Protein AF-A0A8H7LY12-F1 (afdb_monomer_lite)

Foldseek 3Di:
DDDQDDDPVLVQLLVLVVVVVVVVVVVVFDDDDDDDVVVVPNAEAEDAPDDPVVVVVVVVVDPHHDHYDDNCSHPVNSSVCVVVVVPPPDDRDPRPDDDFDFQPDWDWAPCPVHDIFIFGHTPVLCVVCVVVVVVWPPADEPEPVCCPVVVDQLVVVVVVCVVVVGLEYEYELVSLVRQDLVNCVVCLVSLQSRPAAEYEDDAHDPVSQVSCVVSVRFYKYFYDDPQQGGAWIDRHPVRLFTDGDPPFAHFDWAFPADADPQRKGKIWTKAAVRRGVSVVCCVVRNTTPADWFQDCHDDPSGGPTIHTPQWMWIWDWDQDPVPRDIDITTGTQGGPVQFDDDDDPDPDRDRPVVCVVVDDPVDPPDDDDDDDDDDDD

InterPro domains:
  IPR020845 AMP-binding, conserved site [PS00455] (106-117)
  IPR042099 ANL, N-terminal domain [G3DSA:3.40.50.12780] (31-259)

Sequence (377 aa):
MGFVDATCAEVRSIVARLASTWKTKLSELSAVGIDQLNECECKVMVCSGFDEEWIIARESEFNGVIVSLPEEEQAHILVKNEKQGHVGHGAPPPWPVPQRPTPALILQSSGTTGKPKILRFSLYYYTIGLEYNCRATPVAFVHFANFHVLRFDPSVFVDWAKTLDVGAITCSSGLVRQIPAAMLETHAEFFRSLFSFAFTGSSLDCASSSVFERLGIFITNIYGSSEFGRILNSSNAPYTHLRPWGDTPAPLVRAISEYASDGTRYVELWISCKTSLRLSHHLSNGGVPVKLEPFPGDGPHKGEPAINLEDIFQERTIVNESNSKIETVYIHAGRHSDQLRLSGKGYGNIDAASYEPHSCPSLALGWVNQTVVILGQ

Secondary structure (DSSP, 8-state):
-------HHHHHHHHHHHHHHHHHHHTT------SSSTTTT--EEEESS--HHHHHHHHTT-SSEEEEPPGGGSHHHHHHHHHTT-S-SSPPPPPPP----SSSEEEE---TTSS--EEEE-HHHHHTTHHHHHTSSSEEE---TTHHHHT--HHHHHHHHHHTT-SEEEEEHHHHHHS-HHHHHHTHHHHHH-SEEEEESSPPPHHHHHHHHHTT---EEEEEETTTEEEEEE-SSSTT-BEE-TTSPPPEEEESSPPPTTS-EEEEEEEETTT-HHHHHHHHH--S----EE--SSSTTTT-EEEEEEEEEEEEEEEETTTTEEEEEEEEEEEGGGEEE-SSSS--EEEGGGGGGGS-TT------SS-------

pLDDT: mean 78.59, std 18.25, range [23.98, 98.5]

Radius of gyration: 23.67 Å; chains: 1; bounding box: 54×58×76 Å

Organism: NCBI:txid456999

Structure (mmCIF, N/CA/C/O backbone):
data_AF-A0A8H7LY12-F1
#
_entry.id   AF-A0A8H7LY12-F1
#
loop_
_atom_site.group_PDB
_atom_site.id
_atom_site.type_symbol
_atom_site.label_atom_id
_atom_site.label_alt_id
_atom_site.label_comp_id
_atom_site.label_asym_id
_atom_site.label_entity_id
_atom_site.label_seq_id
_atom_site.pdbx_PDB_ins_code
_atom_site.Cartn_x
_atom_site.Cartn_y
_atom_site.Cartn_z
_atom_site.occupancy
_atom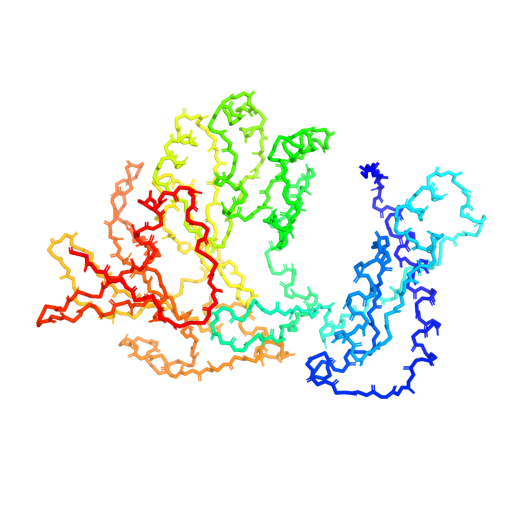_site.B_iso_or_equiv
_atom_site.auth_seq_id
_atom_site.auth_comp_id
_atom_site.auth_asym_id
_atom_site.auth_atom_id
_atom_site.pdbx_PDB_model_num
ATOM 1 N N . MET A 1 1 ? 23.590 1.065 -13.735 1.00 44.03 1 MET A N 1
ATOM 2 C CA . MET A 1 1 ? 22.734 0.234 -14.612 1.00 44.03 1 MET A CA 1
ATOM 3 C C . MET A 1 1 ? 22.071 1.148 -15.631 1.00 44.03 1 MET A C 1
ATOM 5 O O . MET A 1 1 ? 21.634 2.220 -15.238 1.00 44.03 1 MET A O 1
ATOM 9 N N . GLY A 1 2 ? 22.062 0.785 -16.915 1.00 52.62 2 GLY A N 1
ATOM 10 C CA . GLY A 1 2 ? 21.325 1.528 -17.946 1.00 52.62 2 GLY A CA 1
ATOM 11 C C . GLY A 1 2 ? 19.897 0.998 -18.081 1.00 52.62 2 GLY A C 1
ATOM 12 O O . GLY A 1 2 ? 19.680 -0.201 -17.914 1.00 52.62 2 GLY A O 1
ATOM 13 N N . PHE A 1 3 ? 18.932 1.871 -18.374 1.00 53.12 3 PHE A N 1
ATOM 14 C CA . PHE A 1 3 ? 17.571 1.453 -18.712 1.00 53.12 3 PHE A CA 1
ATOM 15 C C . PHE A 1 3 ? 17.523 0.928 -20.142 1.00 53.12 3 PHE A C 1
ATOM 17 O O . PHE A 1 3 ? 18.150 1.491 -21.041 1.00 53.12 3 PHE A O 1
ATOM 24 N N . VAL A 1 4 ? 16.751 -0.134 -20.355 1.00 59.16 4 VAL A N 1
ATOM 25 C CA . VAL A 1 4 ? 16.436 -0.616 -21.696 1.00 59.16 4 VAL A CA 1
ATOM 26 C C . VAL A 1 4 ? 14.934 -0.493 -21.880 1.00 59.16 4 VAL A C 1
ATOM 28 O O . VAL A 1 4 ? 14.169 -1.198 -21.231 1.00 59.16 4 VAL A O 1
ATOM 31 N N . ASP A 1 5 ? 14.517 0.440 -22.733 1.00 69.56 5 ASP A N 1
ATOM 32 C CA . ASP A 1 5 ? 13.115 0.558 -23.137 1.00 69.56 5 ASP A CA 1
ATOM 33 C C . ASP A 1 5 ? 12.683 -0.725 -23.879 1.00 69.56 5 ASP A C 1
ATOM 35 O O . ASP A 1 5 ? 13.510 -1.346 -24.548 1.00 69.56 5 ASP A O 1
ATOM 39 N N . ALA A 1 6 ? 11.433 -1.148 -23.741 1.00 67.50 6 ALA A N 1
ATOM 40 C CA . ALA A 1 6 ? 10.893 -2.326 -24.411 1.00 67.50 6 ALA A CA 1
ATOM 41 C C . ALA A 1 6 ? 9.387 -2.153 -24.623 1.00 67.50 6 ALA A C 1
ATOM 43 O O . ALA A 1 6 ? 8.620 -1.930 -23.686 1.00 67.50 6 ALA A O 1
ATOM 44 N N . THR A 1 7 ? 8.943 -2.315 -25.861 1.00 75.00 7 THR A N 1
ATOM 45 C CA . THR A 1 7 ? 7.529 -2.362 -26.225 1.00 75.00 7 THR A CA 1
ATOM 46 C C . THR A 1 7 ? 6.846 -3.578 -25.597 1.00 75.00 7 THR A C 1
ATOM 48 O O . THR A 1 7 ? 7.472 -4.600 -25.304 1.00 75.00 7 THR A O 1
ATOM 51 N N . CYS A 1 8 ? 5.516 -3.537 -25.468 1.00 70.25 8 CYS A N 1
ATOM 52 C CA . CYS A 1 8 ? 4.759 -4.705 -25.010 1.00 70.25 8 CYS A CA 1
ATOM 53 C C . CYS A 1 8 ? 4.992 -5.943 -25.894 1.00 70.25 8 CYS A C 1
ATOM 55 O O . CYS A 1 8 ? 4.941 -7.063 -25.394 1.00 70.25 8 CYS A O 1
ATOM 57 N N . ALA A 1 9 ? 5.243 -5.763 -27.196 1.00 70.88 9 ALA A N 1
ATOM 58 C CA . ALA A 1 9 ? 5.545 -6.864 -28.105 1.00 70.88 9 ALA A CA 1
ATOM 59 C C . ALA A 1 9 ? 6.914 -7.495 -27.801 1.00 70.88 9 ALA A C 1
ATOM 61 O O . ALA A 1 9 ? 6.998 -8.718 -27.706 1.00 70.88 9 ALA A O 1
ATOM 62 N N . GLU A 1 10 ? 7.947 -6.679 -27.572 1.00 72.81 10 GLU A N 1
ATOM 63 C CA . GLU A 1 10 ? 9.291 -7.143 -27.194 1.00 72.81 10 GLU A CA 1
ATOM 64 C C . GLU A 1 10 ? 9.271 -7.847 -25.833 1.00 72.81 10 GLU A C 1
ATOM 66 O O . GLU A 1 10 ? 9.746 -8.974 -25.720 1.00 72.81 10 GLU A O 1
ATOM 71 N N . VAL A 1 11 ? 8.626 -7.256 -24.817 1.00 73.56 11 VAL A N 1
ATOM 72 C CA . VAL A 1 11 ? 8.467 -7.900 -23.499 1.00 73.56 11 VAL A CA 1
ATOM 73 C C . VAL A 1 11 ? 7.754 -9.246 -23.638 1.00 73.56 11 VAL A C 1
ATOM 75 O O . VAL A 1 11 ? 8.163 -10.232 -23.025 1.00 73.56 11 VAL A O 1
ATOM 78 N N . ARG A 1 12 ? 6.717 -9.332 -24.482 1.00 73.88 12 ARG A N 1
ATOM 79 C CA . ARG A 1 12 ? 6.040 -10.608 -24.745 1.00 73.88 12 ARG A CA 1
ATOM 80 C C . ARG A 1 12 ? 6.943 -11.607 -25.481 1.00 73.88 12 ARG A C 1
ATOM 82 O O . ARG A 1 12 ? 6.961 -12.780 -25.122 1.00 73.88 12 ARG A O 1
ATOM 89 N N . SER A 1 13 ? 7.717 -11.182 -26.471 1.00 72.88 13 SER A N 1
ATOM 90 C CA . SER A 1 13 ? 8.684 -12.058 -27.151 1.00 72.88 13 SER A CA 1
ATOM 91 C C . SER A 1 13 ? 9.686 -12.654 -26.153 1.00 72.88 13 SER A C 1
ATOM 93 O O . SER A 1 13 ? 9.850 -13.875 -26.077 1.00 72.88 13 SER A O 1
ATOM 95 N N . ILE A 1 14 ? 10.261 -11.805 -25.297 1.00 72.94 14 ILE A N 1
ATOM 96 C CA . ILE A 1 14 ? 11.235 -12.184 -24.266 1.00 72.94 14 ILE A CA 1
ATOM 97 C C . ILE A 1 14 ? 10.628 -13.173 -23.269 1.00 72.94 14 ILE A C 1
ATOM 99 O O . ILE A 1 14 ? 11.197 -14.240 -23.033 1.00 72.94 14 ILE A O 1
ATOM 103 N N . VAL A 1 15 ? 9.445 -12.871 -22.725 1.00 75.31 15 VAL A N 1
ATOM 104 C CA . VAL A 1 15 ? 8.761 -13.753 -21.764 1.00 75.31 15 VAL A CA 1
ATOM 105 C C . VAL A 1 15 ? 8.409 -15.103 -22.395 1.00 75.31 15 VAL A C 1
ATOM 107 O O . VAL A 1 15 ? 8.567 -16.131 -21.739 1.00 75.31 15 VAL A O 1
ATOM 110 N N . ALA A 1 16 ? 7.973 -15.139 -23.658 1.00 74.56 16 ALA A N 1
ATOM 111 C CA . ALA A 1 16 ? 7.652 -16.393 -24.343 1.00 74.56 16 ALA A CA 1
ATOM 112 C C . ALA A 1 16 ? 8.898 -17.273 -24.557 1.00 74.56 16 ALA A C 1
ATOM 114 O O . ALA A 1 16 ? 8.841 -18.487 -24.346 1.00 74.56 16 ALA A O 1
ATOM 115 N N . ARG A 1 17 ? 10.032 -16.666 -24.931 1.00 74.75 17 ARG A N 1
ATOM 116 C CA . ARG A 1 17 ? 11.316 -17.369 -25.101 1.00 74.75 17 ARG A CA 1
ATOM 117 C C . ARG A 1 17 ? 11.834 -17.906 -23.773 1.00 74.75 17 ARG A C 1
ATOM 119 O O . ARG A 1 17 ? 12.147 -19.092 -23.695 1.00 74.75 17 ARG A O 1
ATOM 126 N N . LEU A 1 18 ? 11.820 -17.076 -22.727 1.00 74.19 18 LEU A N 1
ATOM 127 C CA . LEU A 1 18 ? 12.144 -17.509 -21.370 1.00 74.19 18 LEU A CA 1
ATOM 128 C C . LEU A 1 18 ? 11.249 -18.684 -20.963 1.00 74.19 18 LEU A C 1
ATOM 130 O O . LEU A 1 18 ? 11.762 -19.750 -20.645 1.00 74.19 18 LEU A O 1
ATOM 134 N N . ALA A 1 19 ? 9.925 -18.559 -21.062 1.00 72.88 19 ALA A N 1
ATOM 135 C CA . ALA A 1 19 ? 9.007 -19.634 -20.684 1.00 72.88 19 ALA A CA 1
ATOM 136 C C . ALA A 1 19 ? 9.308 -20.966 -21.400 1.00 72.88 19 ALA A C 1
ATOM 138 O O . ALA A 1 19 ? 9.236 -22.025 -20.775 1.00 72.88 19 ALA A O 1
ATOM 139 N N . SER A 1 20 ? 9.681 -20.925 -22.685 1.00 73.25 20 SER A N 1
ATOM 140 C CA . SER A 1 20 ? 10.080 -22.117 -23.443 1.00 73.25 20 SER A CA 1
ATOM 141 C C . SER A 1 20 ? 11.365 -22.750 -22.902 1.00 73.25 20 SER A C 1
ATOM 143 O O . SER A 1 20 ? 11.391 -23.958 -22.672 1.00 73.25 20 SER A O 1
ATOM 145 N N . THR A 1 21 ? 12.412 -21.954 -22.674 1.00 74.81 21 THR A N 1
ATOM 146 C CA . THR A 1 21 ? 13.690 -22.429 -22.113 1.00 74.81 21 THR A CA 1
ATOM 147 C C . THR A 1 21 ? 13.499 -23.005 -20.709 1.00 74.81 21 THR A C 1
ATOM 149 O O . THR A 1 21 ? 13.989 -24.090 -20.391 1.00 74.81 21 THR A O 1
ATOM 152 N N . TRP A 1 22 ? 12.727 -22.306 -19.879 1.00 70.62 22 TRP A N 1
ATOM 153 C CA . TRP A 1 22 ? 12.466 -22.664 -18.489 1.00 70.62 22 TRP A CA 1
ATOM 154 C C . TRP A 1 22 ? 11.638 -23.936 -18.344 1.00 70.62 22 TRP A C 1
ATOM 156 O O . TRP A 1 22 ? 11.916 -24.740 -17.458 1.00 70.62 22 TRP A O 1
ATOM 166 N N . LYS A 1 23 ? 10.663 -24.166 -19.229 1.00 72.25 23 LYS A N 1
ATOM 167 C CA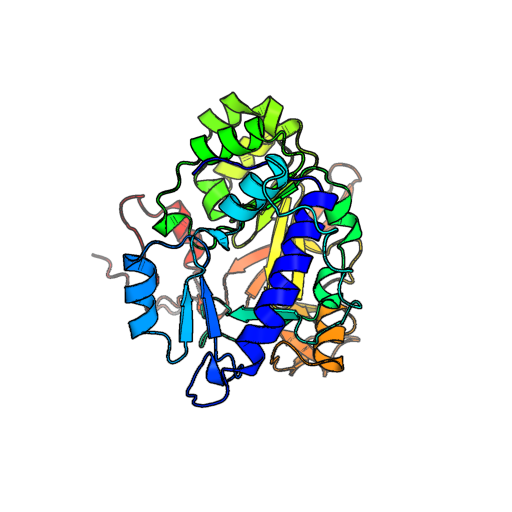 . LYS A 1 23 ? 9.883 -25.410 -19.235 1.00 72.25 23 LYS A CA 1
ATOM 168 C C . LYS A 1 23 ? 10.780 -26.643 -19.378 1.00 72.25 23 LYS A C 1
ATOM 170 O O . LYS A 1 23 ? 10.539 -27.639 -18.703 1.00 72.25 23 LYS A O 1
ATOM 175 N N . THR A 1 24 ? 11.806 -26.563 -20.224 1.00 69.81 24 THR A N 1
ATOM 176 C CA . THR A 1 24 ? 12.779 -27.646 -20.417 1.00 69.81 24 THR A CA 1
ATOM 177 C C . THR A 1 24 ? 13.643 -27.824 -19.168 1.00 69.81 24 THR A C 1
ATOM 179 O O . THR A 1 24 ? 13.645 -28.906 -18.589 1.00 69.81 24 THR A O 1
ATOM 182 N N . LYS A 1 25 ? 14.277 -26.751 -18.671 1.00 66.44 25 LYS A N 1
ATOM 183 C CA . LYS A 1 25 ? 15.182 -26.814 -17.504 1.00 66.44 25 LYS A CA 1
ATOM 184 C C . LYS A 1 25 ? 14.479 -27.264 -16.214 1.00 66.44 25 LYS A C 1
ATOM 186 O O . LYS A 1 25 ? 15.007 -28.078 -15.466 1.00 66.44 25 LYS A O 1
ATOM 191 N N . LEU A 1 26 ? 13.260 -26.784 -15.950 1.00 61.72 26 LEU A N 1
ATOM 192 C CA . LEU A 1 26 ? 12.504 -27.166 -14.747 1.00 61.72 26 LEU A CA 1
ATOM 193 C C . LEU A 1 26 ? 12.083 -28.639 -14.749 1.00 61.72 26 LEU A C 1
ATOM 195 O O . LEU A 1 26 ? 11.907 -29.215 -13.677 1.00 61.72 26 LEU A O 1
ATOM 199 N N . SER A 1 27 ? 11.943 -29.261 -15.923 1.00 58.69 27 SER A N 1
ATOM 200 C CA . SER A 1 27 ? 11.632 -30.691 -16.009 1.00 58.69 27 SER A CA 1
ATOM 201 C C . SER A 1 27 ? 12.788 -31.597 -15.560 1.00 58.69 27 SER A C 1
ATOM 203 O O . SER A 1 27 ? 12.557 -32.771 -15.283 1.00 58.69 27 SER A O 1
ATOM 205 N N . GLU A 1 28 ? 14.000 -31.050 -15.409 1.00 59.09 28 GLU A N 1
ATOM 206 C CA . GLU A 1 28 ? 15.221 -31.786 -15.054 1.00 59.09 28 GLU A CA 1
ATOM 207 C C . GLU A 1 28 ? 15.560 -31.733 -13.543 1.00 59.09 28 GLU A C 1
ATOM 209 O O . GLU A 1 28 ? 16.402 -32.497 -13.079 1.00 59.09 28 GLU A O 1
ATOM 214 N N . LEU A 1 29 ? 14.899 -30.882 -12.740 1.00 50.38 29 LEU A N 1
ATOM 215 C CA . LEU A 1 29 ? 15.332 -30.512 -11.373 1.00 50.38 29 LEU A CA 1
ATOM 216 C C . LEU A 1 29 ? 14.593 -31.218 -10.202 1.00 50.38 29 LEU A C 1
ATOM 218 O O . LEU A 1 29 ? 14.406 -30.640 -9.130 1.00 50.38 29 LEU A O 1
ATOM 222 N N . SER A 1 30 ? 14.156 -32.476 -10.337 1.00 42.25 30 SER A N 1
ATOM 223 C CA . SER A 1 30 ? 13.403 -33.164 -9.267 1.00 42.25 30 SER A CA 1
ATOM 224 C C . SER A 1 30 ? 14.282 -33.855 -8.200 1.00 42.25 30 SER A C 1
ATOM 226 O O . SER A 1 30 ? 14.695 -34.989 -8.425 1.00 42.25 30 SER A O 1
ATOM 228 N N . ALA A 1 31 ? 14.499 -33.233 -7.027 1.00 43.47 31 ALA A N 1
ATOM 229 C CA . ALA A 1 31 ? 14.508 -33.843 -5.669 1.00 43.47 31 ALA A CA 1
ATOM 230 C C . ALA A 1 31 ? 15.244 -32.970 -4.623 1.00 43.47 31 ALA A C 1
ATOM 232 O O . ALA A 1 31 ? 16.156 -32.237 -4.970 1.00 43.47 31 ALA A O 1
ATOM 233 N N . VAL A 1 32 ? 14.898 -33.177 -3.340 1.00 40.03 32 VAL A N 1
ATOM 234 C CA . VAL A 1 32 ? 15.513 -32.645 -2.093 1.00 40.03 32 VAL A CA 1
ATOM 235 C C . VAL A 1 32 ? 14.900 -31.337 -1.553 1.00 40.03 32 VAL A C 1
ATOM 237 O O . VAL A 1 32 ? 14.477 -30.481 -2.323 1.00 40.03 32 VAL A O 1
ATOM 240 N N . GLY A 1 33 ? 14.750 -31.251 -0.219 1.00 37.66 33 GLY A N 1
ATOM 241 C CA . GLY A 1 33 ? 14.029 -30.187 0.495 1.00 37.66 33 GLY A CA 1
ATOM 242 C C . GLY A 1 33 ? 14.602 -29.775 1.869 1.00 37.66 33 GLY A C 1
ATOM 243 O O . GLY A 1 33 ? 15.738 -30.137 2.166 1.00 37.66 33 GLY A O 1
ATOM 244 N N . ILE A 1 34 ? 13.747 -29.100 2.678 1.00 46.47 34 ILE A N 1
ATOM 245 C CA . ILE A 1 34 ? 13.841 -28.503 4.061 1.00 46.47 34 ILE A CA 1
ATOM 246 C C . ILE A 1 34 ? 14.325 -27.016 4.175 1.00 46.47 34 ILE A C 1
ATOM 248 O O . ILE A 1 34 ? 15.381 -26.685 3.653 1.00 46.47 34 ILE A O 1
ATOM 252 N N . ASP A 1 35 ? 13.662 -25.998 4.778 1.00 42.25 35 ASP A N 1
ATOM 253 C CA . ASP A 1 35 ? 12.419 -25.949 5.595 1.00 42.25 35 ASP A CA 1
ATOM 254 C C . ASP A 1 35 ? 11.510 -24.687 5.481 1.00 42.25 35 ASP A C 1
ATOM 256 O O . ASP A 1 35 ? 10.367 -24.780 5.892 1.00 42.25 35 ASP A O 1
ATOM 260 N N . GLN A 1 36 ? 11.880 -23.533 4.892 1.00 50.72 36 GLN A N 1
ATOM 261 C CA . GLN A 1 36 ? 10.938 -22.369 4.802 1.00 50.72 36 GLN A CA 1
ATOM 262 C C . GLN A 1 36 ? 10.547 -21.977 3.370 1.00 50.72 36 GLN A C 1
ATOM 264 O O . GLN A 1 36 ? 9.372 -21.766 3.070 1.00 50.72 36 GLN A O 1
ATOM 269 N N . LEU A 1 37 ? 11.495 -22.043 2.430 1.00 45.69 37 LEU A N 1
ATOM 270 C CA . LEU A 1 37 ? 11.175 -22.208 1.004 1.00 45.69 37 LEU A CA 1
ATOM 271 C C . LEU A 1 37 ? 10.623 -23.615 0.709 1.00 45.69 37 LEU A C 1
ATOM 273 O O . LEU A 1 37 ? 9.950 -23.823 -0.296 1.00 45.69 37 LEU A O 1
ATOM 277 N N . ASN A 1 38 ? 10.788 -24.547 1.649 1.00 44.06 38 ASN A N 1
ATOM 278 C CA . ASN A 1 38 ? 10.255 -25.903 1.587 1.00 44.06 38 ASN A CA 1
ATOM 279 C C . ASN A 1 38 ? 8.829 -26.052 2.108 1.00 44.06 38 ASN A C 1
ATOM 281 O O . ASN A 1 38 ? 8.105 -26.895 1.593 1.00 44.06 38 ASN A O 1
ATOM 285 N N . GLU A 1 39 ? 8.360 -25.159 2.983 1.00 46.91 39 GLU A N 1
ATOM 286 C CA . GLU A 1 39 ? 6.915 -24.991 3.197 1.00 46.91 39 GLU A CA 1
ATOM 287 C C . GLU A 1 39 ? 6.194 -24.582 1.898 1.00 46.91 39 GLU A C 1
ATOM 289 O O . GLU A 1 39 ? 4.996 -24.822 1.745 1.00 46.91 39 GLU A O 1
ATOM 294 N N . CYS A 1 40 ? 6.915 -23.971 0.948 1.00 46.94 40 CYS A N 1
ATOM 295 C CA . CYS A 1 40 ? 6.422 -23.616 -0.386 1.00 46.94 40 CYS A CA 1
ATOM 296 C C . CYS A 1 40 ? 6.726 -24.665 -1.464 1.00 46.94 40 CYS A C 1
ATOM 298 O O . CYS A 1 40 ? 6.304 -24.459 -2.599 1.00 46.94 40 CYS A O 1
ATOM 300 N N . GLU A 1 41 ? 7.499 -25.709 -1.143 1.00 53.41 41 GLU A N 1
ATOM 301 C CA . GLU A 1 41 ? 8.126 -26.634 -2.103 1.00 53.41 41 GLU A CA 1
ATOM 302 C C . GLU A 1 41 ? 8.961 -25.943 -3.209 1.00 53.41 41 GLU A C 1
ATOM 304 O O . GLU A 1 41 ? 9.163 -26.498 -4.291 1.00 53.41 41 GLU A O 1
ATOM 309 N N . CYS A 1 42 ? 9.466 -24.729 -2.965 1.00 57.09 42 CYS A N 1
ATOM 310 C CA . CYS A 1 42 ? 10.291 -24.004 -3.927 1.00 57.09 42 CYS A CA 1
ATOM 311 C C . CYS A 1 42 ? 11.717 -24.576 -3.937 1.00 57.09 42 CYS A C 1
ATOM 313 O O . CYS A 1 42 ? 12.441 -24.458 -2.950 1.00 57.09 42 CYS A O 1
ATOM 315 N N . LYS A 1 43 ? 12.113 -25.198 -5.055 1.00 64.31 43 LYS A N 1
ATOM 316 C CA . LYS A 1 43 ? 13.391 -25.929 -5.210 1.00 64.31 43 LYS A CA 1
ATOM 317 C C . LYS A 1 43 ? 14.441 -25.192 -6.040 1.00 64.31 43 LYS A C 1
ATOM 319 O O . LYS A 1 43 ? 15.593 -25.615 -6.094 1.00 64.31 43 LYS A O 1
ATOM 324 N N . VAL A 1 44 ? 14.033 -24.116 -6.710 1.00 66.06 44 VAL A N 1
ATOM 325 C CA . VAL A 1 44 ? 14.850 -23.400 -7.690 1.00 66.06 44 VAL A CA 1
ATOM 326 C C . VAL A 1 44 ? 14.647 -21.906 -7.492 1.00 66.06 44 VAL A C 1
ATOM 328 O O . VAL A 1 44 ? 13.529 -21.411 -7.632 1.00 66.06 44 VAL A O 1
ATOM 331 N N . MET A 1 45 ? 15.724 -21.193 -7.180 1.00 70.62 45 MET A N 1
ATOM 33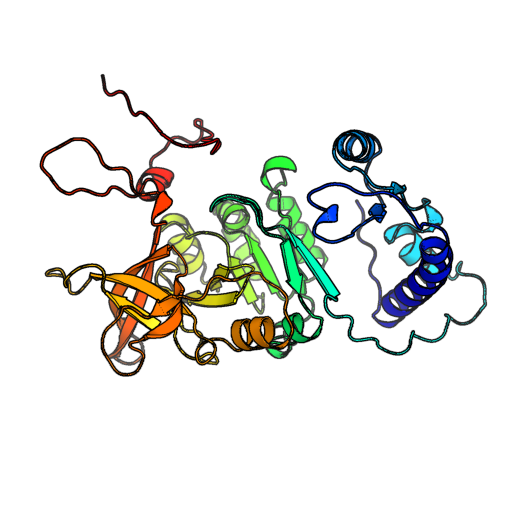2 C CA . MET A 1 45 ? 15.752 -19.735 -7.215 1.00 70.62 45 MET A CA 1
ATOM 333 C C . MET A 1 45 ? 16.445 -19.303 -8.497 1.00 70.62 45 MET A C 1
ATOM 335 O O . MET A 1 45 ? 17.536 -19.766 -8.806 1.00 70.62 45 MET A O 1
ATOM 339 N N . VAL A 1 46 ? 15.806 -18.419 -9.249 1.00 73.94 46 VAL A N 1
ATOM 340 C CA . VAL A 1 46 ? 16.338 -17.922 -10.515 1.00 73.94 46 VAL A CA 1
ATOM 341 C C . VAL A 1 46 ? 16.869 -16.519 -10.310 1.00 73.94 46 VAL A C 1
ATOM 343 O O . VAL A 1 46 ? 16.100 -15.614 -9.983 1.00 73.94 46 VAL A O 1
ATOM 346 N N . CYS A 1 47 ? 18.160 -16.324 -10.545 1.00 76.38 47 CYS A N 1
ATOM 347 C CA . CYS A 1 47 ? 18.815 -15.034 -10.371 1.00 76.38 47 CYS A CA 1
ATOM 348 C C . CYS A 1 47 ? 19.199 -14.453 -11.736 1.00 76.38 47 CYS A C 1
ATOM 350 O O . CYS A 1 47 ? 19.900 -15.090 -12.514 1.00 76.38 47 CYS A O 1
ATOM 352 N N . SER A 1 48 ? 18.747 -13.232 -12.035 1.00 74.62 48 SER A N 1
ATOM 353 C CA . SER A 1 48 ? 19.083 -12.507 -13.268 1.00 74.62 48 SER A CA 1
ATOM 354 C C . SER A 1 48 ? 19.887 -11.254 -12.936 1.00 74.62 48 SER A C 1
ATOM 356 O O . SER A 1 48 ? 19.306 -10.288 -12.448 1.00 74.62 48 SER A O 1
ATOM 358 N N . GLY A 1 49 ? 21.182 -11.234 -13.258 1.00 71.25 49 GLY A N 1
ATOM 359 C CA . GLY A 1 49 ? 22.017 -10.030 -13.134 1.00 71.25 49 GLY A CA 1
ATOM 360 C C . GLY A 1 49 ? 22.322 -9.599 -11.695 1.00 71.25 49 GLY A C 1
ATOM 361 O O . GLY A 1 49 ? 22.556 -8.416 -11.458 1.00 71.25 49 GLY A O 1
ATOM 362 N N . PHE A 1 50 ? 22.289 -10.538 -10.746 1.00 74.56 50 PHE A N 1
ATOM 363 C CA . PHE A 1 50 ? 22.829 -10.336 -9.400 1.00 74.56 50 PHE A CA 1
ATOM 364 C C . PHE A 1 50 ? 24.337 -10.585 -9.413 1.00 74.56 50 PHE A C 1
ATOM 366 O O . PHE A 1 50 ? 24.812 -11.422 -10.183 1.00 74.56 50 PHE A O 1
ATOM 373 N N . ASP A 1 51 ? 25.079 -9.849 -8.589 1.00 80.94 51 ASP A N 1
ATOM 374 C CA . ASP A 1 51 ? 26.510 -10.075 -8.426 1.00 80.94 51 ASP A CA 1
ATOM 375 C C . ASP A 1 51 ? 26.793 -11.404 -7.708 1.00 80.94 51 ASP A C 1
ATOM 377 O O . ASP A 1 51 ? 25.954 -11.962 -6.994 1.00 80.94 51 ASP A O 1
ATOM 381 N N . GLU A 1 52 ? 27.992 -11.930 -7.945 1.00 83.69 52 GLU A N 1
ATOM 382 C CA . GLU A 1 52 ? 28.420 -13.233 -7.441 1.00 83.69 52 GLU A CA 1
ATOM 383 C C . GLU A 1 52 ? 28.506 -13.254 -5.909 1.00 83.69 52 GLU A C 1
ATOM 385 O O . GLU A 1 52 ? 28.157 -14.258 -5.297 1.00 83.69 52 GLU A O 1
ATOM 390 N N . GLU A 1 53 ? 28.873 -12.136 -5.273 1.00 82.44 53 GLU A N 1
ATOM 391 C CA . GLU A 1 53 ? 28.927 -12.033 -3.810 1.00 82.44 53 GLU A CA 1
ATOM 392 C C . GLU A 1 53 ? 27.533 -12.199 -3.191 1.00 82.44 53 GLU A C 1
ATOM 394 O O . GLU A 1 53 ? 27.371 -12.940 -2.218 1.00 82.44 53 GLU A O 1
ATOM 399 N N . TRP A 1 54 ? 26.509 -11.570 -3.780 1.00 81.50 54 TRP A N 1
ATOM 400 C CA . TRP A 1 54 ? 25.119 -11.745 -3.365 1.00 81.50 54 TRP A CA 1
ATOM 401 C C . TRP A 1 54 ? 24.656 -13.192 -3.543 1.00 81.50 54 TRP A C 1
ATOM 403 O O . TRP A 1 54 ? 24.030 -13.749 -2.639 1.00 81.50 54 TRP A O 1
ATOM 413 N N . ILE A 1 55 ? 24.977 -13.814 -4.683 1.00 78.75 55 ILE A N 1
ATOM 414 C CA . ILE A 1 55 ? 24.619 -15.213 -4.958 1.00 78.75 55 ILE A CA 1
ATOM 415 C C . ILE A 1 55 ? 25.279 -16.134 -3.930 1.00 78.75 55 ILE A C 1
ATOM 417 O O . ILE A 1 55 ? 24.563 -16.871 -3.261 1.00 78.75 55 ILE A O 1
ATOM 421 N N . ILE A 1 56 ? 26.594 -16.023 -3.719 1.00 84.62 56 ILE A N 1
ATOM 422 C CA . ILE A 1 56 ? 27.352 -16.816 -2.736 1.00 84.62 56 ILE A CA 1
ATOM 423 C C . ILE A 1 56 ? 26.774 -16.642 -1.328 1.00 84.62 56 ILE A C 1
ATOM 425 O O . ILE A 1 56 ? 26.569 -17.620 -0.604 1.00 84.62 56 ILE A O 1
ATOM 429 N N . ALA A 1 57 ? 26.465 -15.402 -0.933 1.00 77.25 57 ALA A N 1
ATOM 430 C CA . ALA A 1 57 ? 25.852 -15.137 0.364 1.00 77.25 57 ALA A CA 1
ATOM 431 C C . ALA A 1 57 ? 24.518 -15.886 0.508 1.00 77.25 57 ALA A C 1
ATOM 433 O O . ALA A 1 57 ? 24.250 -16.486 1.549 1.00 77.25 57 ALA A O 1
ATOM 434 N N . ARG A 1 58 ? 23.695 -15.908 -0.547 1.00 78.94 58 ARG A N 1
ATOM 435 C CA . ARG A 1 58 ? 22.414 -16.624 -0.560 1.00 78.94 58 ARG A CA 1
ATOM 436 C C . ARG A 1 58 ? 22.550 -18.137 -0.699 1.00 78.94 58 ARG A C 1
ATOM 438 O O . ARG A 1 58 ? 21.708 -18.829 -0.140 1.00 78.94 58 ARG A O 1
ATOM 445 N N . GLU A 1 59 ? 23.572 -18.666 -1.369 1.00 83.44 59 GLU A N 1
ATOM 446 C CA . GLU A 1 59 ? 23.817 -20.116 -1.475 1.00 83.44 59 GLU A CA 1
ATOM 447 C C . GLU A 1 59 ? 24.017 -20.752 -0.096 1.00 83.44 59 GLU A C 1
ATOM 449 O O . GLU A 1 59 ? 23.549 -21.861 0.152 1.00 83.44 59 GLU A O 1
ATOM 454 N N . SER A 1 60 ? 24.640 -20.024 0.836 1.00 80.88 60 SER A N 1
ATOM 455 C CA . SER A 1 60 ? 24.801 -20.485 2.221 1.00 80.88 60 SER A CA 1
ATOM 456 C C . SER A 1 60 ? 23.489 -20.519 3.023 1.00 80.88 60 SER A C 1
ATOM 458 O O . SER A 1 60 ? 23.390 -21.225 4.027 1.00 80.88 60 SER A O 1
ATOM 460 N N . GLU A 1 61 ? 22.475 -19.774 2.576 1.00 75.81 61 GLU A N 1
ATOM 461 C CA . GLU A 1 61 ? 21.188 -19.597 3.259 1.00 75.81 61 GLU A CA 1
ATOM 462 C C . GLU A 1 61 ? 20.041 -20.373 2.578 1.00 75.81 61 GLU A C 1
ATOM 464 O O . GLU A 1 61 ? 19.043 -20.704 3.226 1.00 75.81 61 GLU A O 1
ATOM 469 N N . PHE A 1 62 ? 20.158 -20.671 1.279 1.00 67.31 62 PHE A N 1
ATOM 470 C CA . PHE A 1 62 ? 19.124 -21.309 0.466 1.00 67.31 62 PHE A CA 1
ATOM 471 C C . PHE A 1 62 ? 19.437 -22.780 0.189 1.00 67.31 62 PHE A C 1
ATOM 473 O O . PHE A 1 62 ? 20.298 -23.119 -0.614 1.00 67.31 62 PHE A O 1
ATOM 480 N N . ASN A 1 63 ? 18.656 -23.672 0.798 1.00 64.50 63 ASN A N 1
ATOM 481 C CA . ASN A 1 63 ? 18.741 -25.119 0.592 1.00 64.50 63 ASN A CA 1
ATOM 482 C C . ASN A 1 63 ? 17.986 -25.568 -0.681 1.00 64.50 63 ASN A C 1
ATOM 484 O O . ASN A 1 63 ? 17.036 -26.352 -0.624 1.00 64.50 63 ASN A O 1
ATOM 488 N N . GLY A 1 64 ? 18.363 -24.995 -1.821 1.00 68.19 64 GLY A N 1
ATOM 489 C CA . GLY A 1 64 ? 17.829 -25.284 -3.150 1.00 68.19 64 GLY A CA 1
ATOM 490 C C . GLY A 1 64 ? 18.822 -24.847 -4.224 1.00 68.19 64 GLY A C 1
ATOM 491 O O . GLY A 1 64 ? 19.899 -24.342 -3.919 1.00 68.19 64 GLY A O 1
ATOM 492 N N . VAL A 1 65 ? 18.485 -25.040 -5.497 1.00 76.00 65 VAL A N 1
ATOM 493 C CA . VAL A 1 65 ? 19.402 -24.657 -6.578 1.00 76.00 65 VAL A CA 1
ATOM 494 C C . VAL A 1 65 ? 19.210 -23.177 -6.889 1.00 76.00 65 VAL A C 1
ATOM 496 O O . VAL A 1 65 ? 18.147 -22.778 -7.371 1.00 76.00 65 VAL A O 1
ATOM 499 N N . ILE A 1 66 ? 20.229 -22.358 -6.623 1.00 79.00 66 ILE A N 1
ATOM 500 C CA . ILE A 1 66 ? 20.305 -21.021 -7.213 1.00 79.00 66 ILE A CA 1
ATOM 501 C C . ILE A 1 66 ? 20.803 -21.193 -8.641 1.00 79.00 66 ILE A C 1
ATOM 503 O O . ILE A 1 66 ? 21.943 -21.572 -8.885 1.00 79.00 66 ILE A O 1
ATOM 507 N N . VAL A 1 67 ? 19.920 -20.948 -9.598 1.00 80.25 67 VAL A N 1
ATOM 508 C CA . VAL A 1 67 ? 20.259 -20.932 -11.014 1.00 80.25 67 VAL A CA 1
ATOM 509 C C . VAL A 1 67 ? 20.489 -19.483 -11.402 1.00 80.25 67 VAL A C 1
ATOM 511 O O . VAL A 1 67 ? 19.546 -18.728 -11.664 1.00 80.25 67 VAL A O 1
ATOM 514 N N . SER A 1 68 ? 21.758 -19.098 -11.433 1.00 82.81 68 SER A N 1
ATOM 515 C CA . SER A 1 68 ? 22.177 -17.867 -12.090 1.00 82.81 68 SER A CA 1
ATOM 516 C C . SER A 1 68 ? 21.921 -17.997 -13.581 1.00 82.81 68 SER A C 1
ATOM 518 O O . SER A 1 68 ? 22.367 -18.948 -14.227 1.00 82.81 68 SER A O 1
ATOM 520 N N . LEU A 1 69 ? 21.168 -17.051 -14.130 1.00 78.44 69 LEU A N 1
ATOM 521 C CA . LEU A 1 69 ? 20.961 -16.984 -15.563 1.00 78.44 69 LEU A CA 1
ATOM 522 C C . LEU A 1 69 ? 22.295 -16.690 -16.259 1.00 78.44 69 LEU A C 1
ATOM 524 O O . LEU A 1 69 ? 22.965 -15.722 -15.870 1.00 78.44 69 LEU A O 1
ATOM 528 N N . PRO A 1 70 ? 22.652 -17.466 -17.302 1.00 83.62 70 PRO A N 1
ATOM 529 C CA . PRO A 1 70 ? 23.709 -17.083 -18.228 1.00 83.62 70 PRO A CA 1
ATOM 530 C C . PRO A 1 70 ? 23.500 -15.642 -18.693 1.00 83.62 70 PRO A C 1
ATOM 532 O O . PRO A 1 70 ? 22.354 -15.200 -18.808 1.00 83.62 70 PRO A O 1
ATOM 535 N N . GLU A 1 71 ? 24.581 -14.904 -18.945 1.00 84.00 71 GLU A N 1
ATOM 536 C CA . GLU A 1 71 ? 24.520 -13.485 -19.320 1.00 84.00 71 GLU A CA 1
ATOM 537 C C . GLU A 1 71 ? 23.540 -13.251 -20.483 1.00 84.00 71 GLU A C 1
ATOM 539 O O . GLU A 1 71 ? 22.694 -12.362 -20.417 1.00 84.00 71 GLU A O 1
ATOM 544 N N . GLU A 1 72 ? 23.553 -14.124 -21.488 1.00 82.50 72 GLU A N 1
ATOM 545 C CA . GLU A 1 72 ? 22.662 -14.093 -22.647 1.00 82.50 72 GLU A CA 1
ATOM 546 C C . GLU A 1 72 ? 21.170 -14.287 -22.324 1.00 82.50 72 GLU A C 1
ATOM 548 O O . GLU A 1 72 ? 20.319 -13.848 -23.100 1.00 82.50 72 GLU A O 1
ATOM 553 N N . GLU A 1 73 ? 20.841 -14.912 -21.190 1.00 75.12 73 GLU A N 1
ATOM 554 C CA . GLU A 1 73 ? 19.473 -15.104 -20.692 1.00 75.12 73 GLU A CA 1
ATOM 555 C C . GLU A 1 73 ? 19.053 -14.006 -19.698 1.00 75.12 73 GLU A C 1
ATOM 557 O O . GLU A 1 73 ? 17.884 -13.944 -19.304 1.00 75.12 73 GLU A O 1
ATOM 562 N N . GLN A 1 74 ? 19.963 -13.115 -19.291 1.00 79.75 74 GLN A N 1
ATOM 563 C CA . GLN A 1 74 ? 19.619 -12.018 -18.391 1.00 79.75 74 GLN A CA 1
ATOM 564 C C . GLN A 1 74 ? 18.685 -11.031 -19.090 1.00 79.75 74 GLN A C 1
ATOM 566 O O . GLN A 1 74 ? 18.881 -10.665 -20.251 1.00 79.75 74 GLN A O 1
ATOM 571 N N . ALA A 1 75 ? 17.672 -10.551 -18.363 1.00 71.50 75 ALA A N 1
ATOM 572 C CA . ALA A 1 75 ? 16.592 -9.752 -18.945 1.00 71.50 75 ALA A CA 1
ATOM 573 C C . ALA A 1 75 ? 17.100 -8.548 -19.761 1.00 71.50 75 ALA A C 1
ATOM 575 O O . ALA A 1 75 ? 16.618 -8.300 -20.861 1.00 71.50 75 ALA A O 1
ATOM 576 N N . HIS A 1 76 ? 18.113 -7.830 -19.266 1.00 74.69 76 HIS A N 1
ATOM 577 C CA . HIS A 1 76 ? 18.662 -6.663 -19.958 1.00 74.69 76 HIS A CA 1
ATOM 578 C C . HIS A 1 76 ? 19.404 -7.020 -21.262 1.00 74.69 76 HIS A C 1
ATOM 580 O O . HIS A 1 76 ? 19.347 -6.251 -22.224 1.00 74.69 76 HIS A O 1
ATOM 586 N N . ILE A 1 77 ? 20.052 -8.190 -21.325 1.00 80.75 77 ILE A N 1
ATOM 587 C CA . ILE A 1 77 ? 20.702 -8.702 -22.538 1.00 80.75 77 ILE A CA 1
ATOM 588 C C . ILE A 1 77 ? 19.658 -9.197 -23.536 1.00 80.75 77 ILE A C 1
ATOM 590 O O . ILE A 1 77 ? 19.751 -8.868 -24.717 1.00 80.75 77 ILE A O 1
ATOM 594 N N . LEU A 1 78 ? 18.612 -9.887 -23.073 1.00 77.81 78 LEU A N 1
ATOM 595 C CA . LEU A 1 78 ? 17.497 -10.308 -23.927 1.00 77.81 78 LEU A CA 1
ATOM 596 C C . LEU A 1 78 ? 16.802 -9.117 -24.594 1.00 77.81 78 LEU A C 1
ATOM 598 O O . LEU A 1 78 ? 16.574 -9.153 -25.802 1.00 77.81 78 LEU A O 1
ATOM 602 N N . VAL A 1 79 ? 16.535 -8.034 -23.852 1.00 76.56 79 VAL A N 1
ATOM 603 C CA . VAL A 1 79 ? 15.964 -6.808 -24.442 1.00 76.56 79 VAL A CA 1
ATOM 604 C C . VAL A 1 79 ? 16.922 -6.196 -25.465 1.00 76.56 79 VAL A C 1
ATOM 606 O O . VAL A 1 79 ? 16.499 -5.816 -26.557 1.00 76.56 79 VAL A O 1
ATOM 609 N N . LYS A 1 80 ? 18.221 -6.123 -25.150 1.00 81.50 80 LYS A N 1
ATOM 610 C CA . LYS A 1 80 ? 19.232 -5.604 -26.082 1.00 81.50 80 LYS A CA 1
ATOM 611 C C . LYS A 1 80 ? 19.287 -6.428 -27.374 1.00 81.50 80 LYS A C 1
ATOM 613 O O . LYS A 1 80 ? 19.337 -5.847 -28.455 1.00 81.50 80 LYS A O 1
ATOM 618 N N . ASN A 1 81 ? 19.235 -7.753 -27.269 1.00 81.56 81 ASN A N 1
ATOM 619 C CA . ASN A 1 81 ? 19.273 -8.659 -28.414 1.00 81.56 81 ASN A CA 1
ATOM 620 C C . ASN A 1 81 ? 18.011 -8.550 -29.279 1.00 81.56 81 ASN A C 1
ATOM 622 O O . ASN A 1 81 ? 18.133 -8.507 -30.504 1.00 81.56 81 ASN A O 1
ATOM 626 N N . GLU A 1 82 ? 16.824 -8.462 -28.665 1.00 79.06 82 GLU A N 1
ATOM 627 C CA . GLU A 1 82 ? 15.549 -8.261 -29.376 1.00 79.06 82 GLU A CA 1
ATOM 628 C C . GLU A 1 82 ? 15.588 -6.951 -30.176 1.00 79.06 82 GLU A C 1
ATOM 630 O O . GLU A 1 82 ? 15.339 -6.953 -31.382 1.00 79.06 82 GLU A O 1
ATOM 635 N N . LYS A 1 83 ? 16.040 -5.859 -29.547 1.00 79.00 83 LYS A N 1
ATOM 636 C CA . LYS A 1 83 ? 16.186 -4.545 -30.194 1.00 79.00 83 LYS A CA 1
ATOM 637 C C . LYS A 1 83 ? 17.173 -4.523 -31.351 1.00 79.00 83 LYS A C 1
ATOM 639 O O . LYS A 1 83 ? 16.983 -3.791 -32.317 1.00 79.00 83 LYS A O 1
ATOM 644 N N . GLN A 1 84 ? 18.252 -5.289 -31.244 1.00 85.00 84 GLN A N 1
ATOM 645 C CA . GLN A 1 84 ? 19.270 -5.372 -32.289 1.00 85.00 84 GLN A CA 1
ATOM 646 C C . GLN A 1 84 ? 18.900 -6.366 -33.400 1.00 85.00 84 GLN A C 1
ATOM 648 O O . GLN A 1 84 ? 19.660 -6.515 -34.353 1.00 85.00 84 GLN A O 1
ATOM 653 N N . GLY A 1 85 ? 17.760 -7.059 -33.291 1.00 80.19 85 GLY A N 1
ATOM 654 C CA . GLY A 1 85 ? 17.369 -8.107 -34.234 1.00 80.19 85 GLY A CA 1
ATOM 655 C C . GLY A 1 85 ? 18.299 -9.327 -34.213 1.00 80.19 85 GLY A C 1
ATOM 656 O O . GLY A 1 85 ? 18.278 -10.126 -35.145 1.00 80.19 85 GLY A O 1
ATOM 657 N N . HIS A 1 86 ? 19.120 -9.481 -33.167 1.00 78.75 86 HIS A N 1
ATOM 658 C CA . HIS A 1 86 ? 20.066 -10.594 -33.012 1.00 78.75 86 HIS A CA 1
ATOM 659 C C . HIS A 1 86 ? 19.404 -11.883 -32.529 1.00 78.75 86 HIS A C 1
ATOM 661 O O . HIS A 1 86 ? 20.034 -12.941 -32.487 1.00 78.75 86 HIS A O 1
ATOM 667 N N . VAL A 1 87 ? 18.129 -11.820 -32.159 1.00 70.75 87 VAL A N 1
ATOM 668 C CA . VAL A 1 87 ? 17.366 -13.008 -31.810 1.00 70.75 87 VAL A CA 1
ATOM 669 C C . VAL A 1 87 ? 17.094 -13.742 -33.114 1.00 70.75 87 VAL A C 1
ATOM 671 O O . VAL A 1 87 ? 16.369 -13.228 -33.962 1.00 70.75 87 VAL A O 1
ATOM 674 N N . GLY A 1 88 ? 17.764 -14.887 -33.305 1.00 66.25 88 GLY A N 1
ATOM 675 C CA . GLY A 1 88 ? 17.800 -15.613 -34.577 1.00 66.25 88 GLY A CA 1
ATOM 676 C C . GLY A 1 88 ? 16.433 -15.639 -35.259 1.00 66.25 88 GLY A C 1
ATOM 677 O O . GLY A 1 88 ? 15.432 -15.834 -34.574 1.00 66.25 88 GLY A O 1
ATOM 678 N N . HIS A 1 89 ? 16.419 -15.428 -36.581 1.00 58.09 89 HIS A N 1
ATOM 679 C CA . HIS A 1 89 ? 15.279 -15.102 -37.463 1.00 58.09 89 HIS A CA 1
ATOM 680 C C . HIS A 1 89 ? 13.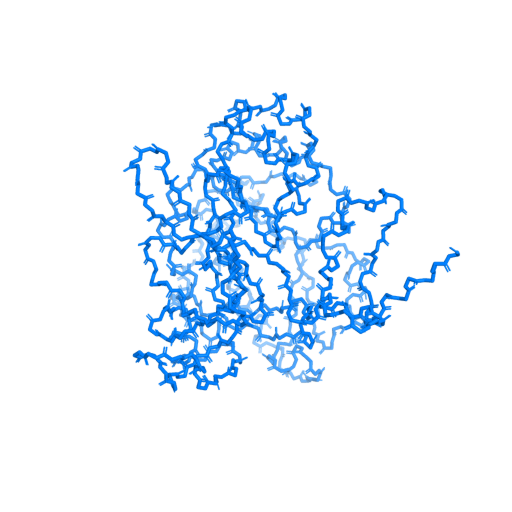997 -15.970 -37.370 1.00 58.09 89 HIS A C 1
ATOM 682 O O . HIS A 1 89 ? 13.084 -15.810 -38.178 1.00 58.09 89 HIS A O 1
ATOM 688 N N . GLY A 1 90 ? 13.890 -16.892 -36.418 1.00 71.06 90 GLY A N 1
ATOM 689 C CA . GLY A 1 90 ? 12.644 -17.552 -36.066 1.00 71.06 90 GLY A CA 1
ATOM 690 C C . GLY A 1 90 ? 11.662 -16.591 -35.395 1.00 71.06 90 GLY A C 1
ATOM 691 O O . GLY A 1 90 ? 12.006 -15.867 -34.452 1.00 71.06 90 GLY A O 1
ATOM 692 N N . ALA A 1 91 ? 10.412 -16.639 -35.862 1.00 74.94 91 ALA A N 1
ATOM 693 C CA . ALA A 1 91 ? 9.282 -16.025 -35.178 1.00 74.94 91 ALA A CA 1
ATOM 694 C C . ALA A 1 91 ? 9.302 -16.403 -33.683 1.00 74.94 91 ALA A C 1
ATOM 696 O O . ALA A 1 91 ? 9.664 -17.541 -33.353 1.00 74.94 91 ALA A O 1
ATOM 697 N N . PRO A 1 92 ? 8.946 -15.479 -32.772 1.00 72.00 92 PRO A N 1
ATOM 698 C CA . PRO A 1 92 ? 8.861 -15.806 -31.357 1.00 72.00 92 PRO A CA 1
ATOM 699 C C . PRO A 1 92 ? 7.953 -17.027 -31.166 1.00 72.00 92 PRO A C 1
ATOM 701 O O . PRO A 1 92 ? 6.962 -17.171 -31.894 1.00 72.00 92 PRO A O 1
ATOM 704 N N . PRO A 1 93 ? 8.278 -17.923 -30.215 1.00 74.81 93 PRO A N 1
ATOM 705 C CA . PRO A 1 93 ? 7.409 -19.050 -29.924 1.00 74.81 93 PRO A CA 1
ATOM 706 C C . PRO A 1 93 ? 6.001 -18.526 -29.601 1.00 74.81 93 PRO A C 1
ATOM 708 O O . PRO A 1 93 ? 5.867 -17.430 -29.042 1.00 74.81 93 PRO A O 1
ATOM 711 N N . PRO A 1 94 ? 4.940 -19.271 -29.960 1.00 77.88 94 PRO A N 1
ATOM 712 C CA . PRO A 1 94 ? 3.585 -18.851 -29.648 1.00 77.88 94 PRO A CA 1
ATOM 713 C C . PRO A 1 94 ? 3.470 -18.599 -28.146 1.00 77.88 94 PRO A C 1
ATOM 715 O O . PRO A 1 94 ? 4.032 -19.339 -27.334 1.00 77.88 94 PRO A O 1
ATOM 718 N N . TRP A 1 95 ? 2.739 -17.544 -27.781 1.00 69.62 95 TRP A N 1
ATOM 719 C CA . TRP A 1 95 ? 2.485 -17.241 -26.378 1.00 69.62 95 TRP A CA 1
ATOM 720 C C . TRP A 1 95 ? 1.903 -18.488 -25.699 1.00 69.62 95 TRP A C 1
ATOM 722 O O . TRP A 1 95 ? 0.980 -19.095 -26.259 1.00 69.62 95 TRP A O 1
ATOM 732 N N . PRO A 1 96 ? 2.423 -18.904 -24.531 1.00 68.25 96 PRO A N 1
ATOM 733 C CA . PRO A 1 96 ? 1.898 -20.080 -23.859 1.00 68.25 96 PRO A CA 1
ATOM 734 C C . PRO A 1 96 ? 0.405 -19.886 -23.588 1.00 68.25 96 PRO A C 1
ATOM 736 O O . PRO A 1 96 ? -0.043 -18.774 -23.290 1.00 68.25 96 PRO A O 1
ATOM 739 N N . VAL A 1 97 ? -0.373 -20.968 -23.687 1.00 72.56 97 VAL A N 1
ATOM 740 C CA . VAL A 1 97 ? -1.792 -20.947 -23.308 1.00 72.56 97 VAL A CA 1
ATOM 741 C C . VAL A 1 97 ? -1.880 -20.364 -21.896 1.00 72.56 97 VAL A C 1
ATOM 743 O O . VAL A 1 97 ? -1.224 -20.916 -21.008 1.00 72.56 97 VAL A O 1
ATOM 746 N N . PRO A 1 98 ? -2.621 -19.258 -21.671 1.00 66.25 98 PRO A N 1
ATOM 747 C CA . PRO A 1 98 ? -2.678 -18.622 -20.366 1.00 66.25 98 PRO A CA 1
ATOM 748 C C . PRO A 1 98 ? -3.116 -19.628 -19.307 1.00 66.25 98 PRO A C 1
ATOM 750 O O . PRO A 1 98 ? -4.272 -20.043 -19.260 1.00 66.25 98 PRO A O 1
ATOM 753 N N . GLN A 1 99 ? -2.180 -20.023 -18.455 1.00 64.44 99 GLN A N 1
ATOM 754 C CA . GLN A 1 99 ? -2.501 -20.745 -17.241 1.00 64.44 99 GLN A CA 1
ATOM 755 C C . GLN A 1 99 ? -2.766 -19.708 -16.153 1.00 64.44 99 GLN A C 1
ATOM 757 O O . GLN A 1 99 ? -2.133 -18.652 -16.116 1.00 64.44 99 GLN A O 1
ATOM 762 N N . ARG A 1 100 ? -3.725 -19.988 -15.273 1.00 66.12 100 ARG A N 1
ATOM 763 C CA . ARG A 1 100 ? -3.949 -19.206 -14.053 1.00 66.12 100 ARG A CA 1
ATOM 764 C C . ARG A 1 100 ? -3.407 -20.025 -12.887 1.00 66.12 100 ARG A C 1
ATOM 766 O O . ARG A 1 100 ? -4.213 -20.622 -12.174 1.00 66.12 100 ARG A O 1
ATOM 773 N N . PRO A 1 101 ? -2.072 -20.152 -12.749 1.00 65.31 101 PRO A N 1
ATOM 774 C CA . PRO A 1 101 ? -1.522 -20.901 -11.638 1.00 65.31 101 PRO A CA 1
ATOM 775 C C . PRO A 1 101 ? -1.981 -20.236 -10.338 1.00 65.31 101 PRO A C 1
ATOM 777 O O . PRO A 1 101 ? -2.010 -19.006 -10.214 1.00 65.31 101 PRO A O 1
ATOM 780 N N . THR A 1 102 ? -2.382 -21.067 -9.386 1.00 65.44 102 THR A N 1
ATOM 781 C CA . THR A 1 102 ? -2.678 -20.647 -8.022 1.00 65.44 102 THR A CA 1
ATOM 782 C C . THR A 1 102 ? -1.762 -21.466 -7.115 1.00 65.44 102 THR A C 1
ATOM 784 O O . THR A 1 102 ? -2.003 -22.664 -6.973 1.00 65.44 102 THR A O 1
ATOM 787 N N . PRO A 1 103 ? -0.708 -20.856 -6.535 1.00 72.25 103 PRO A N 1
ATOM 788 C CA . PRO A 1 103 ? -0.317 -19.443 -6.660 1.00 72.25 103 PRO A CA 1
ATOM 789 C C . PRO A 1 103 ? 0.364 -19.066 -7.986 1.00 72.25 103 PRO A C 1
ATOM 791 O O . PRO A 1 103 ? 1.009 -19.890 -8.622 1.00 72.25 103 PRO A O 1
ATOM 794 N N . ALA A 1 104 ? 0.267 -17.786 -8.351 1.00 74.69 104 ALA A N 1
ATOM 795 C CA . ALA A 1 104 ? 1.055 -17.130 -9.397 1.00 74.69 104 ALA A CA 1
ATOM 796 C C . ALA A 1 104 ? 2.267 -16.371 -8.830 1.00 74.69 104 ALA A C 1
ATOM 798 O O . ALA A 1 104 ? 3.258 -16.196 -9.531 1.00 74.69 104 ALA A O 1
ATOM 799 N N . LEU A 1 105 ? 2.193 -15.924 -7.572 1.00 75.75 105 LEU A N 1
ATOM 800 C CA . LEU A 1 105 ? 3.305 -15.304 -6.857 1.00 75.75 105 LEU A CA 1
ATOM 801 C C . LEU A 1 105 ? 3.371 -15.837 -5.428 1.00 75.75 105 LEU A C 1
ATOM 803 O O . LEU A 1 105 ? 2.339 -16.002 -4.774 1.00 75.75 105 LEU A O 1
ATOM 807 N N . ILE A 1 106 ? 4.586 -16.074 -4.944 1.00 73.00 106 ILE A N 1
ATOM 808 C CA . ILE A 1 106 ? 4.859 -16.401 -3.548 1.00 73.00 106 ILE A CA 1
ATOM 809 C C . ILE A 1 106 ? 5.742 -15.289 -2.993 1.00 73.00 106 ILE A C 1
ATOM 811 O O . ILE A 1 106 ? 6.838 -15.064 -3.498 1.00 73.00 106 ILE A O 1
ATOM 815 N N . LEU A 1 107 ? 5.248 -14.573 -1.988 1.00 75.12 107 LEU A N 1
ATOM 816 C CA . LEU A 1 107 ? 6.004 -13.562 -1.254 1.00 75.12 107 LEU A CA 1
ATOM 817 C C . LEU A 1 107 ? 6.212 -14.023 0.183 1.00 75.12 107 LEU A C 1
ATOM 819 O O . LEU A 1 107 ? 5.425 -14.799 0.717 1.00 75.12 107 LEU A O 1
ATOM 823 N N . GLN A 1 108 ? 7.242 -13.496 0.826 1.00 73.69 108 GLN A N 1
ATOM 824 C CA . GLN A 1 108 ? 7.447 -13.650 2.257 1.00 73.69 108 GLN A CA 1
ATOM 825 C C . GLN A 1 108 ? 7.108 -12.325 2.940 1.00 73.69 108 GLN A C 1
ATOM 827 O O . GLN A 1 108 ? 7.546 -11.264 2.491 1.00 73.69 108 GLN A O 1
ATOM 832 N N . SER A 1 109 ? 6.312 -12.365 4.009 1.00 76.06 109 SER A N 1
ATOM 833 C CA . SER A 1 109 ? 6.112 -11.180 4.844 1.00 76.06 109 SER A CA 1
ATOM 834 C C . SER A 1 109 ? 7.392 -10.848 5.617 1.00 76.06 109 SER A C 1
ATOM 836 O O . SER A 1 109 ? 8.234 -11.710 5.850 1.00 76.06 109 SER A O 1
ATOM 838 N N . SER A 1 110 ? 7.539 -9.603 6.066 1.00 73.69 110 SER A N 1
ATOM 839 C CA . SER A 1 110 ? 8.739 -9.140 6.778 1.00 73.69 110 SER A CA 1
ATOM 840 C C . SER A 1 110 ? 8.996 -9.830 8.126 1.00 73.69 110 SER A C 1
ATOM 842 O O . SER A 1 110 ? 10.062 -9.648 8.702 1.00 73.69 110 SER A O 1
ATOM 844 N N . GLY A 1 111 ? 8.024 -10.568 8.676 1.00 71.44 111 GLY A N 1
ATOM 845 C CA . GLY A 1 111 ? 8.117 -11.130 10.029 1.00 71.44 111 GLY A CA 1
ATOM 846 C C . GLY A 1 111 ? 8.054 -10.085 11.146 1.00 71.44 111 GLY A C 1
ATOM 847 O O . GLY A 1 111 ? 8.301 -10.397 12.302 1.00 71.44 111 GLY A O 1
ATOM 848 N N . THR A 1 112 ? 7.679 -8.835 10.865 1.00 68.94 112 THR A N 1
ATOM 849 C CA . THR A 1 112 ? 7.630 -7.810 11.927 1.00 68.94 112 THR A CA 1
ATOM 850 C C . THR A 1 112 ? 6.582 -8.096 13.009 1.00 68.94 112 THR A C 1
ATOM 852 O O . THR A 1 112 ? 6.627 -7.494 14.070 1.00 68.94 112 THR A O 1
ATOM 855 N N . THR A 1 113 ? 5.634 -9.003 12.751 1.00 64.44 113 THR A N 1
ATOM 856 C CA . THR A 1 113 ? 4.592 -9.443 13.696 1.00 64.44 113 THR A CA 1
ATOM 857 C C . THR A 1 113 ? 4.803 -10.884 14.181 1.00 64.44 113 THR A C 1
ATOM 859 O O . THR A 1 113 ? 3.868 -11.538 14.638 1.00 64.44 113 THR A O 1
ATOM 862 N N . GLY A 1 114 ? 6.027 -11.413 14.065 1.00 75.31 114 GLY A N 1
ATOM 863 C CA . GLY A 1 114 ? 6.387 -12.758 14.512 1.00 75.31 114 GLY A CA 1
ATOM 864 C C . GLY A 1 114 ? 7.174 -13.527 13.458 1.00 75.31 114 GLY A C 1
ATOM 865 O O . GLY A 1 114 ? 8.120 -13.024 12.867 1.00 75.31 114 GLY A O 1
ATOM 866 N N . LYS A 1 115 ? 6.814 -14.786 13.206 1.00 71.62 115 LYS A N 1
ATOM 867 C CA . LYS A 1 115 ? 7.472 -15.538 12.133 1.00 71.62 115 LYS A CA 1
ATOM 868 C C . LYS A 1 115 ? 7.044 -14.971 10.769 1.00 71.62 115 LYS A C 1
ATOM 870 O O . LYS A 1 115 ? 5.840 -14.774 10.571 1.00 71.62 115 LYS A O 1
ATOM 875 N N . PRO A 1 116 ? 7.984 -14.715 9.838 1.00 71.94 116 PRO A N 1
ATOM 876 C CA . PRO A 1 116 ? 7.654 -14.435 8.446 1.00 71.94 116 PRO A CA 1
ATOM 877 C C . PRO A 1 116 ? 6.641 -15.445 7.905 1.00 71.94 116 PRO A C 1
ATOM 879 O O . PRO A 1 116 ? 6.752 -16.643 8.161 1.00 71.94 116 PRO A O 1
ATOM 882 N N . LYS A 1 117 ? 5.644 -14.958 7.170 1.00 78.00 117 LYS A N 1
ATOM 883 C CA . LYS A 1 117 ? 4.581 -15.782 6.593 1.00 78.00 117 LYS A CA 1
ATOM 884 C C . LYS A 1 117 ? 4.801 -15.915 5.100 1.00 78.00 117 LYS A C 1
ATOM 886 O O . LYS A 1 117 ? 5.114 -14.934 4.428 1.00 78.00 117 LYS A O 1
ATOM 891 N N . ILE A 1 118 ? 4.559 -17.109 4.581 1.00 75.44 118 ILE A N 1
ATOM 892 C CA . ILE A 1 118 ? 4.479 -17.341 3.146 1.00 75.44 118 ILE A CA 1
ATOM 893 C C . ILE A 1 118 ? 3.110 -16.879 2.647 1.00 75.44 118 ILE A C 1
ATOM 895 O O . ILE A 1 118 ? 2.066 -17.380 3.067 1.00 75.44 118 ILE A O 1
ATOM 899 N N . LEU A 1 119 ? 3.127 -15.931 1.721 1.00 78.00 119 LEU A N 1
ATOM 900 C CA . LEU A 1 119 ? 1.960 -15.338 1.096 1.00 78.00 119 LEU A CA 1
ATOM 901 C C . LEU A 1 119 ? 1.858 -15.849 -0.337 1.00 78.00 119 LEU A C 1
ATOM 903 O O . LEU A 1 119 ? 2.679 -15.523 -1.191 1.00 78.00 119 LEU A O 1
ATOM 907 N N . ARG A 1 120 ? 0.843 -16.666 -0.604 1.00 80.44 120 ARG A N 1
ATOM 908 C CA . ARG A 1 120 ? 0.567 -17.218 -1.932 1.00 80.44 120 ARG A CA 1
ATOM 909 C C . ARG A 1 120 ? -0.550 -16.406 -2.587 1.00 80.44 120 ARG A C 1
ATOM 911 O O . ARG A 1 120 ? -1.678 -16.381 -2.095 1.00 80.44 120 ARG A O 1
ATOM 918 N N . PHE A 1 121 ? -0.254 -15.759 -3.706 1.00 78.25 121 PHE A N 1
ATOM 919 C CA . PHE A 1 121 ? -1.196 -14.917 -4.441 1.00 78.25 121 PHE A CA 1
ATOM 920 C C . PHE A 1 121 ? -1.536 -15.549 -5.784 1.00 78.25 121 PHE A C 1
ATOM 922 O O . PHE A 1 121 ? -0.643 -15.940 -6.532 1.00 78.25 121 PHE A O 1
ATOM 929 N N . SER A 1 122 ? -2.824 -15.644 -6.114 1.00 82.19 122 SER A N 1
ATOM 930 C CA . SER A 1 122 ? -3.251 -16.009 -7.468 1.00 82.19 122 SER A CA 1
ATOM 931 C C . SER A 1 122 ? -3.044 -14.831 -8.422 1.00 82.19 122 SER A C 1
ATOM 933 O O . SER A 1 122 ? -2.969 -13.676 -7.999 1.00 82.19 122 SER A O 1
ATOM 935 N N . LEU A 1 123 ? -3.035 -15.093 -9.729 1.00 79.81 123 LEU A N 1
ATOM 936 C CA . LEU A 1 123 ? -3.034 -14.005 -10.710 1.00 79.81 123 LEU A CA 1
ATOM 937 C C . LEU A 1 123 ? -4.283 -13.117 -10.564 1.00 79.81 123 LEU A C 1
ATOM 939 O O . LEU A 1 123 ? -4.198 -11.901 -10.709 1.00 79.81 123 LEU A O 1
ATOM 943 N N . TYR A 1 124 ? -5.429 -13.714 -10.213 1.00 81.56 124 TYR A N 1
ATOM 944 C CA . TYR A 1 124 ? -6.672 -12.978 -9.983 1.00 81.56 124 TYR A CA 1
ATOM 945 C C . TYR A 1 124 ? -6.539 -11.956 -8.848 1.00 81.56 124 TYR A C 1
ATOM 947 O O . TYR A 1 124 ? -7.034 -10.842 -8.997 1.00 81.56 124 TYR A O 1
ATOM 955 N N . TYR A 1 125 ? -5.809 -12.270 -7.771 1.00 81.69 125 TYR A N 1
ATOM 956 C CA . TYR A 1 125 ? -5.557 -11.322 -6.678 1.00 81.69 125 TYR A CA 1
ATOM 957 C C . TYR A 1 125 ? -4.996 -9.983 -7.188 1.00 81.69 125 TYR A C 1
ATOM 959 O O . TYR A 1 125 ? -5.466 -8.922 -6.781 1.00 81.69 125 TYR A O 1
ATOM 967 N N . TYR A 1 126 ? -4.059 -10.024 -8.141 1.00 77.31 126 TYR A N 1
ATOM 968 C CA . TYR A 1 126 ? -3.470 -8.823 -8.745 1.00 77.31 126 TYR A CA 1
ATOM 969 C C . TYR A 1 126 ? -4.391 -8.109 -9.731 1.00 77.31 126 TYR A C 1
ATOM 971 O O . TYR A 1 126 ? -4.192 -6.927 -9.998 1.00 77.31 126 TYR A O 1
ATOM 979 N N . THR A 1 127 ? -5.417 -8.791 -10.244 1.00 79.75 127 THR A N 1
ATOM 980 C CA . THR A 1 127 ? -6.446 -8.144 -11.069 1.00 79.75 127 THR A CA 1
ATOM 981 C C . THR A 1 127 ? -7.441 -7.330 -10.237 1.00 79.75 127 THR A C 1
ATOM 983 O O . THR A 1 127 ? -8.075 -6.420 -10.772 1.00 79.75 127 THR A O 1
ATOM 986 N N . ILE A 1 128 ? -7.554 -7.590 -8.925 1.00 77.94 128 ILE A N 1
ATOM 987 C CA . ILE A 1 128 ? -8.456 -6.851 -8.030 1.00 77.94 128 ILE A CA 1
ATOM 988 C C . ILE A 1 128 ? -7.951 -5.410 -7.869 1.00 77.94 128 ILE A C 1
ATOM 990 O O . ILE A 1 128 ? -6.990 -5.140 -7.138 1.00 77.94 128 ILE A O 1
ATOM 994 N N . GLY A 1 129 ? -8.636 -4.480 -8.539 1.00 71.25 129 GLY A N 1
ATOM 995 C CA . GLY A 1 129 ? -8.291 -3.057 -8.576 1.00 71.25 129 GLY A CA 1
ATOM 996 C C . GLY A 1 129 ? -7.252 -2.687 -9.640 1.00 71.25 129 GLY A C 1
ATOM 997 O O . GLY A 1 129 ? -6.750 -1.564 -9.620 1.00 71.25 129 GLY A O 1
ATOM 998 N N . LEU A 1 130 ? -6.928 -3.604 -10.564 1.00 73.81 130 LEU A N 1
ATOM 999 C CA . LEU A 1 130 ? -5.957 -3.365 -11.636 1.00 73.81 130 LEU A CA 1
ATOM 1000 C C . LEU A 1 130 ? -6.405 -2.258 -12.594 1.00 73.81 130 LEU A C 1
ATOM 1002 O O . LEU A 1 130 ? -5.561 -1.502 -13.057 1.00 73.81 130 LEU A O 1
ATOM 1006 N N . GLU A 1 131 ? -7.712 -2.107 -12.834 1.00 69.12 131 GLU A N 1
ATOM 1007 C CA . GLU A 1 131 ? -8.252 -1.029 -13.674 1.00 69.12 131 GLU A CA 1
ATOM 1008 C C . GLU A 1 131 ? -7.753 0.351 -13.220 1.00 69.12 131 GLU A C 1
ATOM 1010 O O . GLU A 1 131 ? -7.331 1.154 -14.045 1.00 69.12 131 GLU A O 1
ATOM 1015 N N . TYR A 1 132 ? -7.727 0.601 -11.907 1.00 67.56 132 TYR A N 1
ATOM 1016 C CA . TYR A 1 132 ? -7.208 1.849 -11.351 1.00 67.56 132 TYR A CA 1
ATOM 1017 C C . TYR A 1 132 ? -5.715 2.030 -11.658 1.00 67.56 132 TYR A C 1
ATOM 1019 O O . TYR A 1 132 ? -5.289 3.104 -12.071 1.00 67.56 132 TYR A O 1
ATOM 1027 N N . ASN A 1 133 ? -4.924 0.965 -11.504 1.00 62.09 133 ASN A N 1
ATOM 1028 C CA . ASN A 1 133 ? -3.475 1.013 -11.710 1.00 62.09 133 ASN A CA 1
ATOM 1029 C C . ASN A 1 133 ? -3.095 1.113 -13.199 1.00 62.09 133 ASN A C 1
ATOM 1031 O O . ASN A 1 133 ? -2.071 1.702 -13.522 1.00 62.09 133 ASN A O 1
ATOM 1035 N N . CYS A 1 134 ? -3.912 0.568 -14.104 1.00 64.88 134 CYS A N 1
ATOM 1036 C CA . CYS A 1 134 ? -3.673 0.601 -15.550 1.00 64.88 134 CYS A CA 1
ATOM 1037 C C . CYS A 1 134 ? -4.069 1.923 -16.223 1.00 64.88 134 CYS A C 1
ATOM 1039 O O . CYS A 1 134 ? -3.735 2.117 -17.388 1.00 64.88 134 CYS A O 1
ATOM 1041 N N . ARG A 1 135 ? -4.777 2.826 -15.529 1.00 64.50 135 ARG A N 1
ATOM 1042 C CA . ARG A 1 135 ? -5.095 4.170 -16.052 1.00 64.50 135 ARG A CA 1
ATOM 1043 C C . ARG A 1 135 ? -3.895 5.115 -16.036 1.00 64.50 135 ARG A C 1
ATOM 1045 O O . ARG A 1 135 ? -3.891 6.094 -16.771 1.00 64.50 135 ARG A O 1
ATOM 1052 N N . ALA A 1 136 ? -2.896 4.826 -15.210 1.00 58.19 136 ALA A N 1
ATOM 1053 C CA . ALA A 1 136 ? -1.651 5.565 -15.194 1.00 58.19 136 ALA A CA 1
ATOM 1054 C C . ALA A 1 136 ? -0.705 4.950 -16.233 1.00 58.19 136 ALA A C 1
ATOM 1056 O O . ALA A 1 136 ? -0.364 3.774 -16.147 1.00 58.19 136 ALA A O 1
ATOM 1057 N N . THR A 1 137 ? -0.284 5.721 -17.229 1.00 54.75 137 THR A N 1
ATOM 1058 C CA . THR A 1 137 ? 0.746 5.289 -18.181 1.00 54.75 137 THR A CA 1
ATOM 1059 C C . THR A 1 137 ? 1.707 6.439 -18.446 1.00 54.75 137 THR A C 1
ATOM 1061 O O . THR A 1 137 ? 1.221 7.497 -18.849 1.00 54.75 137 THR A O 1
ATOM 1064 N N . PRO A 1 138 ? 3.028 6.240 -18.279 1.00 57.25 138 PRO A N 1
ATOM 1065 C CA . PRO A 1 138 ? 3.709 5.067 -17.700 1.00 57.25 138 PRO A CA 1
ATOM 1066 C C . PRO A 1 138 ? 3.723 5.083 -16.152 1.00 57.25 138 PRO A C 1
ATOM 1068 O O . PRO A 1 138 ? 3.795 6.141 -15.537 1.00 57.25 138 PRO A O 1
ATOM 1071 N N . VAL A 1 139 ? 3.661 3.917 -15.491 1.00 54.22 139 VAL A N 1
ATOM 1072 C CA . VAL A 1 139 ? 3.839 3.809 -14.023 1.00 54.22 139 VAL A CA 1
ATOM 1073 C C . VAL A 1 139 ? 5.255 3.354 -13.717 1.00 54.22 139 VAL A C 1
ATOM 1075 O O . VAL A 1 139 ? 5.646 2.266 -14.139 1.00 54.22 139 VAL A O 1
ATOM 1078 N N . ALA A 1 140 ? 5.998 4.123 -12.924 1.00 53.88 140 ALA A N 1
ATOM 1079 C CA . ALA A 1 140 ? 7.192 3.595 -12.279 1.00 53.88 140 ALA A CA 1
ATOM 1080 C C . ALA A 1 140 ? 6.811 2.955 -10.944 1.00 53.88 140 ALA A C 1
ATOM 1082 O O . ALA A 1 140 ? 6.433 3.624 -9.980 1.00 53.88 140 ALA A O 1
ATOM 1083 N N . PHE A 1 141 ? 6.943 1.631 -10.882 1.00 52.00 141 PHE A N 1
ATOM 1084 C CA . PHE A 1 141 ? 6.921 0.907 -9.621 1.00 52.00 141 PHE A CA 1
ATOM 1085 C C . PHE A 1 141 ? 8.329 0.884 -9.052 1.00 52.00 141 PHE A C 1
ATOM 1087 O O . PHE A 1 141 ? 9.199 0.173 -9.549 1.00 52.00 141 PHE A O 1
ATOM 1094 N N . VAL A 1 142 ? 8.541 1.636 -7.980 1.00 49.91 142 VAL A N 1
ATOM 1095 C CA . VAL A 1 142 ? 9.787 1.580 -7.224 1.00 49.91 142 VAL A CA 1
ATOM 1096 C C . VAL A 1 142 ? 9.489 0.939 -5.879 1.00 49.91 142 VAL A C 1
ATOM 1098 O O . VAL A 1 142 ? 9.448 1.579 -4.833 1.00 49.91 142 VAL A O 1
ATOM 1101 N N . HIS A 1 143 ? 9.240 -0.370 -5.921 1.00 48.09 143 HIS A N 1
ATOM 1102 C CA . HIS A 1 143 ? 9.081 -1.182 -4.720 1.00 48.09 143 HIS A CA 1
ATOM 1103 C C . HIS A 1 143 ? 10.427 -1.817 -4.338 1.00 48.09 143 HIS A C 1
ATOM 1105 O O . HIS A 1 143 ? 10.547 -3.037 -4.245 1.00 48.09 143 HIS A O 1
ATOM 1111 N N . PHE A 1 144 ? 11.473 -1.007 -4.128 1.00 51.59 144 PHE A N 1
ATOM 1112 C CA . PHE A 1 144 ? 12.708 -1.532 -3.541 1.00 51.59 144 PHE A CA 1
ATOM 1113 C C . PHE A 1 144 ? 12.457 -1.787 -2.055 1.00 51.59 144 PHE A C 1
ATOM 1115 O O . PHE A 1 144 ? 12.359 -0.859 -1.255 1.00 51.59 144 PHE A O 1
ATOM 1122 N N . ALA A 1 145 ? 12.349 -3.061 -1.678 1.00 46.34 145 ALA A N 1
ATOM 1123 C CA . ALA A 1 145 ? 12.135 -3.470 -0.290 1.00 46.34 145 ALA A CA 1
ATOM 1124 C C . ALA A 1 145 ? 13.277 -3.043 0.660 1.00 46.34 145 ALA A C 1
ATOM 1126 O O . ALA A 1 145 ? 13.112 -3.124 1.869 1.00 46.34 145 ALA A O 1
ATOM 1127 N N . ASN A 1 146 ? 14.414 -2.564 0.133 1.00 50.62 146 ASN A N 1
ATOM 1128 C CA . ASN A 1 146 ? 15.633 -2.296 0.898 1.00 50.62 146 ASN A CA 1
ATOM 1129 C C . ASN A 1 146 ? 16.369 -1.008 0.467 1.00 50.62 146 ASN A C 1
ATOM 1131 O O . ASN A 1 146 ? 17.564 -1.024 0.176 1.00 50.62 146 ASN A O 1
ATOM 1135 N N . PHE A 1 147 ? 15.682 0.139 0.475 1.00 54.31 147 PHE A N 1
ATOM 1136 C CA . PHE A 1 147 ? 16.317 1.454 0.257 1.00 54.31 147 PHE A CA 1
ATOM 1137 C C . PHE A 1 147 ? 17.474 1.740 1.230 1.00 54.31 147 PHE A C 1
ATOM 1139 O O . PHE A 1 147 ? 18.502 2.285 0.829 1.00 54.31 147 PHE A O 1
ATOM 1146 N N . HIS A 1 148 ? 17.342 1.317 2.492 1.00 51.91 148 HIS A N 1
ATOM 1147 C CA . HIS A 1 148 ? 18.388 1.505 3.502 1.00 51.91 148 HIS A CA 1
ATOM 1148 C C . HIS A 1 148 ? 19.653 0.680 3.231 1.00 51.91 148 HIS A C 1
ATOM 1150 O O . HIS A 1 148 ? 20.748 1.152 3.525 1.00 51.91 148 HIS A O 1
ATOM 1156 N N . VAL A 1 149 ? 19.526 -0.515 2.642 1.00 53.34 149 VAL A N 1
ATOM 1157 C CA . VAL A 1 149 ? 20.688 -1.353 2.291 1.00 53.34 149 VAL A CA 1
ATOM 1158 C C . VAL A 1 149 ? 21.391 -0.799 1.055 1.00 53.34 149 VAL A C 1
ATOM 1160 O O . VAL A 1 149 ? 22.615 -0.773 1.000 1.00 53.34 149 VAL A O 1
ATOM 1163 N N . LEU A 1 150 ? 20.622 -0.295 0.086 1.00 56.47 150 LEU A N 1
ATOM 1164 C CA . LEU A 1 150 ? 21.165 0.190 -1.182 1.00 56.47 150 LEU A CA 1
ATOM 1165 C C . LEU A 1 150 ? 21.727 1.619 -1.120 1.00 56.47 150 LEU A C 1
ATOM 1167 O O . LEU A 1 150 ? 22.262 2.076 -2.126 1.00 56.47 150 LEU A O 1
ATOM 1171 N N . ARG A 1 151 ? 21.619 2.326 0.024 1.00 68.62 151 ARG A N 1
ATOM 1172 C CA . ARG A 1 151 ? 22.007 3.750 0.178 1.00 68.62 151 ARG A CA 1
ATOM 1173 C C . ARG A 1 151 ? 21.557 4.594 -1.016 1.00 68.62 151 ARG A C 1
ATOM 1175 O O . ARG A 1 151 ? 22.325 5.355 -1.598 1.00 68.62 151 ARG A O 1
ATOM 1182 N N . PHE A 1 152 ? 20.320 4.372 -1.427 1.00 73.00 152 PHE A N 1
ATOM 1183 C CA . PHE A 1 152 ? 19.839 4.895 -2.686 1.00 73.00 152 PHE A CA 1
ATOM 1184 C C . PHE A 1 152 ? 19.574 6.400 -2.546 1.00 73.00 152 PHE A C 1
ATOM 1186 O O . PHE A 1 152 ? 18.760 6.812 -1.723 1.00 73.00 152 PHE A O 1
ATOM 1193 N N . ASP A 1 153 ? 20.266 7.213 -3.341 1.00 85.75 153 ASP A N 1
ATOM 1194 C CA . ASP A 1 153 ? 20.120 8.667 -3.332 1.00 85.75 153 ASP A CA 1
ATOM 1195 C C . ASP A 1 153 ? 18.751 9.074 -3.922 1.00 85.75 153 ASP A C 1
ATOM 1197 O O . ASP A 1 153 ? 18.459 8.737 -5.076 1.00 85.75 153 ASP A O 1
ATOM 1201 N N . PRO A 1 154 ? 17.898 9.805 -3.177 1.00 88.75 154 PRO A N 1
ATOM 1202 C CA . PRO A 1 154 ? 16.614 10.287 -3.680 1.00 88.75 154 PRO A CA 1
ATOM 1203 C C . PRO A 1 154 ? 16.715 11.092 -4.984 1.00 88.75 154 PRO A C 1
ATOM 1205 O O . PRO A 1 154 ? 15.786 11.038 -5.789 1.00 88.75 154 PRO A O 1
ATOM 1208 N N . SER A 1 155 ? 17.832 11.788 -5.232 1.00 90.06 155 SER A N 1
ATOM 1209 C CA . SER A 1 155 ? 18.041 12.546 -6.476 1.00 90.06 155 SER A CA 1
ATOM 1210 C C . SER A 1 155 ? 18.043 11.635 -7.697 1.00 90.06 155 SER A C 1
ATOM 1212 O O . SER A 1 155 ? 17.345 11.907 -8.669 1.00 90.06 155 SER A O 1
ATOM 1214 N N . VAL A 1 156 ? 18.721 10.489 -7.603 1.00 88.12 156 VAL A N 1
ATOM 1215 C CA . VAL A 1 156 ? 18.780 9.481 -8.665 1.00 88.12 156 VAL A CA 1
ATOM 1216 C C . VAL A 1 156 ? 17.382 8.946 -8.970 1.00 88.12 156 VAL A C 1
ATOM 1218 O O . VAL A 1 156 ? 17.035 8.756 -10.133 1.00 88.12 156 VAL A O 1
ATOM 1221 N N . PHE A 1 157 ? 16.547 8.751 -7.945 1.00 87.75 157 PHE A N 1
ATOM 1222 C CA . PHE A 1 157 ? 15.161 8.314 -8.131 1.00 87.75 157 PHE A CA 1
ATOM 1223 C C . PHE A 1 157 ? 14.346 9.362 -8.892 1.00 87.75 157 PHE A C 1
ATOM 1225 O O . PHE A 1 157 ? 13.647 9.011 -9.842 1.00 87.75 157 PHE A O 1
ATOM 1232 N N . VAL A 1 158 ? 14.446 10.636 -8.504 1.00 90.88 158 VAL A N 1
ATOM 1233 C CA . VAL A 1 158 ? 13.715 11.724 -9.168 1.00 90.88 158 VAL A CA 1
ATOM 1234 C C . VAL A 1 158 ? 14.200 11.920 -10.603 1.00 90.88 158 VAL A C 1
ATOM 1236 O O . VAL A 1 158 ? 13.378 12.055 -11.510 1.00 90.88 158 VAL A O 1
ATOM 1239 N N . ASP A 1 159 ? 15.509 11.866 -10.837 1.00 90.12 159 ASP A N 1
ATOM 1240 C CA . ASP A 1 159 ? 16.086 11.965 -12.176 1.00 90.12 159 ASP A CA 1
ATOM 1241 C C . ASP A 1 159 ? 15.635 10.811 -13.070 1.00 90.12 159 ASP A C 1
ATOM 1243 O O . ASP A 1 159 ? 15.266 11.036 -14.224 1.00 90.12 159 ASP A O 1
ATOM 1247 N N . TRP A 1 160 ? 15.591 9.584 -12.546 1.00 86.62 160 TRP A N 1
ATOM 1248 C CA . TRP A 1 160 ? 15.051 8.436 -13.275 1.00 86.62 160 TRP A CA 1
ATOM 1249 C C . TRP A 1 160 ? 13.569 8.603 -13.577 1.00 86.62 160 TRP A C 1
ATOM 1251 O O . TRP A 1 160 ? 13.159 8.407 -14.717 1.00 86.62 160 TRP A O 1
ATOM 1261 N N . ALA A 1 161 ? 12.777 9.001 -12.582 1.00 88.12 161 ALA A N 1
ATOM 1262 C CA . ALA A 1 161 ? 11.345 9.218 -12.734 1.00 88.12 161 ALA A CA 1
ATOM 1263 C C . ALA A 1 161 ? 11.052 10.259 -13.830 1.00 88.12 161 ALA A C 1
ATOM 1265 O O . ALA A 1 161 ? 10.209 10.034 -14.694 1.00 88.12 161 ALA A O 1
ATOM 1266 N N . LYS A 1 162 ? 11.813 11.355 -13.864 1.00 89.69 162 LYS A N 1
ATOM 1267 C CA . LYS A 1 162 ? 11.713 12.376 -14.916 1.00 89.69 162 LYS A CA 1
ATOM 1268 C C . LYS A 1 162 ? 12.191 11.876 -16.274 1.00 89.69 162 LYS A C 1
ATOM 1270 O O . LYS A 1 162 ? 11.527 12.104 -17.276 1.00 89.69 162 LYS A O 1
ATOM 1275 N N . THR A 1 163 ? 13.341 11.204 -16.317 1.00 85.44 163 THR A N 1
ATOM 1276 C CA . THR A 1 163 ? 13.938 10.706 -17.570 1.00 85.44 163 THR A CA 1
ATOM 1277 C C . THR A 1 163 ? 13.040 9.674 -18.250 1.00 85.44 163 THR A C 1
ATOM 1279 O O . THR A 1 163 ? 12.990 9.612 -19.474 1.00 85.44 163 THR A O 1
ATOM 1282 N N . LEU A 1 164 ? 12.323 8.877 -17.457 1.00 80.56 164 LEU A N 1
ATOM 1283 C CA . LEU A 1 164 ? 11.368 7.875 -17.927 1.00 80.56 164 LEU A CA 1
ATOM 1284 C C . LEU A 1 164 ? 9.951 8.437 -18.133 1.00 80.56 164 LEU A C 1
ATOM 1286 O O . LEU A 1 164 ? 9.048 7.654 -18.420 1.00 80.56 164 LEU A O 1
ATOM 1290 N N . ASP A 1 165 ? 9.758 9.751 -17.963 1.00 84.00 165 ASP A N 1
ATOM 1291 C CA . ASP A 1 165 ? 8.470 10.449 -18.077 1.00 84.00 165 ASP A CA 1
ATOM 1292 C C . ASP A 1 165 ? 7.343 9.742 -17.309 1.00 84.00 165 ASP A C 1
ATOM 1294 O O . ASP A 1 165 ? 6.265 9.454 -17.831 1.00 84.00 165 ASP A O 1
ATOM 1298 N N . VAL A 1 166 ? 7.625 9.358 -16.059 1.00 84.06 166 VAL A N 1
ATOM 1299 C CA . VAL A 1 166 ? 6.683 8.547 -15.284 1.00 84.06 166 VAL A CA 1
ATOM 1300 C C . VAL A 1 166 ? 5.436 9.370 -14.979 1.00 84.06 166 VAL A C 1
ATOM 1302 O O . VAL A 1 166 ? 5.510 10.460 -14.423 1.00 84.06 166 VAL A O 1
ATOM 1305 N N . GLY A 1 167 ? 4.270 8.822 -15.302 1.00 83.06 167 GLY A N 1
ATOM 1306 C CA . GLY A 1 167 ? 2.976 9.403 -14.965 1.00 83.06 167 GLY A CA 1
ATOM 1307 C C . GLY A 1 167 ? 2.535 9.071 -13.541 1.00 83.06 167 GLY A C 1
ATOM 1308 O O . GLY A 1 167 ? 1.675 9.753 -12.996 1.00 83.06 167 GLY A O 1
ATOM 1309 N N . ALA A 1 168 ? 3.097 8.040 -12.904 1.00 88.69 168 ALA A N 1
ATOM 1310 C CA . ALA A 1 168 ? 2.778 7.712 -11.519 1.00 88.69 168 ALA A CA 1
ATOM 1311 C C . ALA A 1 168 ? 3.955 7.113 -10.742 1.00 88.69 168 ALA A C 1
ATOM 1313 O O . ALA A 1 168 ? 4.767 6.364 -11.290 1.00 88.69 168 ALA A O 1
ATOM 1314 N N . ILE A 1 169 ? 3.978 7.407 -9.441 1.00 90.06 169 ILE A N 1
ATOM 1315 C CA . ILE A 1 169 ? 4.935 6.916 -8.451 1.00 90.06 169 ILE A CA 1
ATOM 1316 C C . ILE A 1 169 ? 4.177 6.185 -7.340 1.00 90.06 169 ILE A C 1
ATOM 1318 O O . ILE A 1 169 ? 3.206 6.699 -6.783 1.00 90.06 169 ILE A O 1
ATOM 1322 N N . THR A 1 170 ? 4.646 4.991 -6.978 1.00 88.50 170 THR A N 1
ATOM 1323 C CA . THR A 1 170 ? 4.287 4.321 -5.719 1.00 88.50 170 THR A CA 1
ATOM 1324 C C . THR A 1 170 ? 5.557 3.859 -5.016 1.00 88.50 170 THR A C 1
ATOM 1326 O O . THR A 1 170 ? 6.358 3.142 -5.619 1.00 88.50 170 THR A O 1
ATOM 1329 N N . CYS A 1 171 ? 5.750 4.261 -3.760 1.00 89.00 171 CYS A N 1
ATOM 1330 C CA . CYS A 1 171 ? 6.957 3.948 -2.990 1.00 89.00 171 CYS A CA 1
ATOM 1331 C C . CYS A 1 171 ? 6.674 3.707 -1.495 1.00 89.00 171 CYS A C 1
ATOM 1333 O O . CYS A 1 171 ? 5.531 3.757 -1.037 1.00 89.00 171 CYS A O 1
ATOM 1335 N N . SER A 1 172 ? 7.716 3.407 -0.718 1.00 88.12 172 SER A N 1
ATOM 1336 C CA . SER A 1 172 ? 7.604 3.340 0.740 1.00 88.12 172 SER A CA 1
ATOM 1337 C C . SER A 1 172 ? 7.602 4.741 1.356 1.00 88.12 172 SER A C 1
ATOM 1339 O O . SER A 1 172 ? 8.237 5.666 0.847 1.00 88.12 172 SER A O 1
ATOM 1341 N N . SER A 1 173 ? 6.947 4.888 2.505 1.00 89.56 173 SER A N 1
ATOM 1342 C CA . SER A 1 173 ? 7.044 6.088 3.349 1.00 89.56 173 SER A CA 1
ATOM 1343 C C . SER A 1 173 ? 8.496 6.460 3.674 1.00 89.56 173 SER A C 1
ATOM 1345 O O . SER A 1 173 ? 8.834 7.640 3.705 1.00 89.56 173 SER A O 1
ATOM 1347 N N . GLY A 1 174 ? 9.371 5.465 3.859 1.00 87.38 174 GLY A N 1
ATOM 1348 C CA . GLY A 1 174 ? 10.803 5.668 4.081 1.00 87.38 174 GLY A CA 1
ATOM 1349 C C . GLY A 1 174 ? 11.483 6.425 2.940 1.00 87.38 174 GLY A C 1
ATOM 1350 O O . GLY A 1 174 ? 12.246 7.346 3.212 1.00 87.38 174 GLY A O 1
ATOM 1351 N N . LEU A 1 175 ? 11.162 6.106 1.678 1.00 87.94 175 LEU A N 1
ATOM 1352 C CA . LEU A 1 175 ? 11.677 6.865 0.535 1.00 87.94 175 LEU A CA 1
ATOM 1353 C C . LEU A 1 175 ? 11.153 8.301 0.548 1.00 87.94 175 LEU A C 1
ATOM 1355 O O . LEU A 1 175 ? 11.938 9.227 0.392 1.00 87.94 175 LEU A O 1
ATOM 1359 N N . VAL A 1 176 ? 9.849 8.496 0.777 1.00 91.50 176 VAL A N 1
ATOM 1360 C CA . VAL A 1 176 ? 9.241 9.839 0.816 1.00 91.50 176 VAL A CA 1
ATOM 1361 C C . VAL A 1 176 ? 9.912 10.723 1.866 1.00 91.50 176 VAL A C 1
ATOM 1363 O O . VAL A 1 176 ? 10.276 11.853 1.557 1.00 91.50 176 VAL A O 1
ATOM 1366 N N . ARG A 1 177 ? 10.137 10.195 3.076 1.00 90.06 177 ARG A N 1
ATOM 1367 C CA . ARG A 1 177 ? 10.819 10.906 4.174 1.00 90.06 177 ARG A CA 1
ATOM 1368 C C . ARG A 1 177 ? 12.277 11.254 3.848 1.00 90.06 177 ARG A C 1
ATOM 1370 O O . ARG A 1 177 ? 12.823 12.181 4.436 1.00 90.06 177 ARG A O 1
ATOM 1377 N N . GLN A 1 178 ? 12.920 10.509 2.948 1.00 90.31 178 GLN A N 1
ATOM 1378 C CA . GLN A 1 178 ? 14.300 10.770 2.535 1.00 90.31 178 GLN A CA 1
ATOM 1379 C C . GLN A 1 178 ? 14.408 11.858 1.462 1.00 90.31 178 GLN A C 1
ATOM 1381 O O . GLN A 1 178 ? 15.493 12.413 1.313 1.00 90.31 178 GLN A O 1
ATOM 1386 N N . ILE A 1 179 ? 13.333 12.194 0.735 1.00 93.06 179 ILE A N 1
ATOM 1387 C CA . ILE A 1 179 ? 13.363 13.266 -0.272 1.00 93.06 179 ILE A CA 1
ATOM 1388 C C . ILE A 1 179 ? 13.466 14.619 0.454 1.00 93.06 179 ILE A C 1
ATOM 1390 O O . ILE A 1 179 ? 12.515 15.021 1.128 1.00 93.06 179 ILE A O 1
ATOM 1394 N N . PRO A 1 180 ? 14.576 15.369 0.315 1.00 94.94 180 PRO A N 1
ATOM 1395 C CA . PRO A 1 180 ? 14.713 16.651 0.995 1.00 94.94 180 PRO A CA 1
ATOM 1396 C C . PRO A 1 180 ? 13.668 17.660 0.505 1.00 94.94 180 PRO A C 1
ATOM 1398 O O . PRO A 1 180 ? 13.358 17.711 -0.687 1.00 94.94 180 PRO A O 1
ATOM 1401 N N . ALA A 1 181 ? 13.195 18.544 1.388 1.00 96.06 181 ALA A N 1
ATOM 1402 C CA . ALA A 1 181 ? 12.228 19.583 1.018 1.00 96.06 181 ALA A CA 1
ATOM 1403 C C . ALA A 1 181 ? 12.710 20.449 -0.164 1.00 96.06 181 ALA A C 1
ATOM 1405 O O . ALA A 1 181 ? 11.935 20.719 -1.075 1.00 96.06 181 ALA A O 1
ATOM 1406 N N . ALA A 1 182 ? 14.003 20.794 -0.204 1.00 96.94 182 ALA A N 1
ATOM 1407 C CA . ALA A 1 182 ? 14.607 21.542 -1.309 1.00 96.94 182 ALA A CA 1
ATOM 1408 C C . ALA A 1 182 ? 14.539 20.794 -2.656 1.00 96.94 182 ALA A C 1
ATOM 1410 O O . ALA A 1 182 ? 14.425 21.415 -3.710 1.00 96.94 182 ALA A O 1
ATOM 1411 N N . MET A 1 183 ? 14.580 19.459 -2.641 1.00 96.62 183 MET A N 1
ATOM 1412 C CA . MET A 1 183 ? 14.432 18.639 -3.847 1.00 96.62 183 MET A CA 1
ATOM 1413 C C . MET A 1 183 ? 12.977 18.614 -4.323 1.00 96.62 183 MET A C 1
ATOM 1415 O O . MET A 1 183 ? 12.727 18.765 -5.518 1.00 96.62 183 MET A O 1
ATOM 1419 N N . LEU A 1 184 ? 12.018 18.490 -3.396 1.00 97.00 184 LEU A N 1
ATOM 1420 C CA . LEU A 1 184 ? 10.590 18.625 -3.710 1.00 97.00 184 LEU A CA 1
ATOM 1421 C C . LEU A 1 184 ? 10.278 20.011 -4.284 1.00 97.00 184 LEU A C 1
ATOM 1423 O O . LEU A 1 184 ? 9.542 20.104 -5.257 1.00 97.00 184 LEU A O 1
ATOM 1427 N N . GLU A 1 185 ? 10.867 21.073 -3.729 1.00 97.38 185 GLU A N 1
ATOM 1428 C CA . GLU A 1 185 ? 10.756 22.444 -4.245 1.00 97.38 185 GLU A CA 1
ATOM 1429 C C . GLU A 1 185 ? 11.331 22.562 -5.663 1.00 97.38 185 GLU A C 1
ATOM 1431 O O . GLU A 1 185 ? 10.648 23.036 -6.571 1.00 97.38 185 GLU A O 1
ATOM 1436 N N . THR A 1 186 ? 12.555 22.065 -5.870 1.00 97.75 186 THR A N 1
ATOM 1437 C CA . THR A 1 186 ? 13.260 22.106 -7.165 1.00 97.75 186 THR A CA 1
ATOM 1438 C C . THR A 1 186 ? 12.513 21.337 -8.261 1.00 97.75 186 THR A C 1
ATOM 1440 O O . THR A 1 186 ? 12.599 21.681 -9.440 1.00 97.75 186 THR A O 1
ATOM 1443 N N . HIS A 1 187 ? 11.769 20.293 -7.895 1.00 97.25 187 HIS A N 1
ATOM 1444 C CA . HIS A 1 187 ? 11.050 19.429 -8.834 1.00 97.25 187 HIS A CA 1
ATOM 1445 C C . HIS A 1 187 ? 9.527 19.470 -8.656 1.00 97.25 187 HIS A C 1
ATOM 1447 O O . HIS A 1 187 ? 8.835 18.551 -9.092 1.00 97.25 187 HIS A O 1
ATOM 1453 N N . ALA A 1 188 ? 8.985 20.535 -8.055 1.00 97.75 188 ALA A N 1
ATOM 1454 C CA . ALA A 1 188 ? 7.565 20.615 -7.712 1.00 97.75 188 ALA A CA 1
ATOM 1455 C C . ALA A 1 188 ? 6.651 20.475 -8.938 1.00 97.75 188 ALA A C 1
ATOM 1457 O O . ALA A 1 188 ? 5.630 19.800 -8.860 1.00 97.75 188 ALA A O 1
ATOM 1458 N N . GLU A 1 189 ? 7.021 21.070 -10.077 1.00 97.56 189 GLU A N 1
ATOM 1459 C CA . GLU A 1 189 ? 6.247 20.956 -11.322 1.00 97.56 189 GLU A CA 1
ATOM 1460 C C . GLU A 1 189 ? 6.124 19.508 -11.797 1.00 97.56 189 GLU A C 1
ATOM 1462 O O . GLU A 1 189 ? 5.025 19.073 -12.128 1.00 97.56 189 GLU A O 1
ATOM 1467 N N . PHE A 1 190 ? 7.220 18.746 -11.746 1.00 96.00 190 PHE A N 1
ATOM 1468 C CA . PHE A 1 190 ? 7.213 17.327 -12.091 1.00 96.00 190 PHE A CA 1
ATOM 1469 C C . PHE A 1 190 ? 6.321 16.523 -11.138 1.00 96.00 190 PHE A C 1
ATOM 1471 O O . PHE A 1 190 ? 5.479 15.749 -11.576 1.00 96.00 190 PHE A O 1
ATOM 1478 N N . PHE A 1 191 ? 6.443 16.730 -9.825 1.00 96.56 191 PHE A N 1
ATOM 1479 C CA . PHE A 1 191 ? 5.596 16.008 -8.873 1.00 96.56 191 PHE A CA 1
ATOM 1480 C C . PHE A 1 191 ? 4.109 16.358 -9.017 1.00 96.56 191 PHE A C 1
ATOM 1482 O O . PHE A 1 191 ? 3.263 15.486 -8.839 1.00 96.56 191 PHE A O 1
ATOM 1489 N N . ARG A 1 192 ? 3.776 17.606 -9.370 1.00 96.81 192 ARG A N 1
ATOM 1490 C CA . ARG A 1 192 ? 2.396 18.022 -9.673 1.00 96.81 192 ARG A CA 1
ATOM 1491 C C . ARG A 1 192 ? 1.878 17.469 -10.998 1.00 96.81 192 ARG A C 1
ATOM 1493 O O . ARG A 1 192 ? 0.668 17.324 -11.135 1.00 96.81 192 ARG A O 1
ATOM 1500 N N . SER A 1 193 ? 2.754 17.198 -11.969 1.00 94.75 193 SER A N 1
ATOM 1501 C CA . SER A 1 193 ? 2.347 16.619 -13.253 1.00 94.75 193 SER A CA 1
ATOM 1502 C C . SER A 1 193 ? 2.053 15.122 -13.169 1.00 94.75 193 SER A C 1
ATOM 1504 O O . SER A 1 193 ? 1.471 14.571 -14.100 1.00 94.75 193 SER A O 1
ATOM 1506 N N . LEU A 1 194 ? 2.433 14.456 -12.073 1.00 92.62 194 LEU A N 1
ATOM 1507 C CA . LEU A 1 194 ? 2.096 13.054 -11.847 1.00 92.62 194 LEU A CA 1
ATOM 1508 C C . LEU A 1 194 ? 0.576 12.877 -11.766 1.00 92.62 194 LEU A C 1
ATOM 1510 O O . LEU A 1 194 ? -0.108 13.541 -10.992 1.00 92.62 194 LEU A O 1
ATOM 1514 N N . PHE A 1 195 ? 0.061 11.891 -12.494 1.00 89.19 195 PHE A N 1
ATOM 1515 C CA . PHE A 1 195 ? -1.299 11.387 -12.319 1.00 89.19 195 PHE A CA 1
ATOM 1516 C C . PHE A 1 195 ? -1.513 10.832 -10.903 1.00 89.19 195 PHE A C 1
ATOM 1518 O O . PHE A 1 195 ? -2.598 10.951 -10.340 1.00 89.19 195 PHE A O 1
ATOM 1525 N N . SER A 1 196 ? -0.486 10.201 -10.324 1.00 90.19 196 SER A N 1
ATOM 1526 C CA . SER A 1 196 ? -0.550 9.659 -8.966 1.00 90.19 196 SER A CA 1
ATOM 1527 C C . SER A 1 196 ? 0.823 9.638 -8.306 1.00 90.19 196 SER A C 1
ATOM 1529 O O . SER A 1 196 ? 1.755 9.039 -8.835 1.00 90.19 196 SER A O 1
ATOM 1531 N N . PHE A 1 197 ? 0.922 10.177 -7.094 1.00 94.25 197 PHE A N 1
ATOM 1532 C CA . PHE A 1 197 ? 2.045 9.948 -6.189 1.00 94.25 197 PHE A CA 1
ATOM 1533 C C . PHE A 1 197 ? 1.501 9.306 -4.913 1.00 94.25 197 PHE A C 1
ATOM 1535 O O . PHE A 1 197 ? 0.735 9.920 -4.178 1.00 94.25 197 PHE A O 1
ATOM 1542 N N . ALA A 1 198 ? 1.838 8.044 -4.665 1.00 94.06 198 ALA A N 1
ATOM 1543 C CA . ALA A 1 198 ? 1.356 7.304 -3.507 1.00 94.06 198 ALA A CA 1
ATOM 1544 C C . ALA A 1 198 ? 2.503 6.724 -2.680 1.00 94.06 198 ALA A C 1
ATOM 1546 O O . ALA A 1 198 ? 3.550 6.352 -3.214 1.00 94.06 198 ALA A O 1
ATOM 1547 N N . PHE A 1 199 ? 2.277 6.589 -1.377 1.00 94.06 199 PHE A N 1
ATOM 1548 C CA . PHE A 1 199 ? 3.199 5.899 -0.486 1.00 94.06 199 PHE A CA 1
ATOM 1549 C C . PHE A 1 199 ? 2.473 4.965 0.473 1.00 94.06 199 PHE A C 1
ATOM 1551 O O . PHE A 1 199 ? 1.278 5.105 0.720 1.00 94.06 199 PHE A O 1
ATOM 1558 N N . THR A 1 200 ? 3.200 3.986 1.001 1.00 93.00 200 THR A N 1
ATOM 1559 C CA . THR A 1 200 ? 2.669 2.987 1.933 1.00 93.00 200 THR A CA 1
ATOM 1560 C C . THR A 1 200 ? 3.737 2.540 2.937 1.00 93.00 200 THR A C 1
ATOM 1562 O O . THR A 1 200 ? 4.922 2.838 2.770 1.00 93.00 200 THR A O 1
ATOM 1565 N N . GLY A 1 201 ? 3.333 1.820 3.984 1.00 88.31 201 GLY A N 1
ATOM 1566 C CA . GLY A 1 201 ? 4.225 1.176 4.954 1.00 88.31 201 GLY A CA 1
ATOM 1567 C C . GLY A 1 201 ? 4.287 1.853 6.324 1.00 88.31 201 GLY A C 1
ATOM 1568 O O . GLY A 1 201 ? 4.307 1.150 7.328 1.00 88.31 201 GLY A O 1
ATOM 1569 N N . SER A 1 202 ? 4.268 3.185 6.399 1.00 87.81 202 SER A N 1
ATOM 1570 C CA . SER A 1 202 ? 4.150 3.919 7.670 1.00 87.81 202 SER A CA 1
ATOM 1571 C C . SER A 1 202 ? 3.571 5.325 7.473 1.00 87.81 202 SER A C 1
ATOM 1573 O O . SER A 1 202 ? 3.366 5.768 6.342 1.00 87.81 202 SER A O 1
ATOM 1575 N N . SER A 1 203 ? 3.273 6.022 8.573 1.00 85.06 203 SER A N 1
ATOM 1576 C CA . SER A 1 203 ? 2.737 7.387 8.556 1.00 85.06 203 SER A CA 1
ATOM 1577 C C . SER A 1 203 ? 3.745 8.403 8.005 1.00 85.06 203 SER A C 1
ATOM 1579 O O . SER A 1 203 ? 4.958 8.213 8.072 1.00 85.06 203 SER A O 1
ATOM 1581 N N . LEU A 1 204 ? 3.251 9.513 7.467 1.00 88.38 204 LEU A N 1
ATOM 1582 C CA . LEU A 1 204 ? 4.080 10.674 7.155 1.00 88.38 204 LEU A CA 1
ATOM 1583 C C . LEU A 1 204 ? 4.058 11.634 8.347 1.00 88.38 204 LEU A C 1
ATOM 1585 O O . LEU A 1 204 ? 3.002 11.827 8.953 1.00 88.38 204 LEU A O 1
ATOM 1589 N N . ASP A 1 205 ? 5.201 12.220 8.690 1.00 87.38 205 ASP A N 1
ATOM 1590 C CA . ASP A 1 205 ? 5.262 13.230 9.743 1.00 87.38 205 ASP A CA 1
ATOM 1591 C C . ASP A 1 205 ? 4.613 14.556 9.292 1.00 87.38 205 ASP A C 1
ATOM 1593 O O . ASP A 1 205 ? 4.432 14.826 8.098 1.00 87.38 205 ASP A O 1
ATOM 1597 N N . CYS A 1 206 ? 4.251 15.399 10.263 1.00 88.00 206 CYS A N 1
ATOM 1598 C CA . CYS A 1 206 ? 3.583 16.671 9.991 1.00 88.00 206 CYS A CA 1
ATOM 1599 C C . CYS A 1 206 ? 4.449 17.636 9.168 1.00 88.00 206 CYS A C 1
ATOM 1601 O O . CYS A 1 206 ? 3.901 18.384 8.363 1.00 88.00 206 CYS A O 1
ATOM 1603 N N . ALA A 1 207 ? 5.776 17.631 9.338 1.00 88.88 207 ALA A N 1
ATOM 1604 C CA . ALA A 1 207 ? 6.653 18.549 8.615 1.00 88.88 207 ALA A CA 1
ATOM 1605 C C . ALA A 1 207 ? 6.687 18.201 7.121 1.00 88.88 207 ALA A C 1
ATOM 1607 O O . ALA A 1 207 ? 6.465 19.074 6.281 1.00 88.88 207 ALA A O 1
ATOM 1608 N N . SER A 1 208 ? 6.858 16.919 6.795 1.00 91.00 208 SER A N 1
ATOM 1609 C CA . SER A 1 208 ? 6.773 16.407 5.427 1.00 91.00 208 SER A CA 1
ATOM 1610 C C . SER A 1 208 ? 5.393 16.677 4.814 1.00 91.00 208 SER A C 1
ATOM 1612 O O . SER A 1 208 ? 5.308 17.172 3.691 1.00 91.00 208 SER A O 1
ATOM 1614 N N . SER A 1 209 ? 4.305 16.440 5.562 1.00 92.50 209 SER A N 1
ATOM 1615 C CA . SER A 1 209 ? 2.933 16.744 5.118 1.00 92.50 209 SER A CA 1
ATOM 1616 C C . SER A 1 209 ? 2.763 18.215 4.718 1.00 92.50 209 SER A C 1
ATOM 1618 O O . SER A 1 209 ? 2.233 18.498 3.642 1.00 92.50 209 SER A O 1
ATOM 1620 N N . SER A 1 210 ? 3.257 19.143 5.543 1.00 93.44 210 SER A N 1
ATOM 1621 C CA . SER A 1 210 ? 3.194 20.586 5.277 1.00 93.44 210 SER A CA 1
ATOM 1622 C C . SER A 1 210 ? 3.986 20.995 4.035 1.00 93.44 210 SER A C 1
ATOM 1624 O O . SER A 1 210 ? 3.603 21.937 3.344 1.00 93.44 210 SER A O 1
ATOM 1626 N N . VAL A 1 211 ? 5.086 20.300 3.713 1.00 95.56 211 VAL A N 1
ATOM 1627 C CA . VAL A 1 211 ? 5.841 20.557 2.476 1.00 95.56 211 VAL A CA 1
ATOM 1628 C C . VAL A 1 211 ? 4.999 20.205 1.251 1.00 95.56 211 VAL A C 1
ATOM 1630 O O . VAL A 1 211 ? 4.902 21.032 0.347 1.00 95.56 211 VAL A O 1
ATOM 1633 N N . PHE A 1 212 ? 4.348 19.038 1.228 1.00 96.31 212 PHE A N 1
ATOM 1634 C CA . PHE A 1 212 ? 3.476 18.648 0.113 1.00 96.31 212 PHE A CA 1
ATOM 1635 C C . PHE A 1 212 ? 2.299 19.610 -0.065 1.00 96.31 212 PHE A C 1
ATOM 1637 O O . PHE A 1 212 ? 2.028 20.032 -1.188 1.00 96.31 212 PHE A O 1
ATOM 1644 N N . GLU A 1 213 ? 1.649 20.006 1.032 1.00 95.62 213 GLU A N 1
ATOM 1645 C CA . GLU A 1 213 ? 0.535 20.960 1.013 1.00 95.62 213 GLU A CA 1
ATOM 1646 C C . GLU A 1 213 ? 0.971 22.342 0.508 1.00 95.62 213 GLU A C 1
ATOM 1648 O O . GLU A 1 213 ? 0.397 22.859 -0.450 1.00 95.62 213 GLU A O 1
ATOM 1653 N N . ARG A 1 214 ? 2.048 22.907 1.072 1.00 97.06 214 ARG A N 1
ATOM 1654 C CA . ARG A 1 214 ? 2.612 24.199 0.643 1.00 97.06 214 ARG A CA 1
ATOM 1655 C C . ARG A 1 214 ? 3.000 24.191 -0.833 1.00 97.06 214 ARG A C 1
ATOM 1657 O O . ARG A 1 214 ? 2.845 25.197 -1.520 1.00 97.06 214 ARG A O 1
ATOM 1664 N N . LEU A 1 215 ? 3.530 23.069 -1.316 1.00 97.19 215 LEU A N 1
ATOM 1665 C CA . LEU A 1 215 ? 3.900 22.907 -2.714 1.00 97.19 215 LEU A CA 1
ATOM 1666 C C . LEU A 1 215 ? 2.726 22.478 -3.593 1.00 97.19 215 LEU A C 1
ATOM 1668 O O . LEU A 1 215 ? 2.941 22.348 -4.790 1.00 97.19 215 LEU A O 1
ATOM 1672 N N . GLY A 1 216 ? 1.515 22.262 -3.079 1.00 96.56 216 GLY A N 1
ATOM 1673 C CA . GLY A 1 216 ? 0.382 21.780 -3.875 1.00 96.56 216 GLY A CA 1
ATOM 1674 C C . GLY A 1 216 ? 0.672 20.467 -4.612 1.00 96.56 216 GLY A C 1
ATOM 1675 O O . GLY A 1 216 ? 0.153 20.253 -5.705 1.00 96.56 216 GLY A O 1
ATOM 1676 N N . ILE A 1 217 ? 1.559 19.629 -4.070 1.00 96.88 217 ILE A N 1
ATOM 1677 C CA . ILE A 1 217 ? 1.875 18.312 -4.626 1.00 96.88 217 ILE A CA 1
ATOM 1678 C C . ILE A 1 217 ? 0.846 17.330 -4.073 1.00 96.88 217 ILE A C 1
ATOM 1680 O O . ILE A 1 217 ? 0.779 17.105 -2.864 1.00 96.88 217 ILE A O 1
ATOM 1684 N N . PHE A 1 218 ? 0.056 16.737 -4.966 1.00 95.38 218 PHE A N 1
ATOM 1685 C CA . PHE A 1 218 ? -0.927 15.730 -4.590 1.00 95.38 218 PHE A CA 1
ATOM 1686 C C . PHE A 1 218 ? -0.229 14.413 -4.255 1.00 95.38 218 PHE A C 1
ATOM 1688 O O . PHE A 1 218 ? 0.432 13.819 -5.107 1.00 95.38 218 PHE A O 1
ATOM 1695 N N . ILE A 1 219 ? -0.393 13.945 -3.018 1.00 96.06 219 ILE A N 1
ATOM 1696 C CA . ILE A 1 219 ? 0.151 12.669 -2.558 1.00 96.06 219 ILE A CA 1
ATOM 1697 C C . ILE A 1 219 ? -0.925 11.864 -1.826 1.00 96.06 219 ILE A C 1
ATOM 1699 O O . ILE A 1 219 ? -1.788 12.415 -1.149 1.00 96.06 219 ILE A O 1
ATOM 1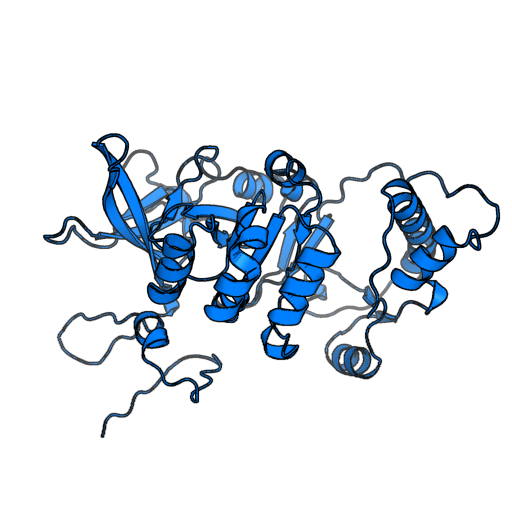703 N N . THR A 1 220 ? -0.898 10.541 -1.976 1.00 95.88 220 THR A N 1
ATOM 1704 C CA . THR A 1 220 ? -1.826 9.627 -1.300 1.00 95.88 220 THR A CA 1
ATOM 1705 C C . THR A 1 220 ? -1.081 8.712 -0.336 1.00 95.88 220 THR A C 1
ATOM 1707 O O . THR A 1 220 ? -0.247 7.905 -0.746 1.00 95.88 220 THR A O 1
ATOM 1710 N N . ASN A 1 221 ? -1.423 8.793 0.948 1.00 96.44 221 ASN A N 1
ATOM 1711 C CA . ASN A 1 221 ? -1.029 7.802 1.942 1.00 96.44 221 ASN A CA 1
ATOM 1712 C C . ASN A 1 221 ? -1.926 6.571 1.811 1.00 96.44 221 ASN A C 1
ATOM 1714 O O . ASN A 1 221 ? -3.148 6.704 1.858 1.00 96.44 221 ASN A O 1
ATOM 1718 N N . ILE A 1 222 ? -1.336 5.389 1.668 1.00 95.44 222 ILE A N 1
ATOM 1719 C CA . ILE A 1 222 ? -2.032 4.109 1.568 1.00 95.44 222 ILE A CA 1
ATOM 1720 C C . ILE A 1 222 ? -1.667 3.251 2.775 1.00 95.44 222 ILE A C 1
ATOM 1722 O O . ILE A 1 222 ? -0.547 2.746 2.889 1.00 95.44 222 ILE A O 1
ATOM 1726 N N . TYR A 1 223 ? -2.653 3.002 3.627 1.00 95.62 223 TYR A N 1
ATOM 1727 C CA . TYR A 1 223 ? -2.558 1.999 4.671 1.00 95.62 223 TYR A CA 1
ATOM 1728 C C . TYR A 1 223 ? -3.126 0.665 4.179 1.00 95.62 223 TYR A C 1
ATOM 1730 O O . TYR A 1 223 ? -4.187 0.592 3.546 1.00 95.62 223 TYR A O 1
ATOM 1738 N N . GLY A 1 224 ? -2.399 -0.405 4.470 1.00 93.00 224 GLY A N 1
ATOM 1739 C CA . GLY A 1 224 ? -2.723 -1.735 4.001 1.00 93.00 224 GLY A CA 1
ATOM 1740 C C . GLY A 1 224 ? -1.784 -2.794 4.553 1.00 93.00 224 GLY A C 1
ATOM 1741 O O . GLY A 1 224 ? -0.804 -2.485 5.227 1.00 93.00 224 GLY A O 1
ATOM 1742 N N . SER A 1 225 ? -2.072 -4.046 4.218 1.00 90.12 225 SER A N 1
ATOM 1743 C CA . SER A 1 225 ? -1.209 -5.188 4.517 1.00 90.12 225 SER A CA 1
ATOM 1744 C C . SER A 1 225 ? -0.890 -5.960 3.242 1.00 90.12 225 SER A C 1
ATOM 1746 O O . SER A 1 225 ? -1.576 -5.829 2.224 1.00 90.12 225 SER A O 1
ATOM 1748 N N . SER A 1 226 ? 0.152 -6.789 3.273 1.00 85.25 226 SER A N 1
ATOM 1749 C CA . SER A 1 226 ? 0.475 -7.629 2.111 1.00 85.25 226 SER A CA 1
ATOM 1750 C C . SER A 1 226 ? -0.655 -8.631 1.832 1.00 85.25 226 SER A C 1
ATOM 1752 O O . SER A 1 226 ? -0.981 -8.913 0.678 1.00 85.25 226 SER A O 1
ATOM 1754 N N . GLU A 1 227 ? -1.293 -9.108 2.900 1.00 86.69 227 GLU A N 1
ATOM 1755 C CA . GLU A 1 227 ? -2.389 -10.070 2.914 1.00 86.69 227 GLU A CA 1
ATOM 1756 C C . GLU A 1 227 ? -3.689 -9.518 2.319 1.00 86.69 227 GLU A C 1
ATOM 1758 O O . GLU A 1 227 ? -4.405 -10.238 1.625 1.00 86.69 227 GLU A O 1
ATOM 1763 N N . PHE A 1 228 ? -4.016 -8.252 2.591 1.00 88.50 228 PHE A N 1
ATOM 1764 C CA . PHE A 1 228 ? -5.323 -7.678 2.244 1.00 88.50 228 PHE A CA 1
ATOM 1765 C C . PHE A 1 228 ? -5.235 -6.517 1.265 1.00 88.50 228 PHE A C 1
ATOM 1767 O O . PHE A 1 228 ? -6.265 -6.035 0.801 1.00 88.50 228 PHE A O 1
ATOM 1774 N N . GLY A 1 229 ? -4.030 -6.087 0.896 1.00 88.56 229 GLY A N 1
ATOM 1775 C CA . GLY A 1 229 ? -3.844 -4.934 0.036 1.00 88.56 229 GLY A CA 1
ATOM 1776 C C . GLY A 1 229 ? -4.145 -3.620 0.722 1.00 88.56 229 GLY A C 1
ATOM 1777 O O . GLY A 1 229 ? -3.874 -3.439 1.901 1.00 88.56 229 GLY A O 1
ATOM 1778 N N . ARG A 1 230 ? -4.713 -2.701 -0.060 1.00 91.12 230 ARG A N 1
ATOM 1779 C CA . ARG A 1 230 ? -5.119 -1.364 0.375 1.00 91.12 230 ARG A CA 1
ATOM 1780 C C . ARG A 1 230 ? -6.387 -1.475 1.216 1.00 91.12 230 ARG A C 1
ATOM 1782 O O . ARG A 1 230 ? -7.339 -2.115 0.776 1.00 91.12 230 ARG A O 1
ATOM 1789 N N . ILE A 1 231 ? -6.388 -0.847 2.386 1.00 94.44 231 ILE A N 1
ATOM 1790 C CA . ILE A 1 231 ? -7.511 -0.872 3.332 1.00 94.44 231 ILE A CA 1
ATOM 1791 C C . ILE A 1 231 ? -8.024 0.551 3.557 1.00 94.44 231 ILE A C 1
ATOM 1793 O O . ILE A 1 231 ? -9.216 0.807 3.403 1.00 94.44 231 ILE A O 1
ATOM 1797 N N . LEU A 1 232 ? -7.123 1.487 3.868 1.00 96.88 232 LEU A N 1
ATOM 1798 C CA . LEU A 1 232 ? -7.460 2.894 4.085 1.00 96.88 232 LEU A CA 1
ATOM 1799 C C . LEU A 1 232 ? -6.527 3.822 3.297 1.00 96.88 232 LEU A C 1
ATOM 1801 O O . LEU A 1 232 ? -5.375 3.460 3.053 1.00 96.88 232 LEU A O 1
ATOM 1805 N N . ASN A 1 233 ? -6.968 5.040 2.976 1.00 96.69 233 ASN A N 1
ATOM 1806 C CA . ASN A 1 233 ? -6.102 6.110 2.466 1.00 96.69 233 ASN A CA 1
ATOM 1807 C C . ASN A 1 233 ? -6.308 7.471 3.110 1.00 96.69 233 ASN A C 1
ATOM 1809 O O . ASN A 1 233 ? -7.354 7.772 3.668 1.00 96.69 233 ASN A O 1
ATOM 1813 N N . SER A 1 234 ? -5.329 8.346 2.901 1.00 95.94 234 SER A N 1
ATOM 1814 C CA . SER A 1 234 ? -5.586 9.780 2.855 1.00 95.94 234 SER A CA 1
ATOM 1815 C C . SER A 1 234 ? -5.011 10.386 1.584 1.00 95.94 234 SER A C 1
ATOM 1817 O O . SER A 1 234 ? -3.824 10.231 1.313 1.00 95.94 234 SER A O 1
ATOM 1819 N N . SER A 1 235 ? -5.843 11.106 0.838 1.00 94.25 235 SER A N 1
ATOM 1820 C CA . SER A 1 235 ? -5.436 11.898 -0.332 1.00 94.25 235 SER A CA 1
ATOM 1821 C C . SER A 1 235 ? -5.365 13.398 -0.037 1.00 94.25 235 SER A C 1
ATOM 1823 O O . SER A 1 235 ? -5.083 14.181 -0.933 1.00 94.25 235 SER A O 1
ATOM 1825 N N . ASN A 1 236 ? -5.641 13.800 1.208 1.00 91.69 236 ASN A N 1
ATOM 1826 C CA . ASN A 1 236 ? -5.639 15.193 1.644 1.00 91.69 236 ASN A CA 1
ATOM 1827 C C . ASN A 1 236 ? -4.813 15.343 2.923 1.00 91.69 236 ASN A C 1
ATOM 1829 O O . ASN A 1 236 ? -4.749 14.422 3.747 1.00 91.69 236 ASN A O 1
ATOM 1833 N N . ALA A 1 237 ? -4.219 16.520 3.104 1.00 90.44 237 ALA A N 1
ATOM 1834 C CA . ALA A 1 237 ? -3.609 16.883 4.370 1.00 90.44 237 ALA A CA 1
ATOM 1835 C C . ALA A 1 237 ? -4.682 16.975 5.484 1.00 90.44 237 ALA A C 1
ATOM 1837 O O . ALA A 1 237 ? -5.823 17.353 5.212 1.00 90.44 237 ALA A O 1
ATOM 1838 N N . PRO A 1 238 ? -4.337 16.632 6.736 1.00 92.50 238 PRO A N 1
ATOM 1839 C CA . PRO A 1 238 ? -3.143 15.879 7.121 1.00 92.50 238 PRO A CA 1
ATOM 1840 C C . PRO A 1 238 ? -3.204 14.425 6.609 1.00 92.50 238 PRO A C 1
ATOM 1842 O O . PRO A 1 238 ? -4.187 13.708 6.806 1.00 92.50 238 PRO A O 1
ATOM 1845 N N . TYR A 1 239 ? -2.113 13.941 6.004 1.00 94.38 239 TYR A N 1
ATOM 1846 C CA . TYR A 1 239 ? -2.071 12.601 5.391 1.00 94.38 239 TYR A CA 1
ATOM 1847 C C . TYR A 1 239 ? -2.138 11.441 6.401 1.00 94.38 239 TYR A C 1
ATOM 1849 O O . TYR A 1 239 ? -2.191 10.274 6.014 1.00 94.38 239 TYR A O 1
ATOM 1857 N N . THR A 1 240 ? -2.159 11.744 7.698 1.00 93.88 240 THR A N 1
ATOM 1858 C CA . THR A 1 240 ? -2.393 10.785 8.784 1.00 93.88 240 THR A CA 1
ATOM 1859 C C . THR A 1 240 ? -3.868 10.428 8.967 1.00 93.88 240 THR A C 1
ATOM 1861 O O . THR A 1 240 ? -4.162 9.449 9.643 1.00 93.88 240 THR A O 1
ATOM 1864 N N . HIS A 1 241 ? -4.796 11.205 8.398 1.00 95.56 241 HIS A N 1
ATOM 1865 C CA . HIS A 1 241 ? -6.237 11.012 8.572 1.00 95.56 241 HIS A CA 1
ATOM 1866 C C . HIS A 1 241 ? -6.768 10.034 7.525 1.00 95.56 241 HIS A C 1
ATOM 1868 O O . HIS A 1 241 ? -7.220 10.428 6.451 1.00 95.56 241 HIS A O 1
ATOM 1874 N N . LEU A 1 242 ? -6.674 8.744 7.833 1.00 97.25 242 LEU A N 1
ATOM 1875 C CA . LEU A 1 242 ? -7.022 7.667 6.918 1.00 97.25 242 LEU A CA 1
ATOM 1876 C C . LEU A 1 242 ? -8.542 7.452 6.850 1.00 97.25 242 LEU A C 1
ATOM 1878 O O . LEU A 1 242 ? -9.250 7.584 7.845 1.00 97.25 242 LEU A O 1
ATOM 1882 N N . ARG A 1 243 ? -9.046 7.081 5.675 1.00 96.88 243 ARG A N 1
ATOM 1883 C CA . ARG A 1 243 ? -10.455 6.817 5.368 1.00 96.88 243 ARG A CA 1
ATOM 1884 C C . ARG A 1 243 ? -10.581 5.478 4.644 1.00 96.88 243 ARG A C 1
ATOM 1886 O O . ARG A 1 243 ? -9.656 5.109 3.919 1.00 96.88 243 ARG A O 1
ATOM 1893 N N . PRO A 1 244 ? -11.700 4.753 4.794 1.00 96.06 244 PRO A N 1
ATOM 1894 C CA . PRO A 1 244 ? -11.986 3.604 3.944 1.00 96.06 244 PRO A CA 1
ATOM 1895 C C . PRO A 1 244 ? -11.999 4.006 2.469 1.00 96.06 244 PRO A C 1
ATOM 1897 O O . PRO A 1 244 ? -12.454 5.099 2.122 1.00 96.06 244 PRO A O 1
ATOM 1900 N N . TRP A 1 245 ? -11.528 3.119 1.594 1.00 90.75 245 TRP A N 1
ATOM 1901 C CA . TRP A 1 245 ? -11.616 3.361 0.157 1.00 90.75 245 TRP A CA 1
ATOM 1902 C C . TRP A 1 245 ? -13.077 3.407 -0.293 1.00 90.75 245 TRP A C 1
ATOM 1904 O O . TRP A 1 245 ? -13.880 2.575 0.120 1.00 90.75 245 TRP A O 1
ATOM 1914 N N . GLY A 1 246 ? -13.425 4.359 -1.162 1.00 88.00 246 GLY A N 1
ATOM 1915 C CA . GLY A 1 246 ? -14.815 4.564 -1.584 1.00 88.00 246 GLY A CA 1
ATOM 1916 C C . GLY A 1 246 ? -15.418 3.418 -2.408 1.00 88.00 246 GLY A C 1
ATOM 1917 O O . GLY A 1 246 ? -16.638 3.318 -2.499 1.00 88.00 246 GLY A O 1
ATOM 1918 N N . ASP A 1 247 ? -14.587 2.559 -3.001 1.00 85.12 247 ASP A N 1
ATOM 1919 C CA . ASP A 1 247 ? -14.986 1.395 -3.806 1.00 85.12 247 ASP A CA 1
ATOM 1920 C C . ASP A 1 247 ? -14.907 0.065 -3.035 1.00 85.12 247 ASP A C 1
ATOM 1922 O O . ASP A 1 247 ? -15.258 -0.987 -3.574 1.00 85.12 247 ASP A O 1
ATOM 1926 N N . THR A 1 248 ? -14.482 0.097 -1.770 1.00 85.06 248 THR A N 1
ATOM 1927 C CA . THR A 1 248 ? -14.400 -1.081 -0.901 1.00 85.06 248 THR A CA 1
ATOM 1928 C C . THR A 1 248 ? -15.314 -0.916 0.305 1.00 85.06 248 THR A C 1
ATOM 1930 O O . THR A 1 248 ? -15.392 0.181 0.860 1.00 85.06 248 THR A O 1
ATOM 1933 N N . PRO A 1 249 ? -15.992 -1.977 0.773 1.00 93.12 249 PRO A N 1
ATOM 1934 C CA . PRO A 1 249 ? -16.717 -1.884 2.030 1.00 93.12 249 PRO A CA 1
ATOM 1935 C C . PRO A 1 249 ? -15.758 -1.520 3.171 1.00 93.12 249 PRO A C 1
ATOM 1937 O O . PRO A 1 249 ? -14.619 -1.986 3.213 1.00 93.12 249 PRO A O 1
ATOM 1940 N N . ALA A 1 250 ? -16.226 -0.690 4.102 1.00 96.00 250 ALA A N 1
ATOM 1941 C CA . ALA A 1 250 ? -15.417 -0.271 5.237 1.00 96.00 250 ALA A CA 1
ATOM 1942 C C . ALA A 1 250 ? -15.006 -1.472 6.113 1.00 96.00 250 ALA A C 1
ATOM 1944 O O . ALA A 1 250 ? -15.773 -2.437 6.225 1.00 96.00 250 ALA A O 1
ATOM 1945 N N . PRO A 1 251 ? -13.824 -1.424 6.758 1.00 97.44 251 PRO A N 1
ATOM 1946 C CA . PRO A 1 251 ? -13.466 -2.413 7.765 1.00 97.44 251 PRO A CA 1
ATOM 1947 C C . PRO A 1 251 ? -14.475 -2.400 8.919 1.00 97.44 251 PRO A C 1
ATOM 1949 O O . PRO A 1 251 ? -15.120 -1.388 9.203 1.00 97.44 251 PRO A O 1
ATOM 1952 N N . LEU A 1 252 ? -14.588 -3.531 9.610 1.00 98.19 252 LEU A N 1
ATOM 1953 C CA . LEU A 1 252 ? -15.309 -3.606 10.873 1.00 98.19 252 LEU A CA 1
ATOM 1954 C C . LEU A 1 252 ? -14.499 -2.856 11.939 1.00 98.19 252 LEU A C 1
ATOM 1956 O O . LEU A 1 252 ? -13.274 -2.961 11.977 1.00 98.19 252 LEU A O 1
ATOM 1960 N N . VAL A 1 253 ? -15.177 -2.106 12.804 1.00 98.06 253 VAL A N 1
ATOM 1961 C CA . VAL A 1 253 ? -14.535 -1.254 13.814 1.00 98.06 253 VAL A CA 1
ATOM 1962 C C . VAL A 1 253 ? -14.919 -1.745 15.199 1.00 98.06 253 VAL A C 1
ATOM 1964 O O . VAL A 1 253 ? -16.105 -1.842 15.518 1.00 98.06 253 VAL A O 1
ATOM 1967 N N . ARG A 1 254 ? -13.925 -2.034 16.038 1.00 97.94 254 ARG A N 1
ATOM 1968 C CA . ARG A 1 254 ? -14.129 -2.415 17.438 1.00 97.94 254 ARG A CA 1
ATOM 1969 C C . ARG A 1 254 ? -13.520 -1.350 18.339 1.00 97.94 254 ARG A C 1
ATOM 1971 O O . ARG A 1 254 ? -12.310 -1.159 18.330 1.00 97.94 254 ARG A O 1
ATOM 1978 N N . ALA A 1 255 ? -14.343 -0.691 19.149 1.00 97.56 255 ALA A N 1
ATOM 1979 C CA . ALA A 1 255 ? -13.840 0.217 20.174 1.00 97.56 255 ALA A CA 1
ATOM 1980 C C . ALA A 1 255 ? -13.043 -0.550 21.241 1.00 97.56 255 ALA A C 1
ATOM 1982 O O . ALA A 1 255 ? -13.496 -1.583 21.740 1.00 97.56 255 ALA A O 1
ATOM 1983 N N . ILE A 1 256 ? -11.863 -0.032 21.581 1.00 96.69 256 ILE A N 1
ATOM 1984 C CA . ILE A 1 256 ? -11.015 -0.533 22.675 1.00 96.69 256 ILE A CA 1
ATOM 1985 C C . ILE A 1 256 ? -10.806 0.513 23.777 1.00 96.69 256 ILE A C 1
ATOM 1987 O O . ILE A 1 256 ? -10.196 0.216 24.803 1.00 96.69 256 ILE A O 1
ATOM 1991 N N . SER A 1 257 ? -11.338 1.722 23.590 1.00 95.75 257 SER A N 1
ATOM 1992 C CA . SER A 1 257 ? -11.510 2.722 24.639 1.00 95.75 257 SER A CA 1
ATOM 1993 C C . SER A 1 257 ? -12.862 3.420 24.510 1.00 95.75 257 SER A C 1
ATOM 1995 O O . SER A 1 257 ? -13.467 3.449 23.435 1.00 95.75 257 SER A O 1
ATOM 1997 N N . GLU A 1 258 ? -13.294 4.045 25.601 1.00 96.31 258 GLU A N 1
ATOM 1998 C CA . GLU A 1 258 ? -14.380 5.024 25.574 1.00 96.31 258 GLU A CA 1
ATOM 1999 C C . GLU A 1 258 ? -13.967 6.285 24.803 1.00 96.31 258 GLU A C 1
ATOM 2001 O O . GLU A 1 258 ? -12.776 6.520 24.555 1.00 96.31 258 GLU A O 1
ATOM 2006 N N . TYR A 1 259 ? -14.959 7.100 24.442 1.00 96.62 259 TYR A N 1
ATOM 2007 C CA . TYR A 1 259 ? -14.711 8.425 23.886 1.00 96.62 259 TYR A CA 1
ATOM 2008 C C . TYR A 1 259 ? -14.091 9.357 24.928 1.00 96.62 259 TYR A C 1
ATOM 2010 O O . TYR A 1 259 ? -14.599 9.514 26.040 1.00 96.62 259 TYR A O 1
ATOM 2018 N N . ALA A 1 260 ? -13.003 10.011 24.538 1.00 95.69 260 ALA A N 1
ATOM 2019 C CA . ALA A 1 260 ? -12.429 11.137 25.248 1.00 95.69 260 ALA A CA 1
ATOM 2020 C C . ALA A 1 260 ? -13.284 12.404 25.058 1.00 95.69 260 ALA A C 1
ATOM 2022 O O . ALA A 1 260 ? -14.172 12.478 24.205 1.00 95.69 260 ALA A O 1
ATOM 2023 N N . SER A 1 261 ? -12.996 13.437 25.853 1.00 94.62 261 SER A N 1
ATOM 2024 C CA . SER A 1 261 ? -13.712 14.721 25.816 1.00 94.62 261 SER A CA 1
ATOM 2025 C C . SER A 1 261 ? -13.611 15.452 24.475 1.00 94.62 261 SER A C 1
ATOM 2027 O O . SER A 1 261 ? -14.456 16.287 24.170 1.00 94.62 261 SER A O 1
ATOM 2029 N N . ASP A 1 262 ? -12.580 15.159 23.683 1.00 94.12 262 ASP A N 1
ATOM 2030 C CA . ASP A 1 262 ? -12.374 15.705 22.340 1.00 94.12 262 ASP A CA 1
ATOM 2031 C C . ASP A 1 262 ? -13.097 14.905 21.237 1.00 94.12 262 ASP A C 1
ATOM 2033 O O . ASP A 1 262 ? -12.949 15.207 20.052 1.00 94.12 262 ASP A O 1
ATOM 2037 N N . GLY A 1 263 ? -13.879 13.886 21.615 1.00 95.06 263 GLY A N 1
ATOM 2038 C CA . GLY A 1 263 ? -14.609 13.019 20.695 1.00 95.06 263 GLY A CA 1
ATOM 2039 C C . GLY A 1 263 ? -13.746 11.960 20.008 1.00 95.06 263 GLY A C 1
ATOM 2040 O O . GLY A 1 263 ? -14.225 11.314 19.075 1.00 95.06 263 GLY A O 1
ATOM 2041 N N . THR A 1 264 ? -12.496 11.764 20.437 1.00 96.75 264 THR A N 1
ATOM 2042 C CA . THR A 1 264 ? -11.642 10.679 19.934 1.00 96.75 264 THR A CA 1
ATOM 2043 C C . THR A 1 264 ? -11.793 9.409 20.765 1.00 96.75 264 THR A C 1
ATOM 2045 O O . THR A 1 264 ? -12.141 9.462 21.943 1.00 96.75 264 THR A O 1
ATOM 2048 N N . ARG A 1 265 ? -11.524 8.246 20.171 1.00 96.94 265 ARG A N 1
ATOM 2049 C CA . ARG A 1 265 ? -11.373 6.974 20.899 1.00 96.94 265 ARG A CA 1
ATOM 2050 C C . ARG A 1 265 ? -10.387 6.064 20.186 1.00 96.94 265 ARG A C 1
ATOM 2052 O O . ARG A 1 265 ? -10.161 6.220 18.989 1.00 96.94 265 ARG A O 1
ATOM 2059 N N . TYR A 1 266 ? -9.847 5.084 20.892 1.00 96.50 266 TYR A N 1
ATOM 2060 C CA . TYR A 1 266 ? -9.036 4.038 20.291 1.00 96.50 266 TYR A CA 1
ATOM 2061 C C . TYR A 1 266 ? -9.908 2.884 19.803 1.00 96.50 266 TYR A C 1
ATOM 2063 O O . TYR A 1 266 ? -10.840 2.443 20.485 1.00 96.50 266 TYR A O 1
ATOM 2071 N N . VAL A 1 267 ? -9.584 2.387 18.615 1.00 98.00 267 VAL A N 1
ATOM 2072 C CA . VAL A 1 267 ? -10.282 1.294 17.944 1.00 98.00 267 VAL A CA 1
ATOM 2073 C C . VAL A 1 267 ? -9.290 0.314 17.323 1.00 98.00 267 VAL A C 1
ATOM 2075 O O . VAL A 1 267 ? -8.166 0.672 16.975 1.00 98.00 267 VAL A O 1
ATOM 2078 N N . GLU A 1 268 ? -9.746 -0.916 17.144 1.00 97.75 268 GLU A N 1
ATOM 2079 C CA . GLU A 1 268 ? -9.146 -1.908 16.257 1.00 97.75 268 GLU A CA 1
ATOM 2080 C C . GLU A 1 268 ? -9.949 -1.970 14.958 1.00 97.75 268 GLU A C 1
ATOM 2082 O O . GLU A 1 268 ? -11.181 -1.824 14.961 1.00 97.75 268 GLU A O 1
ATOM 2087 N N . LEU A 1 269 ? -9.259 -2.260 13.858 1.00 97.88 269 LEU A N 1
ATOM 2088 C CA . LEU A 1 269 ? -9.887 -2.521 12.570 1.00 97.88 269 LEU A CA 1
ATOM 2089 C C . LEU A 1 269 ? -9.819 -4.007 12.237 1.00 97.88 269 LEU A C 1
ATOM 2091 O O . LEU A 1 269 ? -8.798 -4.668 12.422 1.00 97.88 269 LEU A O 1
ATOM 2095 N N . TRP A 1 270 ? -10.932 -4.514 11.727 1.00 98.06 270 TRP A N 1
ATOM 2096 C CA . TRP A 1 270 ? -11.148 -5.924 11.460 1.00 98.06 270 TRP A CA 1
ATOM 2097 C C . TRP A 1 270 ? -11.645 -6.125 10.027 1.00 98.06 270 TRP A C 1
ATOM 2099 O O . TRP A 1 270 ? -12.450 -5.351 9.505 1.00 98.06 270 TRP A O 1
ATOM 2109 N N . ILE A 1 271 ? -11.181 -7.189 9.377 1.00 97.50 271 ILE A N 1
ATOM 2110 C CA . ILE A 1 271 ? -11.523 -7.517 7.989 1.00 97.50 271 ILE A CA 1
ATOM 2111 C C . ILE A 1 271 ? -12.261 -8.850 7.940 1.00 97.50 271 ILE A C 1
ATOM 2113 O O . ILE A 1 271 ? -11.774 -9.851 8.456 1.00 97.50 271 ILE A O 1
ATOM 2117 N N . SER A 1 272 ? -13.417 -8.883 7.283 1.00 97.25 272 SER A N 1
ATOM 2118 C CA . SER A 1 272 ? -14.178 -10.104 7.021 1.00 97.25 272 SER A CA 1
ATOM 2119 C C . SER A 1 272 ? -14.294 -10.358 5.519 1.00 97.25 272 SER A C 1
ATOM 2121 O O . SER A 1 272 ? -13.943 -9.517 4.687 1.00 97.25 272 SER A O 1
ATOM 2123 N N . CYS A 1 273 ? -14.809 -11.523 5.130 1.00 95.88 273 CYS A N 1
ATOM 2124 C CA . CYS A 1 273 ? -15.051 -11.825 3.715 1.00 95.88 273 CYS A CA 1
ATOM 2125 C C . CYS A 1 273 ? -16.071 -10.889 3.067 1.00 95.88 273 CYS A C 1
ATOM 2127 O O . CYS A 1 273 ? -16.072 -10.753 1.846 1.00 95.88 273 CYS A O 1
ATOM 2129 N N . LYS A 1 274 ? -16.941 -10.264 3.869 1.00 95.69 274 LYS A N 1
ATOM 2130 C CA . LYS A 1 274 ? -17.909 -9.277 3.384 1.00 95.69 274 LYS A CA 1
ATOM 2131 C C . LYS A 1 274 ? -17.261 -7.919 3.163 1.00 95.69 274 LYS A C 1
ATOM 2133 O O . LYS A 1 274 ? -17.715 -7.185 2.293 1.00 95.69 274 LYS A O 1
ATOM 2138 N N . THR A 1 275 ? -16.217 -7.594 3.928 1.00 94.94 275 THR A N 1
ATOM 2139 C CA . THR A 1 275 ? -15.524 -6.306 3.820 1.00 94.94 275 THR A CA 1
ATOM 2140 C C . THR A 1 275 ? -14.290 -6.342 2.923 1.00 94.94 275 THR A C 1
ATOM 2142 O O . THR A 1 275 ? -13.804 -5.295 2.512 1.00 94.94 275 THR A O 1
ATOM 2145 N N . SER A 1 276 ? -13.807 -7.529 2.536 1.00 94.56 276 SER A N 1
ATOM 2146 C CA . SER A 1 276 ? -12.661 -7.673 1.634 1.00 94.56 276 SER A CA 1
ATOM 2147 C C . SER A 1 276 ? -12.822 -8.810 0.628 1.00 94.56 276 SER A C 1
ATOM 2149 O O . SER A 1 276 ? -12.784 -9.997 0.966 1.00 94.56 276 SER A O 1
ATOM 2151 N N . LEU A 1 277 ? -12.876 -8.434 -0.655 1.00 91.69 277 LEU A N 1
ATOM 2152 C CA . LEU A 1 277 ? -12.825 -9.373 -1.783 1.00 91.69 277 LEU A CA 1
ATOM 2153 C C . LEU A 1 277 ? -11.530 -10.195 -1.792 1.00 91.69 277 LEU A C 1
ATOM 2155 O O . LEU A 1 277 ? -11.531 -11.358 -2.190 1.00 91.69 277 LEU A O 1
ATOM 2159 N N . ARG A 1 278 ? -10.423 -9.607 -1.324 1.00 91.06 278 ARG A N 1
ATOM 2160 C CA . ARG A 1 278 ? -9.118 -10.274 -1.242 1.00 91.06 278 ARG A CA 1
ATOM 2161 C C . ARG A 1 278 ? -9.126 -11.381 -0.195 1.00 91.06 278 ARG A C 1
ATOM 2163 O O . ARG A 1 278 ? -8.711 -12.497 -0.500 1.00 91.06 278 ARG A O 1
ATOM 2170 N N . LEU A 1 279 ? -9.674 -11.111 0.991 1.00 93.56 279 LEU A N 1
ATOM 2171 C CA . LEU A 1 279 ? -9.847 -12.140 2.017 1.00 93.56 279 LEU A CA 1
ATOM 2172 C C . LEU A 1 279 ? -10.805 -13.242 1.546 1.00 93.56 279 LEU A C 1
ATOM 2174 O O . LEU A 1 279 ? -10.480 -14.421 1.658 1.00 93.56 279 LEU A O 1
ATOM 2178 N N . SER A 1 280 ? -11.952 -12.875 0.965 1.00 93.12 280 SER A N 1
ATOM 2179 C CA . SER A 1 280 ? -12.897 -13.845 0.391 1.00 93.12 280 SER A CA 1
ATOM 2180 C C . SER A 1 280 ? -12.220 -14.767 -0.632 1.00 93.12 280 SER A C 1
ATOM 2182 O O . SER A 1 280 ? -12.362 -15.994 -0.568 1.00 93.12 280 SER A O 1
ATOM 2184 N N . HIS A 1 281 ? -11.406 -14.195 -1.523 1.00 90.62 281 HIS A N 1
ATOM 2185 C CA . HIS A 1 281 ? -10.630 -14.958 -2.491 1.00 90.62 281 HIS A CA 1
ATOM 2186 C C . HIS A 1 281 ? -9.611 -15.890 -1.816 1.00 90.62 281 HIS A C 1
ATOM 2188 O O . HIS A 1 281 ? -9.526 -17.055 -2.207 1.00 90.62 281 HIS A O 1
ATOM 2194 N N . HIS A 1 282 ? -8.863 -15.412 -0.813 1.00 89.94 282 HIS A N 1
ATOM 2195 C CA . HIS A 1 282 ? -7.878 -16.224 -0.090 1.00 89.94 282 HIS A CA 1
ATOM 2196 C C . HIS A 1 282 ? -8.495 -17.411 0.645 1.00 89.94 282 HIS A C 1
ATOM 2198 O O . HIS A 1 282 ? -7.922 -18.495 0.628 1.00 89.94 282 HIS A O 1
ATOM 2204 N N . LEU A 1 283 ? -9.671 -17.250 1.252 1.00 90.69 283 LEU A N 1
ATOM 2205 C CA . LEU A 1 283 ? -10.344 -18.379 1.895 1.00 90.69 283 LEU A CA 1
ATOM 2206 C C . LEU A 1 283 ? -10.880 -19.391 0.881 1.00 90.69 283 LEU A C 1
ATOM 2208 O O . LEU A 1 283 ? -10.834 -20.590 1.132 1.00 90.69 283 LEU A O 1
ATOM 2212 N N . SER A 1 284 ? -11.371 -18.913 -0.264 1.00 90.00 284 SER A N 1
ATOM 2213 C CA . SER A 1 284 ? -11.993 -19.776 -1.275 1.00 90.00 284 SER A CA 1
ATOM 2214 C C . SER A 1 284 ? -10.973 -20.556 -2.108 1.00 90.00 284 SER A C 1
ATOM 2216 O O . SER A 1 284 ? -11.278 -21.643 -2.585 1.00 90.00 284 SER A O 1
ATOM 2218 N N . ASN A 1 285 ? -9.771 -20.004 -2.303 1.00 85.81 285 ASN A N 1
ATOM 2219 C CA . ASN A 1 285 ? -8.759 -20.553 -3.216 1.00 85.81 285 ASN A CA 1
ATOM 2220 C C . ASN A 1 285 ? -7.438 -20.900 -2.516 1.00 85.81 285 ASN A C 1
ATOM 2222 O O . ASN A 1 285 ? -6.459 -21.246 -3.178 1.00 85.81 285 ASN A O 1
ATOM 2226 N N . GLY A 1 286 ? -7.384 -20.762 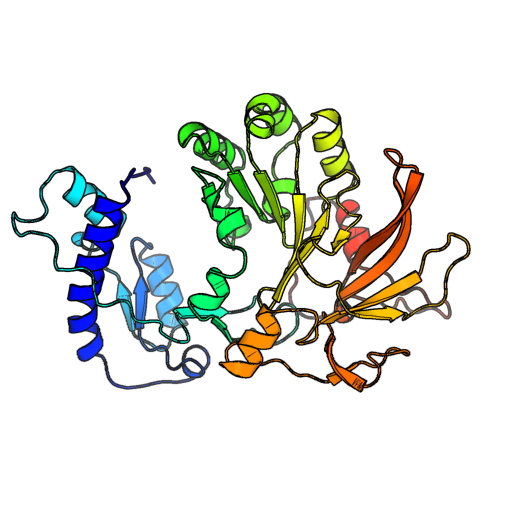-1.191 1.00 83.31 286 GLY A N 1
ATOM 2227 C CA . GLY A 1 286 ? -6.132 -20.748 -0.452 1.00 83.31 286 GLY A CA 1
ATOM 2228 C C . GLY A 1 286 ? -5.303 -19.490 -0.736 1.00 83.31 286 GLY A C 1
ATOM 2229 O O . GLY A 1 286 ? -5.686 -18.575 -1.474 1.00 83.31 286 GLY A O 1
ATOM 2230 N N . GLY A 1 287 ? -4.129 -19.428 -0.118 1.00 79.06 287 GLY A N 1
ATOM 2231 C CA . GLY A 1 287 ? -3.193 -18.338 -0.346 1.00 79.06 287 GLY A CA 1
ATOM 2232 C C . GLY A 1 287 ? -2.431 -17.985 0.915 1.00 79.06 287 GLY A C 1
ATOM 2233 O O . GLY A 1 287 ? -1.392 -18.566 1.227 1.00 79.06 287 GLY A O 1
ATOM 2234 N N . VAL A 1 288 ? -2.983 -17.033 1.655 1.00 81.81 288 VAL A N 1
ATOM 2235 C CA . VAL A 1 288 ? -2.431 -16.583 2.926 1.00 81.81 288 VAL A CA 1
ATOM 2236 C C . VAL A 1 288 ? -3.037 -17.418 4.058 1.00 81.81 288 VAL A C 1
ATOM 2238 O O . VAL A 1 288 ? -4.263 -17.429 4.193 1.00 81.81 288 VAL A O 1
ATOM 2241 N N . PRO A 1 289 ? -2.225 -18.094 4.892 1.00 83.50 289 PRO A N 1
ATOM 2242 C CA . PRO A 1 289 ? -2.725 -18.721 6.105 1.00 83.50 289 PRO A CA 1
ATOM 2243 C C . PRO A 1 289 ? -3.155 -17.622 7.080 1.00 83.50 289 PRO A C 1
ATOM 2245 O O . PRO A 1 289 ? -2.331 -16.949 7.702 1.00 83.50 289 PRO A O 1
ATOM 2248 N N . VAL A 1 290 ? -4.464 -17.421 7.181 1.00 89.56 290 VAL A N 1
ATOM 2249 C CA . VAL A 1 290 ? -5.075 -16.440 8.074 1.00 89.56 290 VAL A CA 1
ATOM 2250 C C . VAL A 1 290 ? -5.856 -17.144 9.170 1.00 89.56 290 VAL A C 1
ATOM 2252 O O . VAL A 1 290 ? -6.595 -18.095 8.914 1.00 89.56 290 VAL A O 1
ATOM 2255 N N . LYS A 1 291 ? -5.698 -16.669 10.404 1.00 93.12 291 LYS A N 1
ATOM 2256 C CA . LYS A 1 291 ? -6.519 -17.107 11.528 1.00 93.12 291 LYS A CA 1
ATOM 2257 C C . LYS A 1 291 ? -7.760 -16.224 11.568 1.00 93.12 291 LYS A C 1
ATOM 2259 O O . LYS A 1 291 ? -7.642 -15.024 11.793 1.00 93.12 291 LYS A O 1
ATOM 2264 N N . LEU A 1 292 ? -8.922 -16.818 11.314 1.00 96.62 292 LEU A N 1
ATOM 2265 C CA . LEU A 1 292 ? -10.199 -16.142 11.516 1.00 96.62 292 LEU A CA 1
ATOM 2266 C C . LEU A 1 292 ? -10.625 -16.301 12.969 1.00 96.62 292 LEU A C 1
ATOM 2268 O O . LEU A 1 292 ? -10.527 -17.390 13.537 1.00 96.62 292 LEU A O 1
ATOM 2272 N N . GLU A 1 293 ? -11.151 -15.229 13.536 1.00 97.81 293 GLU A N 1
ATOM 2273 C CA . GLU A 1 293 ? -11.722 -15.204 14.874 1.00 97.81 293 GLU A CA 1
ATOM 2274 C C . GLU A 1 293 ? -13.119 -14.574 14.816 1.00 97.81 293 GLU A C 1
ATOM 2276 O O . GLU A 1 293 ? -13.395 -13.770 13.921 1.00 97.81 293 GLU A O 1
ATOM 2281 N N . PRO A 1 294 ? -14.037 -14.937 15.726 1.00 98.31 294 PRO A N 1
ATOM 2282 C CA . PRO A 1 294 ? -15.329 -14.269 15.804 1.00 98.31 294 PRO A CA 1
ATOM 2283 C C . PRO A 1 294 ? -15.130 -12.788 16.146 1.00 98.31 294 PRO A C 1
ATOM 2285 O O . PRO A 1 294 ? -14.529 -12.473 17.173 1.00 98.31 294 PRO A O 1
ATOM 2288 N N . PHE A 1 295 ? -15.651 -11.883 15.314 1.00 98.50 295 PHE A N 1
ATOM 2289 C CA . PHE A 1 295 ? -15.556 -10.445 15.543 1.00 98.50 295 PHE A CA 1
ATOM 2290 C C . PHE A 1 295 ? -16.158 -10.091 16.915 1.00 98.50 295 PHE A C 1
ATOM 2292 O O . PHE A 1 295 ? -17.341 -10.373 17.152 1.00 98.50 295 PHE A O 1
ATOM 2299 N N . PRO A 1 296 ? -15.374 -9.487 17.826 1.00 97.94 296 PRO A N 1
ATOM 2300 C CA . PRO A 1 296 ? -15.790 -9.302 19.214 1.00 97.94 296 PRO A CA 1
ATOM 2301 C C . PRO A 1 296 ? -16.670 -8.064 19.422 1.00 97.94 296 PRO A C 1
ATOM 2303 O O . PRO A 1 296 ? -17.241 -7.909 20.500 1.00 97.94 296 PRO A O 1
ATOM 2306 N N . GLY A 1 297 ? -16.761 -7.171 18.429 1.00 96.31 297 GLY A N 1
ATOM 2307 C CA . GLY A 1 297 ? -17.569 -5.959 18.522 1.00 96.31 297 GLY A CA 1
ATOM 2308 C C . GLY A 1 297 ? -19.068 -6.257 18.561 1.00 96.31 297 GLY A C 1
ATOM 2309 O O . GLY A 1 297 ? -19.547 -7.242 17.996 1.00 96.31 297 GLY A O 1
ATOM 2310 N N . ASP A 1 298 ? -19.818 -5.389 19.233 1.00 94.94 298 ASP A N 1
ATOM 2311 C CA . ASP A 1 298 ? -21.275 -5.467 19.262 1.00 94.94 298 ASP A CA 1
ATOM 2312 C C . ASP A 1 298 ? -21.909 -5.061 17.921 1.00 94.94 298 ASP A C 1
ATOM 2314 O O . ASP A 1 298 ? -21.286 -4.432 17.064 1.00 94.94 298 ASP A O 1
ATOM 2318 N N . GLY A 1 299 ? -23.183 -5.417 17.739 1.00 95.06 299 GLY A N 1
ATOM 2319 C CA . GLY A 1 299 ? -23.969 -5.053 16.560 1.00 95.06 299 GLY A CA 1
ATOM 2320 C C . GLY A 1 299 ? -24.120 -6.183 15.530 1.00 95.06 299 GLY A C 1
ATOM 2321 O O . GLY A 1 299 ? -23.969 -7.358 15.868 1.00 95.06 299 GLY A O 1
ATOM 2322 N N . PRO A 1 300 ? -24.465 -5.856 14.270 1.00 96.38 300 PRO A N 1
ATOM 2323 C CA . PRO A 1 300 ? -24.892 -6.840 13.268 1.00 96.38 300 PRO A CA 1
ATOM 2324 C C . PRO A 1 300 ? -23.781 -7.791 12.802 1.00 96.38 300 PRO A C 1
ATOM 2326 O O . PRO A 1 300 ? -24.076 -8.835 12.226 1.00 96.38 300 PRO A O 1
ATOM 2329 N N . HIS A 1 301 ? -22.519 -7.441 13.052 1.00 97.44 301 HIS A N 1
ATOM 2330 C CA . HIS A 1 301 ? -21.355 -8.258 12.707 1.00 97.44 301 HIS A CA 1
ATOM 2331 C C . HIS A 1 301 ? -20.820 -9.077 13.888 1.00 97.44 301 HIS A C 1
ATOM 2333 O O . HIS A 1 301 ? -19.809 -9.760 13.739 1.00 97.44 301 HIS A O 1
ATOM 2339 N N . LYS A 1 302 ? -21.463 -9.026 15.064 1.00 97.75 302 LYS A N 1
ATOM 2340 C CA . LYS A 1 302 ? -21.003 -9.757 16.250 1.00 97.75 302 LYS A CA 1
ATOM 2341 C C . LYS A 1 302 ? -20.886 -11.254 15.959 1.00 97.75 302 LYS A C 1
ATOM 2343 O O . LYS A 1 302 ? -21.847 -11.888 15.527 1.00 97.75 302 LYS A O 1
ATOM 2348 N N . GLY A 1 303 ? -19.707 -11.812 16.222 1.00 97.88 303 GLY A N 1
ATOM 2349 C CA . GLY A 1 303 ? -19.399 -13.221 15.980 1.00 97.88 303 GLY A CA 1
ATOM 2350 C C . GLY A 1 303 ? -19.100 -13.582 14.519 1.00 97.88 303 GLY A C 1
ATOM 2351 O O . GLY A 1 303 ? -18.832 -14.749 14.238 1.00 97.88 303 GLY A O 1
ATOM 2352 N N . GLU A 1 304 ? -19.116 -12.620 13.589 1.00 97.88 304 GLU A N 1
ATOM 2353 C CA . GLU A 1 304 ? -18.727 -12.852 12.195 1.00 97.88 304 GLU A CA 1
ATOM 2354 C C . GLU A 1 304 ? -17.245 -13.263 12.115 1.00 97.88 304 GLU A C 1
ATOM 2356 O O . GLU A 1 304 ? -16.414 -12.586 12.717 1.00 97.88 304 GLU A O 1
ATOM 2361 N N . PRO A 1 305 ? -16.874 -14.328 11.377 1.00 98.12 305 PRO A N 1
ATOM 2362 C CA . PRO A 1 305 ? -15.471 -14.683 11.181 1.00 98.12 305 PRO A CA 1
ATOM 2363 C C . PRO A 1 305 ? -14.704 -13.548 10.491 1.00 98.12 305 PRO A C 1
ATOM 2365 O O . PRO A 1 305 ? -14.983 -13.198 9.340 1.00 98.12 305 PRO A O 1
ATOM 2368 N N . ALA A 1 306 ? -13.735 -12.981 11.198 1.00 97.94 306 ALA A N 1
ATOM 2369 C CA . ALA A 1 306 ? -12.961 -11.828 10.768 1.00 97.94 306 ALA A CA 1
ATOM 2370 C C . ALA A 1 306 ? -11.500 -11.941 11.227 1.00 97.94 306 ALA A C 1
ATOM 2372 O O . ALA A 1 306 ? -11.131 -12.827 11.996 1.00 97.94 306 ALA A O 1
ATOM 2373 N N . ILE A 1 307 ? -10.662 -11.043 10.723 1.00 96.50 307 ILE A N 1
ATOM 2374 C CA . ILE A 1 307 ? -9.238 -10.942 11.039 1.00 96.50 307 ILE A CA 1
ATOM 2375 C C . ILE A 1 307 ? -8.995 -9.586 11.675 1.00 96.50 307 ILE A C 1
ATOM 2377 O O . ILE A 1 307 ? -9.342 -8.570 11.070 1.00 96.50 307 ILE A O 1
ATOM 2381 N N . ASN A 1 308 ? -8.382 -9.573 12.854 1.00 96.62 308 ASN A N 1
ATOM 2382 C CA . ASN A 1 308 ? -7.832 -8.359 13.437 1.00 96.62 308 ASN A CA 1
ATOM 2383 C C . ASN A 1 308 ? -6.594 -7.934 12.638 1.00 96.62 308 ASN A C 1
ATOM 2385 O O . ASN A 1 308 ? -5.734 -8.766 12.339 1.00 96.62 308 ASN A O 1
ATOM 2389 N N . LEU A 1 309 ? -6.494 -6.654 12.281 1.00 94.81 309 LEU A N 1
ATOM 2390 C CA . LEU A 1 309 ? -5.286 -6.126 11.643 1.00 94.81 309 LEU A CA 1
ATOM 2391 C C . LEU A 1 309 ? -4.091 -6.034 12.602 1.00 94.81 309 LEU A C 1
ATOM 2393 O O . LEU A 1 309 ? -2.976 -5.835 12.134 1.00 94.81 309 LEU A O 1
ATOM 2397 N N . GLU A 1 310 ? -4.313 -6.215 13.909 1.00 94.19 310 GLU A N 1
ATOM 2398 C CA . GLU A 1 310 ? -3.307 -6.116 14.983 1.00 94.19 310 GLU A CA 1
ATOM 2399 C C . GLU A 1 310 ? -2.696 -4.706 15.139 1.00 94.19 310 GLU A C 1
ATOM 2401 O O . GLU A 1 310 ? -1.747 -4.497 15.903 1.00 94.19 310 GLU A O 1
ATOM 2406 N N . ASP A 1 311 ? -3.300 -3.727 14.465 1.00 94.12 311 ASP A N 1
ATOM 2407 C CA . ASP A 1 311 ? -2.983 -2.307 14.530 1.00 94.12 311 ASP A CA 1
ATOM 2408 C C . ASP A 1 311 ? -4.083 -1.553 15.294 1.00 94.12 311 ASP A C 1
ATOM 2410 O O . ASP A 1 311 ? -5.278 -1.860 15.200 1.00 94.12 311 ASP A O 1
ATOM 2414 N N . ILE A 1 312 ? -3.666 -0.527 16.030 1.00 95.12 312 ILE A N 1
ATOM 2415 C CA . ILE A 1 312 ? -4.525 0.356 16.812 1.00 95.12 312 ILE A CA 1
ATOM 2416 C C . ILE A 1 312 ? -4.672 1.679 16.072 1.00 95.12 312 ILE A C 1
ATOM 2418 O O . ILE A 1 312 ? -3.710 2.248 15.552 1.00 95.12 312 ILE A O 1
ATOM 2422 N N . PHE A 1 313 ? -5.890 2.209 16.072 1.00 96.81 313 PHE A N 1
ATOM 2423 C CA . PHE A 1 313 ? -6.209 3.488 15.457 1.00 96.81 313 PHE A CA 1
ATOM 2424 C C . PHE A 1 313 ? -6.883 4.404 16.462 1.00 96.81 313 PHE A C 1
ATOM 2426 O O . PHE A 1 313 ? -7.688 3.960 17.276 1.00 96.81 313 PHE A O 1
ATOM 2433 N N . GLN A 1 314 ? -6.609 5.698 16.365 1.00 97.25 314 GLN A N 1
ATOM 2434 C CA . GLN A 1 314 ? -7.461 6.717 16.952 1.00 97.25 314 GLN A CA 1
ATOM 2435 C C . GLN A 1 314 ? -8.560 7.061 15.941 1.00 97.25 314 GLN A C 1
ATOM 2437 O O . GLN A 1 314 ? -8.293 7.615 14.873 1.00 97.25 314 GLN A O 1
ATOM 2442 N N . GLU A 1 315 ? -9.797 6.705 16.267 1.00 98.12 315 GLU A N 1
ATOM 2443 C CA . GLU A 1 315 ? -10.984 7.151 15.548 1.00 98.12 315 GLU A CA 1
ATOM 2444 C C . GLU A 1 315 ? -11.269 8.606 15.928 1.00 98.12 315 GLU A C 1
ATOM 2446 O O . GLU A 1 315 ? -11.332 8.955 17.112 1.00 98.12 315 GLU A O 1
ATOM 2451 N N . ARG A 1 316 ? -11.447 9.456 14.917 1.00 97.25 316 ARG A N 1
ATOM 2452 C CA . ARG A 1 316 ? -11.779 10.869 15.083 1.00 97.25 316 ARG A CA 1
ATOM 2453 C C . ARG A 1 316 ? -12.859 11.270 14.097 1.00 97.25 316 ARG A C 1
ATOM 2455 O O . ARG A 1 316 ? -12.874 10.834 12.951 1.00 97.25 316 ARG A O 1
ATOM 2462 N N . THR A 1 317 ? -13.739 12.152 14.541 1.00 96.50 317 THR A N 1
ATOM 2463 C CA . THR A 1 317 ? -14.718 12.795 13.673 1.00 96.50 317 THR A CA 1
ATOM 2464 C C . THR A 1 317 ? -14.207 14.176 13.272 1.00 96.50 317 THR A C 1
ATOM 2466 O O . THR A 1 317 ? -13.784 14.948 14.134 1.00 96.50 317 THR A O 1
ATOM 2469 N N . ILE A 1 318 ? -14.228 14.489 11.979 1.00 95.81 318 ILE A N 1
ATOM 2470 C CA . ILE A 1 318 ? -13.849 15.802 11.447 1.00 95.81 318 ILE A CA 1
ATOM 2471 C C . ILE A 1 318 ? -14.979 16.380 10.596 1.00 95.81 318 ILE A C 1
ATOM 2473 O O . ILE A 1 318 ? -15.809 15.649 10.057 1.00 95.81 318 ILE A O 1
ATOM 2477 N N . VAL A 1 319 ? -15.018 17.706 10.489 1.00 94.88 319 VAL A N 1
ATOM 2478 C CA . VAL A 1 319 ? -15.923 18.405 9.575 1.00 94.88 319 VAL A CA 1
ATOM 2479 C C . VAL A 1 319 ? -15.146 18.685 8.302 1.00 94.88 319 VAL A C 1
ATOM 2481 O O . VAL A 1 319 ? -14.148 19.399 8.326 1.00 94.88 319 VAL A O 1
ATOM 2484 N N . ASN A 1 320 ? -15.584 18.103 7.193 1.00 89.56 320 ASN A N 1
ATOM 2485 C CA . ASN A 1 320 ? -14.988 18.363 5.896 1.00 89.56 320 ASN A CA 1
ATOM 2486 C C . ASN A 1 320 ? -15.368 19.782 5.449 1.00 89.56 320 ASN A C 1
ATOM 2488 O O . ASN A 1 320 ? -16.535 20.071 5.182 1.00 89.56 320 ASN A O 1
ATOM 2492 N N . GLU A 1 321 ? -14.380 20.673 5.380 1.00 88.69 321 GLU A N 1
ATOM 2493 C CA . GLU A 1 321 ? -14.584 22.099 5.094 1.00 88.69 321 GLU A CA 1
ATOM 2494 C C . GLU A 1 321 ? -15.277 22.345 3.749 1.00 88.69 321 GLU A C 1
ATOM 2496 O O . GLU A 1 321 ? -16.051 23.289 3.610 1.00 88.69 321 GLU A O 1
ATOM 2501 N N . SER A 1 322 ? -15.065 21.462 2.768 1.00 89.44 322 SER A N 1
ATOM 2502 C CA . SER A 1 322 ? -15.603 21.640 1.415 1.00 89.44 322 SER A CA 1
ATOM 2503 C C . SER A 1 322 ? -17.119 21.439 1.334 1.00 89.44 322 SER A C 1
ATOM 2505 O O . SER A 1 322 ? -17.765 21.984 0.443 1.00 89.44 322 SER A O 1
ATOM 2507 N N . ASN A 1 323 ? -17.705 20.635 2.226 1.00 91.56 323 ASN A N 1
ATOM 2508 C CA . ASN A 1 323 ? -19.125 20.264 2.158 1.00 91.56 323 ASN A CA 1
ATOM 2509 C C . ASN A 1 323 ? -19.846 20.289 3.516 1.00 91.56 323 ASN A C 1
ATOM 2511 O O . ASN A 1 323 ? -21.004 19.882 3.594 1.00 91.56 323 ASN A O 1
ATOM 2515 N N . SER A 1 324 ? -19.174 20.741 4.581 1.00 93.06 324 SER A N 1
ATOM 2516 C CA . SER A 1 324 ? -19.656 20.699 5.970 1.00 93.06 324 SER A CA 1
ATOM 2517 C C . SER A 1 324 ? -20.107 19.307 6.438 1.00 93.06 324 SER A C 1
ATOM 2519 O O . SER A 1 324 ? -20.837 19.181 7.423 1.00 93.06 324 SER A O 1
ATOM 2521 N N . LYS A 1 325 ? -19.702 18.239 5.741 1.00 95.25 325 LYS A N 1
ATOM 2522 C CA . LYS A 1 325 ? -20.077 16.872 6.086 1.00 95.25 325 LYS A CA 1
ATOM 2523 C C . LYS A 1 325 ? -19.180 16.391 7.211 1.00 95.25 325 LYS A C 1
ATOM 2525 O O . LYS A 1 325 ? -17.958 16.494 7.147 1.00 95.25 325 LYS A O 1
ATOM 2530 N N . ILE A 1 326 ? -19.813 15.824 8.224 1.00 94.94 326 ILE A N 1
ATOM 2531 C CA . ILE A 1 326 ? -19.124 15.111 9.285 1.00 94.94 326 ILE A CA 1
ATOM 2532 C C . ILE A 1 326 ? -18.607 13.785 8.713 1.00 94.94 326 ILE A C 1
ATOM 2534 O O . ILE A 1 326 ? -19.385 12.996 8.170 1.00 94.94 326 ILE A O 1
ATOM 2538 N N . GLU A 1 327 ? -17.304 13.547 8.819 1.00 95.62 327 GLU A N 1
ATOM 2539 C CA . GLU A 1 327 ? -16.659 12.311 8.380 1.00 95.62 327 GLU A CA 1
ATOM 2540 C C . GLU A 1 327 ? -15.795 11.702 9.486 1.00 95.62 327 GLU A C 1
ATOM 2542 O O . GLU A 1 327 ? -15.186 12.405 10.292 1.00 95.62 327 GLU A O 1
ATOM 2547 N N . THR A 1 328 ? -15.753 10.371 9.523 1.00 97.06 328 THR A N 1
ATOM 2548 C CA . THR A 1 328 ? -14.885 9.615 10.427 1.00 97.06 328 THR A CA 1
ATOM 2549 C C . THR A 1 328 ? -13.560 9.333 9.735 1.00 97.06 328 THR A C 1
ATOM 2551 O O . THR A 1 328 ? -13.530 8.860 8.597 1.00 97.06 328 THR A O 1
ATOM 2554 N N . VAL A 1 329 ? -12.470 9.602 10.441 1.00 97.62 329 VAL A N 1
ATOM 2555 C CA . VAL A 1 329 ? -11.102 9.306 10.022 1.00 97.62 329 VAL A CA 1
ATOM 2556 C C . VAL A 1 329 ? -10.402 8.464 11.081 1.00 97.62 329 VAL A C 1
ATOM 2558 O O . VAL A 1 329 ? -10.755 8.493 12.261 1.00 97.62 329 VAL A O 1
ATOM 2561 N N . TYR A 1 330 ? -9.388 7.726 10.646 1.00 98.00 330 TYR A N 1
ATOM 2562 C CA . TYR A 1 330 ? -8.587 6.842 11.478 1.00 98.00 330 TYR A CA 1
ATOM 2563 C C . TYR A 1 330 ? -7.130 7.287 11.426 1.00 98.00 330 TYR A C 1
ATOM 2565 O O . TYR A 1 330 ? -6.549 7.413 10.350 1.00 98.00 330 TYR A O 1
ATOM 2573 N N . ILE A 1 331 ? -6.529 7.519 12.586 1.00 96.06 331 ILE A N 1
ATOM 2574 C CA . ILE A 1 331 ? -5.110 7.856 12.709 1.00 96.06 331 ILE A CA 1
ATOM 2575 C C . ILE A 1 331 ? -4.403 6.619 13.248 1.00 96.06 331 ILE A C 1
ATOM 2577 O O . ILE A 1 331 ? -4.719 6.166 14.343 1.00 96.06 331 ILE A O 1
ATOM 2581 N N . HIS A 1 332 ? -3.477 6.048 12.478 1.00 94.94 332 HIS A N 1
ATOM 2582 C CA . HIS A 1 332 ? -2.713 4.881 12.918 1.00 94.94 332 HIS A CA 1
ATOM 2583 C C . HIS A 1 332 ? -1.859 5.237 14.144 1.00 94.94 332 HIS A C 1
ATOM 2585 O O . HIS A 1 332 ? -1.002 6.117 14.056 1.00 94.94 332 HIS A O 1
ATOM 2591 N N . ALA A 1 333 ? -2.113 4.560 15.262 1.00 92.75 333 ALA A N 1
ATOM 2592 C CA . ALA A 1 333 ? -1.517 4.817 16.574 1.00 92.75 333 ALA A CA 1
ATOM 2593 C C . ALA A 1 333 ? -0.494 3.741 16.991 1.00 92.75 333 ALA A C 1
ATOM 2595 O O . ALA A 1 333 ? -0.112 3.679 18.155 1.00 92.75 333 ALA A O 1
ATOM 2596 N N . GLY A 1 334 ? -0.101 2.865 16.060 1.00 90.75 334 GLY A N 1
ATOM 2597 C CA . GLY A 1 334 ? 0.865 1.793 16.295 1.00 90.75 334 GLY A CA 1
ATOM 2598 C C . GLY A 1 334 ? 0.224 0.412 16.427 1.00 90.75 334 GLY A C 1
ATOM 2599 O O . GLY A 1 334 ? -0.982 0.237 16.251 1.00 90.75 334 GLY A O 1
ATOM 2600 N N . ARG A 1 335 ? 1.049 -0.589 16.734 1.00 90.06 335 ARG A N 1
ATOM 2601 C CA . ARG A 1 335 ? 0.627 -1.990 16.893 1.00 90.06 335 ARG A CA 1
ATOM 2602 C C . ARG A 1 335 ? 0.303 -2.329 18.333 1.00 90.06 335 ARG A C 1
ATOM 2604 O O . ARG A 1 335 ? 0.877 -1.760 19.262 1.00 90.06 335 ARG A O 1
ATOM 2611 N N . HIS A 1 336 ? -0.508 -3.367 18.532 1.00 88.06 336 HIS A N 1
ATOM 2612 C CA . HIS A 1 336 ? -0.679 -3.962 19.863 1.00 88.06 336 HIS A CA 1
ATOM 2613 C C . HIS A 1 336 ? 0.650 -4.403 20.490 1.00 88.06 336 HIS A C 1
ATOM 2615 O O . HIS A 1 336 ? 0.835 -4.269 21.699 1.00 88.06 336 HIS A O 1
ATOM 2621 N N . SER A 1 337 ? 1.581 -4.902 19.672 1.00 85.81 337 SER A N 1
ATOM 2622 C CA . SER A 1 337 ? 2.900 -5.363 20.115 1.00 85.81 337 SER A CA 1
ATOM 2623 C C . SER A 1 337 ? 3.846 -4.246 20.551 1.00 85.81 337 SER A C 1
ATOM 2625 O O . SER A 1 337 ? 4.824 -4.533 21.239 1.00 85.81 337 SER A O 1
ATOM 2627 N N . ASP A 1 338 ? 3.568 -2.999 20.167 1.00 83.12 338 ASP A N 1
ATOM 2628 C CA . ASP A 1 338 ? 4.517 -1.885 20.292 1.00 83.12 338 ASP A CA 1
ATOM 2629 C C . ASP A 1 338 ? 4.213 -1.001 21.514 1.00 83.12 338 ASP A C 1
ATOM 2631 O O . ASP A 1 338 ? 4.885 0.001 21.759 1.00 83.12 338 ASP A O 1
ATOM 2635 N N . GLN A 1 339 ? 3.217 -1.379 22.322 1.00 77.88 339 GLN A N 1
ATOM 2636 C CA . GLN A 1 339 ? 2.858 -0.647 23.532 1.00 77.88 339 GLN A CA 1
ATOM 2637 C C . GLN A 1 339 ? 3.908 -0.839 24.630 1.00 77.88 339 GLN A C 1
ATOM 2639 O O . GLN A 1 339 ? 4.019 -1.906 25.242 1.00 77.88 339 GLN A O 1
ATOM 2644 N N . LEU A 1 340 ? 4.633 0.235 24.945 1.00 77.56 340 LEU A N 1
ATOM 2645 C CA . LEU A 1 340 ? 5.519 0.277 26.100 1.00 77.56 340 LEU A CA 1
ATOM 2646 C C . LEU A 1 340 ? 4.710 0.655 27.344 1.00 77.56 340 LEU A C 1
ATOM 2648 O O . LEU A 1 340 ? 4.091 1.720 27.416 1.00 77.56 340 LEU A O 1
ATOM 2652 N N . ARG A 1 341 ? 4.737 -0.219 28.355 1.00 72.38 341 ARG A N 1
ATOM 2653 C CA . ARG A 1 341 ? 4.216 0.085 29.692 1.00 72.38 341 ARG A CA 1
ATOM 2654 C C . ARG A 1 341 ? 5.351 0.611 30.556 1.00 72.38 341 ARG A C 1
ATOM 2656 O O . ARG A 1 341 ? 6.162 -0.172 31.048 1.00 72.38 341 ARG A O 1
ATOM 2663 N N . LEU A 1 342 ? 5.405 1.925 30.760 1.00 74.81 342 LEU A N 1
ATOM 2664 C CA . LEU A 1 342 ? 6.320 2.502 31.742 1.00 74.81 342 LEU A CA 1
ATOM 2665 C C . LEU A 1 342 ? 5.769 2.260 33.153 1.00 74.81 342 LEU A C 1
ATOM 2667 O O . LEU A 1 342 ? 4.596 2.504 33.432 1.00 74.81 342 LEU A O 1
ATOM 2671 N N . SER A 1 343 ? 6.606 1.733 34.046 1.00 57.22 343 SER A N 1
ATOM 2672 C CA . SER A 1 343 ? 6.219 1.354 35.404 1.00 57.22 343 SER A CA 1
ATOM 2673 C C . SER A 1 343 ? 5.766 2.568 36.220 1.00 57.22 343 SER A C 1
ATOM 2675 O O . SER A 1 343 ? 6.577 3.366 36.683 1.00 57.22 343 SER A O 1
ATOM 2677 N N . GLY A 1 344 ? 4.460 2.671 36.437 1.00 60.00 344 GLY A N 1
ATOM 2678 C CA . GLY A 1 344 ? 3.814 3.645 37.306 1.00 60.00 344 GLY A CA 1
ATOM 2679 C C . GLY A 1 344 ? 2.335 3.294 37.430 1.00 60.00 344 GLY A C 1
ATOM 2680 O O . GLY A 1 344 ? 1.760 2.685 36.536 1.00 60.00 344 GLY A O 1
ATOM 2681 N N . LYS A 1 345 ? 1.683 3.663 38.536 1.00 52.78 345 LYS A N 1
ATOM 2682 C CA . LYS A 1 345 ? 0.233 3.440 38.724 1.00 52.78 345 LYS A CA 1
ATOM 2683 C C . LYS A 1 345 ? -0.649 4.235 37.737 1.00 52.78 345 LYS A C 1
ATOM 2685 O O . LYS A 1 345 ? -1.870 4.161 37.826 1.00 52.78 345 LYS A O 1
ATOM 2690 N N . GLY A 1 346 ? -0.046 5.001 36.826 1.00 50.72 346 GLY A N 1
ATOM 2691 C CA . GLY A 1 346 ? -0.726 5.688 35.738 1.00 50.72 346 GLY A CA 1
ATOM 2692 C C . GLY A 1 346 ? -0.739 4.814 34.490 1.00 50.72 346 GLY A C 1
ATOM 2693 O O . GLY A 1 346 ? 0.313 4.445 33.979 1.00 50.72 346 GLY A O 1
ATOM 2694 N N . TYR A 1 347 ? -1.935 4.498 34.002 1.00 42.97 347 TYR A N 1
ATOM 2695 C CA . TYR A 1 347 ? -2.153 3.876 32.700 1.00 42.97 347 TYR A CA 1
ATOM 2696 C C . TYR A 1 347 ? -1.724 4.843 31.589 1.00 42.97 347 TYR A C 1
ATOM 2698 O O . TYR A 1 347 ? -2.539 5.580 31.046 1.00 42.97 347 TYR A O 1
ATOM 2706 N N . GLY A 1 348 ? -0.433 4.870 31.276 1.00 54.53 348 GLY A N 1
ATOM 2707 C CA . GLY A 1 348 ? 0.087 5.482 30.062 1.00 54.53 348 GLY A CA 1
ATOM 2708 C C . GLY A 1 348 ? 0.697 4.387 29.208 1.00 54.53 348 GLY A C 1
ATOM 2709 O O . GLY A 1 348 ? 1.860 4.046 29.402 1.00 54.53 348 GLY A O 1
ATOM 2710 N N . ASN A 1 349 ? -0.082 3.802 28.297 1.00 59.03 349 ASN A N 1
ATOM 2711 C CA . ASN A 1 349 ? 0.517 3.074 27.183 1.00 59.03 349 ASN A CA 1
ATOM 2712 C C . ASN A 1 349 ? 1.173 4.137 26.307 1.00 59.03 349 ASN A C 1
ATOM 2714 O O . ASN A 1 349 ? 0.465 4.997 25.781 1.00 59.03 349 ASN A O 1
ATOM 2718 N N . ILE A 1 350 ? 2.500 4.121 26.208 1.00 65.50 350 ILE A N 1
ATOM 2719 C CA . ILE A 1 350 ? 3.193 5.036 25.310 1.00 65.50 350 ILE A CA 1
ATOM 2720 C C . ILE A 1 350 ? 3.509 4.291 24.025 1.00 65.50 350 ILE A C 1
ATOM 2722 O O . ILE A 1 350 ? 4.097 3.208 24.050 1.00 65.50 350 ILE A O 1
ATOM 2726 N N . ASP A 1 351 ? 3.093 4.881 22.911 1.00 68.06 351 ASP A N 1
ATOM 2727 C CA . ASP A 1 351 ? 3.477 4.431 21.584 1.00 68.06 351 ASP A CA 1
ATOM 2728 C C . ASP A 1 351 ? 4.927 4.851 21.316 1.00 68.06 351 ASP A C 1
ATOM 2730 O O . ASP A 1 351 ? 5.248 6.044 21.293 1.00 68.06 351 ASP A O 1
ATOM 2734 N N . ALA A 1 352 ? 5.808 3.869 21.116 1.00 70.25 352 ALA A N 1
ATOM 2735 C CA . ALA A 1 352 ? 7.205 4.114 20.779 1.00 70.25 352 ALA A CA 1
ATOM 2736 C C . ALA A 1 352 ? 7.351 4.955 19.497 1.00 70.25 352 ALA A C 1
ATOM 2738 O O . ALA A 1 352 ? 8.276 5.767 19.407 1.00 70.25 352 ALA A O 1
ATOM 2739 N N . ALA A 1 353 ? 6.415 4.835 18.546 1.00 68.75 353 ALA A N 1
ATOM 2740 C CA . ALA A 1 353 ? 6.453 5.586 17.294 1.00 68.75 353 ALA A CA 1
ATOM 2741 C C . ALA A 1 353 ? 6.300 7.103 17.506 1.00 68.75 353 ALA A C 1
ATOM 2743 O O . ALA A 1 353 ? 6.837 7.894 16.730 1.00 68.75 353 ALA A O 1
ATOM 2744 N N . SER A 1 354 ? 5.656 7.538 18.596 1.00 67.00 354 SER A N 1
ATOM 2745 C CA . SER A 1 354 ? 5.536 8.965 18.938 1.00 67.00 354 SER A CA 1
ATOM 2746 C C . SER A 1 354 ? 6.883 9.638 19.263 1.00 67.00 354 SER A C 1
ATOM 2748 O O . SER A 1 354 ? 7.011 10.864 19.171 1.00 67.00 354 SER A O 1
ATOM 2750 N N . TYR A 1 355 ? 7.915 8.848 19.580 1.00 70.19 355 TYR A N 1
ATOM 2751 C CA . TYR A 1 355 ? 9.272 9.335 19.837 1.00 70.19 355 TYR A CA 1
ATOM 2752 C C . TYR A 1 355 ? 10.190 9.305 18.612 1.00 70.19 355 TYR A C 1
ATOM 2754 O O . TYR A 1 355 ? 11.255 9.926 18.666 1.00 70.19 355 TYR A O 1
ATOM 2762 N N . GLU A 1 356 ? 9.802 8.657 17.505 1.00 67.50 356 GLU A N 1
ATOM 2763 C CA . GLU A 1 356 ? 10.599 8.647 16.264 1.00 67.50 356 GLU A CA 1
ATOM 2764 C C . GLU A 1 356 ? 10.938 10.063 15.760 1.00 67.50 356 GLU A C 1
ATOM 2766 O O . GLU A 1 356 ? 12.096 10.304 15.429 1.00 67.50 356 GLU A O 1
ATOM 2771 N N . PRO A 1 357 ? 10.013 11.047 15.760 1.00 61.75 357 PRO A N 1
ATOM 2772 C CA . PRO A 1 357 ? 10.334 12.397 15.291 1.00 61.75 357 PRO A CA 1
ATOM 2773 C C . PRO A 1 357 ? 11.298 13.157 16.214 1.00 61.75 357 PRO A C 1
ATOM 2775 O O . PRO A 1 357 ? 11.909 14.138 15.797 1.00 61.75 357 PRO A O 1
ATOM 2778 N N . HIS A 1 358 ? 11.407 12.734 17.477 1.00 60.53 358 HIS A N 1
ATOM 2779 C CA . HIS A 1 358 ? 12.191 13.406 18.514 1.00 60.53 358 HIS A CA 1
ATOM 2780 C C . HIS A 1 358 ? 13.572 12.769 18.721 1.00 60.53 358 HIS A C 1
ATOM 2782 O O . HIS A 1 358 ? 14.410 13.335 19.426 1.00 60.53 358 HIS A O 1
ATOM 2788 N N . SER A 1 359 ? 13.822 11.594 18.136 1.00 51.03 359 SER A N 1
ATOM 2789 C CA . SER A 1 359 ? 15.098 10.896 18.266 1.00 51.03 359 SER A CA 1
ATOM 2790 C C . SER A 1 359 ? 16.103 11.416 17.232 1.00 51.03 359 SER A C 1
ATOM 2792 O O . SER A 1 359 ? 15.841 11.498 16.037 1.00 51.03 359 SER A O 1
ATOM 2794 N N . CYS A 1 360 ? 17.268 11.828 17.732 1.00 35.84 360 CYS A N 1
ATOM 2795 C CA . CYS A 1 360 ? 18.375 12.410 16.977 1.00 35.84 360 CYS A CA 1
ATOM 2796 C C . CYS A 1 360 ? 18.800 11.516 15.785 1.00 35.84 360 CYS A C 1
ATOM 2798 O O . CYS A 1 360 ? 18.927 10.304 15.977 1.00 35.84 360 CYS A O 1
ATOM 2800 N N . PRO A 1 361 ? 19.120 12.068 14.594 1.00 40.78 361 PRO A N 1
ATOM 2801 C CA . PRO A 1 361 ? 19.486 11.285 13.403 1.00 40.78 361 PRO A CA 1
ATOM 2802 C C . PRO A 1 361 ? 20.760 10.423 13.540 1.00 40.78 361 PRO A C 1
ATOM 2804 O O . PRO A 1 361 ? 21.082 9.664 12.630 1.00 40.78 361 PRO A O 1
ATOM 2807 N N . SER A 1 362 ? 21.491 10.503 14.657 1.00 34.84 362 SER A N 1
ATOM 2808 C CA . SER A 1 362 ? 22.641 9.637 14.956 1.00 34.84 362 SER A CA 1
ATOM 2809 C C . SER A 1 362 ? 22.285 8.318 15.658 1.00 34.84 362 SER A C 1
ATOM 2811 O O . SER A 1 362 ? 23.146 7.445 15.763 1.00 34.84 362 SER A O 1
ATOM 2813 N N . LEU A 1 363 ? 21.041 8.132 16.115 1.00 34.62 363 LEU A N 1
ATOM 2814 C CA . LEU A 1 363 ? 20.567 6.869 16.683 1.00 34.62 363 LEU A CA 1
ATOM 2815 C C . LEU A 1 363 ? 19.794 6.088 15.620 1.00 34.62 363 LEU A C 1
ATOM 2817 O O . LEU A 1 363 ? 18.571 6.157 15.530 1.00 34.62 363 LEU A O 1
ATOM 2821 N N . ALA A 1 364 ? 20.519 5.313 14.815 1.00 31.84 364 ALA A N 1
ATOM 2822 C CA . ALA A 1 364 ? 19.911 4.253 14.024 1.00 31.84 364 ALA A CA 1
ATOM 2823 C C . ALA A 1 364 ? 19.393 3.166 14.983 1.00 31.84 364 ALA A C 1
ATOM 2825 O O . ALA A 1 364 ? 20.122 2.246 15.355 1.00 31.84 364 ALA A O 1
ATOM 2826 N N . LEU A 1 365 ? 18.141 3.293 15.424 1.00 34.22 365 LEU A N 1
ATOM 2827 C CA . LEU A 1 365 ? 17.442 2.239 16.152 1.00 34.22 365 LEU A CA 1
ATOM 2828 C C . LEU A 1 365 ? 17.105 1.119 15.162 1.00 34.22 365 LEU A C 1
ATOM 2830 O O . LEU A 1 365 ? 16.075 1.125 14.491 1.00 34.22 365 LEU A O 1
ATOM 2834 N N . GLY A 1 366 ? 18.028 0.167 15.036 1.00 28.59 366 GLY A N 1
ATOM 2835 C CA . GLY A 1 366 ? 17.760 -1.116 14.404 1.00 28.59 366 GLY A CA 1
ATOM 2836 C C . GLY A 1 366 ? 16.856 -1.942 15.313 1.00 28.59 366 GLY A C 1
ATOM 2837 O O . GLY A 1 366 ? 17.236 -2.279 16.432 1.00 28.59 366 GLY A O 1
ATOM 2838 N N . TRP A 1 367 ? 15.656 -2.266 14.838 1.00 29.53 367 TRP A N 1
ATOM 2839 C CA . TRP A 1 367 ? 14.745 -3.166 15.534 1.00 29.53 367 TRP A CA 1
ATOM 2840 C C . TRP A 1 367 ? 15.297 -4.594 15.473 1.00 29.53 367 TRP A C 1
ATOM 2842 O O . TRP A 1 367 ? 15.178 -5.275 14.457 1.00 29.53 367 TRP A O 1
ATOM 2852 N N . VAL A 1 368 ? 15.900 -5.053 16.568 1.00 24.50 368 VAL A N 1
ATOM 2853 C CA . VAL A 1 368 ? 16.216 -6.466 16.801 1.00 24.50 368 VAL A CA 1
ATOM 2854 C C . VAL A 1 368 ? 15.601 -6.842 18.144 1.00 24.50 368 VAL A C 1
ATOM 2856 O O . VAL A 1 368 ? 16.023 -6.327 19.167 1.00 24.50 368 VAL A O 1
ATOM 2859 N N . ASN A 1 369 ? 14.574 -7.695 18.100 1.00 26.97 369 ASN A N 1
ATOM 2860 C CA . ASN A 1 369 ? 13.921 -8.400 19.211 1.00 26.97 369 ASN A CA 1
ATOM 2861 C C . ASN A 1 369 ? 13.802 -7.675 20.568 1.00 26.97 369 ASN A C 1
ATOM 2863 O O . ASN A 1 369 ? 14.743 -7.622 21.345 1.00 26.97 369 ASN A O 1
ATOM 2867 N N . GLN A 1 370 ? 12.558 -7.286 20.876 1.00 37.28 370 GLN A N 1
ATOM 2868 C CA . GLN A 1 370 ? 11.948 -7.160 22.207 1.00 37.28 370 GLN A CA 1
ATOM 2869 C C . GLN A 1 370 ? 12.771 -6.460 23.311 1.00 37.28 370 GLN A C 1
ATOM 2871 O O . GLN A 1 370 ? 13.663 -7.039 23.924 1.00 37.28 370 GLN A O 1
ATOM 2876 N N . THR A 1 371 ? 12.259 -5.288 23.709 1.00 26.97 371 THR A N 1
ATOM 2877 C CA . THR A 1 371 ? 12.583 -4.480 24.907 1.00 26.97 371 THR A CA 1
ATOM 2878 C C . THR A 1 371 ? 13.597 -3.358 24.671 1.00 26.97 371 THR A C 1
ATOM 2880 O O . THR A 1 371 ? 14.805 -3.564 24.682 1.00 26.97 371 THR A O 1
ATOM 2883 N N . VAL A 1 372 ? 13.091 -2.125 24.565 1.00 32.19 372 VAL A N 1
ATOM 2884 C CA . VAL A 1 372 ? 13.891 -0.914 24.786 1.00 32.19 372 VAL A CA 1
ATOM 2885 C C . VAL A 1 372 ? 13.847 -0.606 26.283 1.00 32.19 372 VAL A C 1
ATOM 2887 O O . VAL A 1 372 ? 12.802 -0.236 26.815 1.00 32.19 372 VAL A O 1
ATOM 2890 N N . VAL A 1 373 ? 14.974 -0.774 26.977 1.00 25.02 373 VAL A N 1
ATOM 2891 C CA . VAL A 1 373 ? 15.143 -0.284 28.352 1.00 25.02 373 VAL A CA 1
ATOM 2892 C C . VAL A 1 373 ? 15.687 1.139 28.267 1.00 25.02 373 VAL A C 1
ATOM 2894 O O . VAL A 1 373 ? 16.868 1.340 27.992 1.00 25.02 373 VAL A O 1
ATOM 2897 N N . ILE A 1 374 ? 14.831 2.135 28.497 1.00 31.84 374 ILE A N 1
ATOM 2898 C CA . ILE A 1 374 ? 15.279 3.519 28.681 1.00 31.84 374 ILE A CA 1
ATOM 2899 C C . ILE A 1 374 ? 15.717 3.658 30.143 1.00 31.84 374 ILE A C 1
ATOM 2901 O O . ILE A 1 374 ? 14.884 3.777 31.039 1.00 31.84 374 ILE A O 1
ATOM 2905 N N . LEU A 1 375 ? 17.027 3.601 30.394 1.00 23.98 375 LEU A N 1
ATOM 2906 C CA . LEU A 1 375 ? 17.599 3.974 31.688 1.00 23.98 375 LEU A CA 1
ATOM 2907 C C . LEU A 1 375 ? 17.752 5.498 31.717 1.00 23.98 375 LEU A C 1
ATOM 2909 O O . LEU A 1 375 ? 18.619 6.048 31.041 1.00 23.98 375 LEU A O 1
ATOM 2913 N N . GLY A 1 376 ? 16.883 6.177 32.465 1.00 25.97 376 GLY A N 1
ATOM 2914 C CA . GLY A 1 376 ? 17.072 7.588 32.799 1.00 25.97 376 GLY A CA 1
ATOM 2915 C C . GLY A 1 376 ? 18.210 7.752 33.811 1.00 25.97 376 GLY A C 1
ATOM 2916 O O . GLY A 1 376 ? 18.319 6.945 34.736 1.00 25.97 376 GLY A O 1
ATOM 2917 N N . GLN A 1 377 ? 19.047 8.775 33.617 1.00 28.75 377 GLN A N 1
ATOM 2918 C CA . GLN A 1 377 ? 19.870 9.345 34.690 1.00 28.75 377 GLN A CA 1
ATOM 2919 C C . GLN A 1 377 ? 19.040 10.296 35.544 1.00 28.75 377 GLN A C 1
ATOM 2921 O O . GLN A 1 377 ? 18.194 11.012 34.957 1.00 28.75 377 GLN A O 1
#